Protein AF-A0A329RDX0-F1 (afdb_monomer_lite)

Foldseek 3Di:
DPDDAQAQFWKWAADDPVPDDPPDDGTFIWTWHADDPPDPATWTAGLQPRDTDGDNRMDTDRVHHDDSPVVVVCLVDDDDDDDDDPDPPPPQDPPFAADDDDPVRLVVLVLLVQLQQLLLVVVVVVCVVVVVDDDVVQWDWDDDDDFKTKIWGDLPPDPPPPPPPDDDDDDDDDDDFDRWDDDDDPPPPPVVVVPPPDDDDDDDDDDDDPPVVVRVVSNPPPVQVVLDDSPWIKMKMKGKDFADLVVVLQLQQDQDQVSVQVSCCVPPFKHWPGKDFNDWSDAADPRKRSWTWGWMKTKIAGDDPCSVVDFIAIAIWTWTWTWTAGPVRFIKIKIKTAGDDDPSNDAVVSSRYDYKGKIKMKIWGDDPDPRMIIIMMIMITDPD

Sequence (384 aa):
MEYMKVFGCSAYVHITEQYRDKLDARARLCMYLGIPDHKKGYRLMELNTHAIVYSRDVIFKEDEFPSLANLCLLARSGIEKHLPIRSMNVEVNYPPKPCVLSAAAANSLELLADQLVAETLSASDEFISRGCVVDKVQWKTLKKKDNITAYRSRSWRTSKSRPRISSADTDALAKSPEKPEFYPITEKNIKSALSSSYLGVSATCPEASDFKTRSLDVLEQKVMEKSRSDHVLMVFCTGSVPGSVEDAALGFLADTEARTKTRTSKCTDANVDDAKILARIEGPSFDDPFRFLGVKWLTLSTPGAAKYFIKSRDYLILESSGMALDSDGERFCYLLSHSIALDEVPEFESFGFARQTFSACHIIRPSDTEREVKVFSRGFTDSV

InterPro domains:
  IPR023393 START-like domain superfamily [G3DSA:3.30.530.20] (203-381)
  IPR052727 Rab4/Rab5 effector domain-containing protein [PTHR13510] (95-382)
  IPR057670 Retroviral polymerase, SH3-like domain [PF25597] (9-67)

Structure (mmCIF, N/CA/C/O backbone):
data_AF-A0A329RDX0-F1
#
_entry.id   AF-A0A329RDX0-F1
#
loop_
_atom_site.group_PDB
_atom_site.id
_atom_site.type_symbol
_atom_site.label_atom_id
_atom_site.label_alt_id
_atom_site.label_comp_id
_atom_site.label_asym_id
_atom_site.label_entity_id
_atom_site.label_seq_id
_atom_site.pdbx_PDB_ins_code
_atom_site.Cartn_x
_atom_site.Cartn_y
_atom_site.Cartn_z
_atom_site.occupancy
_atom_site.B_iso_or_equiv
_atom_site.auth_seq_id
_atom_site.auth_comp_id
_atom_site.auth_asym_id
_atom_site.auth_atom_id
_atom_site.pdbx_PDB_model_num
ATOM 1 N N . MET A 1 1 ? 35.319 -34.230 11.767 1.00 38.41 1 MET A N 1
ATOM 2 C CA . MET A 1 1 ? 34.341 -33.161 11.474 1.00 38.41 1 MET A CA 1
ATOM 3 C C . MET A 1 1 ? 35.061 -32.059 10.699 1.00 38.41 1 MET A C 1
ATOM 5 O O . MET A 1 1 ? 35.380 -31.036 11.277 1.00 38.41 1 MET A O 1
ATOM 9 N N . GLU A 1 2 ? 35.364 -32.270 9.417 1.00 50.16 2 GLU A N 1
ATOM 10 C CA . GLU A 1 2 ? 36.076 -31.279 8.583 1.00 50.16 2 GLU A CA 1
ATOM 11 C C . GLU A 1 2 ? 35.474 -31.248 7.171 1.00 50.16 2 GLU A C 1
ATOM 13 O O . GLU A 1 2 ? 36.102 -31.689 6.219 1.00 50.16 2 GLU A O 1
ATOM 18 N N . TYR A 1 3 ? 34.224 -30.805 7.006 1.00 59.44 3 TYR A N 1
ATOM 19 C CA . TYR A 1 3 ? 33.626 -30.717 5.658 1.00 59.44 3 TYR A CA 1
ATOM 20 C C . TYR A 1 3 ? 32.702 -29.513 5.445 1.00 59.44 3 TYR A C 1
ATOM 22 O O . TYR A 1 3 ? 31.961 -29.484 4.466 1.00 59.44 3 TYR A O 1
ATOM 30 N N . MET A 1 4 ? 32.739 -28.501 6.316 1.00 70.69 4 MET A N 1
ATOM 31 C CA . MET A 1 4 ? 31.990 -27.264 6.088 1.00 70.69 4 MET A CA 1
ATOM 32 C C . MET A 1 4 ? 32.965 -26.131 5.789 1.00 70.69 4 MET A C 1
ATOM 34 O O . MET A 1 4 ? 33.826 -25.830 6.606 1.00 70.69 4 MET A O 1
ATOM 38 N N . LYS A 1 5 ? 32.841 -25.557 4.592 1.00 84.50 5 LYS A N 1
ATOM 39 C CA . LYS A 1 5 ? 33.613 -24.399 4.134 1.00 84.50 5 LYS A CA 1
ATOM 40 C C . LYS A 1 5 ? 32.832 -23.117 4.389 1.00 84.50 5 LYS A C 1
ATOM 42 O O . LYS A 1 5 ? 31.601 -23.135 4.300 1.00 84.50 5 LYS A O 1
ATOM 47 N N . VAL A 1 6 ? 33.527 -22.020 4.684 1.00 84.69 6 VAL A N 1
ATOM 48 C CA . VAL A 1 6 ? 32.904 -20.704 4.889 1.00 84.69 6 VAL A CA 1
ATOM 49 C C . VAL A 1 6 ? 32.151 -20.273 3.629 1.00 84.69 6 VAL A C 1
ATOM 51 O O . VAL A 1 6 ? 32.729 -20.110 2.556 1.00 84.69 6 VAL A O 1
ATOM 54 N N . PHE A 1 7 ? 30.834 -20.105 3.747 1.00 86.50 7 PHE A N 1
ATOM 55 C CA . PHE A 1 7 ? 29.991 -19.636 2.651 1.00 86.50 7 PHE A CA 1
ATOM 56 C C . PHE A 1 7 ? 30.460 -18.258 2.157 1.00 86.50 7 PHE A C 1
ATOM 58 O O . PHE A 1 7 ? 30.756 -17.375 2.959 1.00 86.50 7 PHE A O 1
ATOM 65 N N . GLY A 1 8 ? 30.490 -18.056 0.838 1.00 82.50 8 GLY A N 1
ATOM 66 C CA . GLY A 1 8 ? 30.851 -16.774 0.234 1.00 82.50 8 GLY A CA 1
ATOM 67 C C . GLY A 1 8 ? 32.355 -16.512 0.127 1.00 82.50 8 GLY A C 1
ATOM 68 O O . GLY A 1 8 ? 32.739 -15.488 -0.434 1.00 82.50 8 GLY A O 1
ATOM 69 N N . CYS A 1 9 ? 33.206 -17.418 0.614 1.00 90.25 9 CYS A N 1
ATOM 70 C CA . CYS A 1 9 ? 34.651 -17.266 0.482 1.00 90.25 9 CYS A CA 1
ATOM 71 C C . CYS A 1 9 ? 35.133 -17.411 -0.972 1.00 90.25 9 CYS A C 1
ATOM 73 O O . CYS A 1 9 ? 34.463 -18.010 -1.828 1.00 90.25 9 CYS A O 1
ATOM 75 N N . SER A 1 10 ? 36.321 -16.870 -1.234 1.00 90.88 10 SER A N 1
ATOM 76 C CA . SER A 1 10 ? 37.049 -17.030 -2.488 1.00 90.88 10 SER A CA 1
ATOM 77 C C . SER A 1 10 ? 37.406 -18.498 -2.710 1.00 90.88 10 SER A C 1
ATOM 79 O O . SER A 1 10 ? 37.951 -19.182 -1.842 1.00 90.88 10 SER A O 1
ATOM 81 N N . ALA A 1 11 ? 37.126 -18.986 -3.910 1.00 92.00 11 ALA A N 1
ATOM 82 C CA . ALA A 1 11 ? 37.316 -20.369 -4.298 1.00 92.00 11 ALA A CA 1
ATOM 83 C C . ALA A 1 11 ? 37.930 -20.441 -5.699 1.00 92.00 11 ALA A C 1
ATOM 85 O O . ALA A 1 11 ? 37.364 -19.934 -6.664 1.00 92.00 11 ALA A O 1
ATOM 86 N N . TYR A 1 12 ? 39.086 -21.084 -5.826 1.00 90.56 12 TYR A N 1
ATOM 87 C CA . TYR A 1 12 ? 39.796 -21.227 -7.093 1.00 90.56 12 TYR A CA 1
ATOM 88 C C . TYR A 1 12 ? 39.486 -22.589 -7.710 1.00 90.56 12 TYR A C 1
ATOM 90 O O . TYR A 1 12 ? 39.840 -23.630 -7.152 1.00 90.56 12 TYR A O 1
ATOM 98 N N . VAL A 1 13 ? 38.817 -22.576 -8.861 1.00 90.06 13 VAL A N 1
ATOM 99 C CA . VAL A 1 13 ? 38.424 -23.778 -9.609 1.00 90.06 13 VAL A CA 1
ATOM 100 C C . VAL A 1 13 ? 39.445 -24.046 -10.706 1.00 90.06 13 VAL A C 1
ATOM 102 O O . VAL A 1 13 ? 39.735 -23.152 -11.499 1.00 90.06 13 VAL A O 1
ATOM 105 N N . HIS A 1 14 ? 39.984 -25.262 -10.780 1.00 83.75 14 HIS A N 1
ATOM 106 C CA . HIS A 1 14 ? 40.964 -25.616 -11.809 1.00 83.75 14 HIS A CA 1
ATOM 107 C C . HIS A 1 14 ? 40.353 -25.598 -13.225 1.00 83.75 14 HIS A C 1
ATOM 109 O O . HIS A 1 14 ? 39.266 -26.134 -13.440 1.00 83.75 14 HIS A O 1
ATOM 115 N N . ILE A 1 15 ? 41.059 -25.002 -14.195 1.00 78.38 15 ILE A N 1
ATOM 116 C CA . ILE A 1 15 ? 40.698 -25.072 -15.620 1.00 78.38 15 ILE A CA 1
ATOM 117 C C . ILE A 1 15 ? 41.490 -26.208 -16.263 1.00 78.38 15 ILE A C 1
ATOM 119 O O . ILE A 1 15 ? 42.722 -26.167 -16.298 1.00 78.38 15 ILE A O 1
ATOM 123 N N . THR A 1 16 ? 40.788 -27.205 -16.800 1.00 73.06 16 THR A N 1
ATOM 124 C CA . THR A 1 16 ? 41.423 -28.330 -17.495 1.00 73.06 16 THR A CA 1
ATOM 125 C C . THR A 1 16 ? 42.096 -27.880 -18.788 1.00 73.06 16 THR A C 1
ATOM 127 O O . THR A 1 16 ? 41.605 -26.986 -19.475 1.00 73.06 16 THR A O 1
ATOM 130 N N . GLU A 1 17 ? 43.180 -28.559 -19.165 1.00 68.75 17 GLU A N 1
ATOM 131 C CA . GLU A 1 17 ? 44.037 -28.197 -20.308 1.00 68.75 17 GLU A CA 1
ATOM 132 C C . GLU A 1 17 ? 43.302 -28.086 -21.650 1.00 68.75 17 GLU A C 1
ATOM 134 O O . GLU A 1 17 ? 43.714 -27.326 -22.512 1.00 68.75 17 GLU A O 1
ATOM 139 N N . GLN A 1 18 ? 42.174 -28.782 -21.799 1.00 64.81 18 GLN A N 1
ATOM 140 C CA . GLN A 1 18 ? 41.333 -28.752 -23.000 1.00 64.81 18 GLN A CA 1
ATOM 141 C C . GLN A 1 18 ? 40.632 -27.404 -23.243 1.00 64.81 18 GLN A C 1
ATOM 143 O O . GLN A 1 18 ? 40.174 -27.156 -24.353 1.00 64.81 18 GLN A O 1
ATOM 148 N N . TYR A 1 19 ? 40.533 -26.550 -22.220 1.00 60.47 19 TYR A N 1
ATOM 149 C CA . TYR A 1 19 ? 39.852 -25.252 -22.287 1.00 60.47 19 TYR A CA 1
ATOM 150 C C . TYR A 1 19 ? 40.804 -24.074 -22.020 1.00 60.47 19 TYR A C 1
ATOM 152 O O . TYR A 1 19 ? 40.334 -22.998 -21.654 1.00 60.47 19 TYR A O 1
ATOM 160 N N . ARG A 1 20 ? 42.126 -24.276 -22.138 1.00 64.19 20 ARG A N 1
ATOM 161 C CA . ARG A 1 20 ? 43.138 -23.227 -21.927 1.00 64.19 20 ARG A CA 1
ATOM 162 C C . ARG A 1 20 ? 44.284 -23.342 -22.935 1.00 64.19 20 ARG A C 1
ATOM 164 O O . ARG A 1 20 ? 44.801 -24.434 -23.158 1.00 64.19 20 ARG A O 1
ATOM 171 N N . ASP A 1 21 ? 44.746 -22.216 -23.464 1.00 73.00 21 ASP A N 1
ATOM 172 C CA . ASP A 1 21 ? 46.002 -22.146 -24.209 1.00 73.00 21 ASP A CA 1
ATOM 173 C C . ASP A 1 21 ? 47.219 -22.120 -23.264 1.00 73.00 21 ASP A C 1
ATOM 175 O O . ASP A 1 21 ? 47.115 -22.028 -22.034 1.00 73.00 21 ASP A O 1
ATOM 179 N N . LYS A 1 22 ? 48.433 -22.210 -23.828 1.00 70.25 22 LYS A N 1
ATOM 180 C CA . LYS A 1 22 ? 49.690 -22.282 -23.052 1.00 70.25 22 LYS A CA 1
ATOM 181 C C . LYS A 1 22 ? 49.897 -21.079 -22.114 1.00 70.25 22 LYS A C 1
ATOM 183 O O . LYS A 1 22 ? 50.587 -21.230 -21.104 1.00 70.25 22 LYS A O 1
ATOM 188 N N . LEU A 1 23 ? 49.309 -19.926 -22.445 1.00 69.75 23 LEU A N 1
ATOM 189 C CA . LEU A 1 23 ? 49.407 -18.668 -21.693 1.00 69.75 23 LEU A CA 1
ATOM 190 C C . LEU A 1 23 ? 48.164 -18.339 -20.849 1.00 69.75 23 LEU A C 1
ATOM 192 O O . LEU A 1 23 ? 48.190 -17.357 -20.110 1.00 69.75 23 LEU A O 1
ATOM 196 N N . ASP A 1 24 ? 47.107 -19.148 -20.914 1.00 69.25 24 ASP A N 1
ATOM 197 C CA . ASP A 1 24 ? 45.864 -18.879 -20.191 1.00 69.25 24 ASP A CA 1
ATOM 198 C C . ASP A 1 24 ? 45.951 -19.232 -18.701 1.00 69.25 24 ASP A C 1
ATOM 200 O O . ASP A 1 24 ? 46.723 -20.097 -18.260 1.00 69.25 24 ASP A O 1
ATOM 204 N N . ALA A 1 25 ? 45.107 -18.565 -17.908 1.00 72.81 25 ALA A N 1
ATOM 205 C CA . ALA A 1 25 ? 44.984 -18.807 -16.478 1.00 72.81 25 ALA A CA 1
ATOM 206 C C . ALA A 1 25 ? 44.640 -20.280 -16.186 1.00 72.81 25 ALA A C 1
ATOM 208 O O . ALA A 1 25 ? 43.799 -20.896 -16.834 1.00 72.81 25 ALA A O 1
ATOM 209 N N . ARG A 1 26 ? 45.285 -20.857 -15.165 1.00 77.88 26 ARG A N 1
ATOM 210 C CA . ARG A 1 26 ? 45.112 -22.277 -14.788 1.00 77.88 26 ARG A CA 1
ATOM 211 C C . ARG A 1 26 ? 44.008 -22.512 -13.753 1.00 77.88 26 ARG A C 1
ATOM 213 O O . ARG A 1 26 ? 43.712 -23.661 -13.415 1.00 77.88 26 ARG A O 1
ATOM 220 N N . ALA A 1 27 ? 43.422 -21.436 -13.233 1.00 81.50 27 ALA A N 1
ATOM 221 C CA . ALA A 1 27 ? 42.331 -21.473 -12.272 1.00 81.50 27 ALA A CA 1
ATOM 222 C C . ALA A 1 27 ? 41.412 -20.255 -12.435 1.00 81.50 27 ALA A C 1
ATOM 224 O O . ALA A 1 27 ? 41.872 -19.169 -12.789 1.00 81.50 27 ALA A O 1
ATOM 225 N N . ARG A 1 28 ? 40.122 -20.440 -12.149 1.00 85.12 28 ARG A N 1
ATOM 226 C CA . ARG A 1 28 ? 39.093 -19.390 -12.152 1.00 85.12 28 ARG A CA 1
ATOM 227 C C . ARG A 1 28 ? 38.754 -19.015 -10.726 1.00 85.12 28 ARG A C 1
ATOM 229 O O . ARG A 1 28 ? 38.438 -19.895 -9.924 1.00 85.12 28 ARG A O 1
ATOM 236 N N . LEU A 1 29 ? 38.785 -17.720 -10.430 1.00 87.62 29 LEU A N 1
ATOM 237 C CA . LEU A 1 29 ? 38.323 -17.203 -9.151 1.00 87.62 29 LEU A CA 1
ATOM 238 C C . LEU A 1 29 ? 36.789 -17.193 -9.123 1.00 87.62 29 LEU A C 1
ATOM 240 O O . LEU A 1 29 ? 36.127 -16.566 -9.952 1.00 87.62 29 LEU A O 1
ATOM 244 N N . CYS A 1 30 ? 36.238 -17.901 -8.149 1.00 89.88 30 CYS A N 1
ATOM 245 C CA . CYS A 1 30 ? 34.815 -18.064 -7.920 1.00 89.88 30 CYS A CA 1
ATOM 246 C C . CYS A 1 30 ? 34.472 -17.746 -6.461 1.00 89.88 30 CYS A C 1
ATOM 248 O O . CYS A 1 30 ? 35.342 -17.686 -5.597 1.00 89.88 30 CYS A O 1
ATOM 250 N N . MET A 1 31 ? 33.185 -17.584 -6.181 1.00 91.19 31 MET A N 1
ATOM 251 C CA . MET A 1 31 ? 32.630 -17.533 -4.834 1.00 91.19 31 MET A CA 1
ATOM 252 C C . MET A 1 31 ? 31.982 -18.874 -4.488 1.00 91.19 31 MET A C 1
ATOM 254 O O . MET A 1 31 ? 31.230 -19.423 -5.297 1.00 91.19 31 MET A O 1
ATOM 258 N N . TYR A 1 32 ? 32.239 -19.392 -3.289 1.00 92.69 32 TYR A N 1
ATOM 259 C CA . TYR A 1 32 ? 31.603 -20.616 -2.804 1.00 92.69 32 TYR A CA 1
ATOM 260 C C . TYR A 1 32 ? 30.138 -20.396 -2.394 1.00 92.69 32 TYR A C 1
ATOM 262 O O . TYR A 1 32 ? 29.851 -19.536 -1.565 1.00 92.69 32 TYR A O 1
ATOM 270 N N . LEU A 1 33 ? 29.219 -21.210 -2.930 1.00 86.94 33 LEU A N 1
ATOM 271 C CA . LEU A 1 33 ? 27.774 -21.124 -2.666 1.00 86.94 33 LEU A CA 1
ATOM 272 C C . LEU A 1 33 ? 27.198 -22.322 -1.894 1.00 86.94 33 LEU A C 1
ATOM 274 O O . LEU A 1 33 ? 26.016 -22.312 -1.563 1.00 86.94 33 LEU A O 1
ATOM 278 N N . GLY A 1 34 ? 27.976 -23.375 -1.644 1.00 87.31 34 GLY A N 1
ATOM 279 C CA . GLY A 1 34 ? 27.501 -24.560 -0.922 1.00 87.31 34 GLY A CA 1
ATOM 280 C C . GLY A 1 34 ? 27.641 -25.871 -1.692 1.00 87.31 34 GLY A C 1
ATOM 281 O O . GLY A 1 34 ? 28.311 -25.955 -2.723 1.00 87.31 34 GLY A O 1
ATOM 282 N N . ILE A 1 35 ? 26.986 -26.912 -1.184 1.00 85.38 35 ILE A N 1
ATOM 283 C CA . ILE A 1 35 ? 26.961 -28.259 -1.767 1.00 85.38 35 ILE A CA 1
ATOM 284 C C . ILE A 1 35 ? 25.573 -28.468 -2.401 1.00 85.38 35 ILE A C 1
ATOM 286 O O . ILE A 1 35 ? 24.577 -28.233 -1.723 1.00 85.38 35 ILE A O 1
ATOM 290 N N . PRO A 1 36 ? 25.464 -28.850 -3.686 1.00 82.88 36 PRO A N 1
ATOM 291 C CA . PRO A 1 36 ? 24.180 -29.073 -4.347 1.00 82.88 36 PRO A CA 1
ATOM 292 C C . PRO A 1 36 ? 23.587 -30.456 -4.028 1.00 82.88 36 PRO A C 1
ATOM 294 O O . PRO A 1 36 ? 24.309 -31.449 -3.984 1.00 82.88 36 PRO A O 1
ATOM 297 N N . ASP A 1 37 ? 22.257 -30.541 -3.938 1.00 74.38 37 ASP A N 1
ATOM 298 C CA . ASP A 1 37 ? 21.537 -31.763 -3.528 1.00 74.38 37 ASP A CA 1
ATOM 299 C C . ASP A 1 37 ? 21.661 -32.939 -4.517 1.00 74.38 37 ASP A C 1
ATOM 301 O O . ASP A 1 37 ? 21.539 -34.104 -4.140 1.00 74.38 37 ASP A O 1
ATOM 305 N N . HIS A 1 38 ? 21.917 -32.656 -5.800 1.00 76.75 38 HIS A N 1
ATOM 306 C CA . HIS A 1 38 ? 21.865 -33.653 -6.881 1.00 76.75 38 HIS A CA 1
ATOM 307 C C . HIS A 1 38 ? 23.173 -33.804 -7.677 1.00 76.75 38 HIS A C 1
ATOM 309 O O . HIS A 1 38 ? 23.186 -34.449 -8.726 1.00 76.75 38 HIS A O 1
ATOM 315 N N . LYS A 1 39 ? 24.290 -33.212 -7.225 1.00 74.69 39 LYS A N 1
ATOM 316 C CA . LYS A 1 39 ? 25.591 -33.313 -7.917 1.00 74.69 39 LYS A CA 1
ATOM 317 C C . LYS A 1 39 ? 26.738 -33.489 -6.925 1.00 74.69 39 LYS A C 1
ATOM 319 O O . LYS A 1 39 ? 26.836 -32.782 -5.935 1.00 74.69 39 LYS A O 1
ATOM 324 N N . LYS A 1 40 ? 27.672 -34.392 -7.230 1.00 77.00 40 LYS A N 1
ATOM 325 C CA . LYS A 1 40 ? 28.920 -34.516 -6.459 1.00 77.00 40 LYS A CA 1
ATOM 326 C C . LYS A 1 40 ? 29.853 -33.347 -6.798 1.00 77.00 40 LYS A C 1
ATOM 328 O O . LYS A 1 40 ? 30.385 -33.316 -7.911 1.00 77.00 40 LYS A O 1
ATOM 333 N N . GLY A 1 41 ? 30.069 -32.440 -5.848 1.00 85.50 41 GLY A N 1
ATOM 334 C CA . GLY A 1 41 ? 30.978 -31.294 -5.949 1.00 85.50 41 GLY A CA 1
ATOM 335 C C . GLY A 1 41 ? 30.460 -30.081 -5.184 1.00 85.50 41 GLY A C 1
ATOM 336 O O . GLY A 1 41 ? 29.471 -30.174 -4.468 1.00 85.50 41 GLY A O 1
ATOM 337 N N . TYR A 1 42 ? 31.125 -28.948 -5.351 1.00 88.81 42 TYR A N 1
ATOM 338 C CA . TYR A 1 42 ? 30.726 -27.667 -4.785 1.00 88.81 42 TYR A CA 1
ATOM 339 C C . TYR A 1 42 ? 30.008 -26.831 -5.841 1.00 88.81 42 TYR A C 1
ATOM 341 O O . TYR A 1 42 ? 30.349 -26.885 -7.023 1.00 88.81 42 TYR A O 1
ATOM 349 N N . ARG A 1 43 ? 29.005 -26.064 -5.415 1.00 90.88 43 ARG A N 1
ATOM 350 C CA . ARG A 1 43 ? 28.338 -25.034 -6.211 1.00 90.88 43 ARG A CA 1
ATOM 351 C C . ARG A 1 43 ? 29.105 -23.730 -6.026 1.00 90.88 43 ARG A C 1
ATOM 353 O O . ARG A 1 43 ? 29.288 -23.282 -4.895 1.00 90.88 43 ARG A O 1
ATOM 360 N N . LEU A 1 44 ? 29.548 -23.131 -7.123 1.00 89.75 44 LEU A N 1
ATOM 361 C CA . LEU A 1 44 ? 30.332 -21.899 -7.122 1.00 89.75 44 LEU A CA 1
ATOM 362 C C . LEU A 1 44 ? 29.761 -20.905 -8.133 1.00 89.75 44 LEU A C 1
ATOM 364 O O . LEU A 1 44 ? 29.110 -21.307 -9.094 1.00 89.75 44 LEU A O 1
ATOM 368 N N . MET A 1 45 ? 30.023 -19.619 -7.935 1.00 85.31 45 MET A N 1
ATOM 369 C CA . MET A 1 45 ? 29.717 -18.566 -8.904 1.00 85.31 45 MET A CA 1
ATOM 370 C C . MET A 1 45 ? 31.014 -17.953 -9.413 1.00 85.31 45 MET A C 1
ATOM 372 O O . MET A 1 45 ? 31.810 -17.471 -8.611 1.00 85.31 45 MET A O 1
ATOM 376 N N . GLU A 1 46 ? 31.238 -17.947 -10.723 1.00 82.44 46 GLU A N 1
ATOM 377 C CA . GLU A 1 46 ? 32.376 -17.222 -11.285 1.00 82.44 46 GLU A CA 1
ATOM 378 C C . GLU A 1 46 ? 32.158 -15.710 -11.167 1.00 82.44 46 GLU A C 1
ATOM 380 O O . GLU A 1 46 ? 31.115 -15.192 -11.556 1.00 82.44 46 GLU A O 1
ATOM 385 N N . LEU A 1 47 ? 33.159 -14.980 -10.681 1.00 74.50 47 LEU A N 1
ATOM 386 C CA . LEU A 1 47 ? 33.006 -13.553 -10.384 1.00 74.50 47 LEU A CA 1
ATOM 387 C C . LEU A 1 47 ? 32.932 -12.646 -11.614 1.00 74.50 47 LEU A C 1
ATOM 389 O O . LEU A 1 47 ? 32.423 -11.538 -11.511 1.00 74.50 47 LEU A O 1
ATOM 393 N N . ASN A 1 48 ? 33.463 -13.090 -12.754 1.00 68.19 48 ASN A N 1
ATOM 394 C CA . ASN A 1 48 ? 33.512 -12.275 -13.969 1.00 68.19 48 ASN A CA 1
ATOM 395 C C . ASN A 1 48 ? 32.258 -12.438 -14.836 1.00 68.19 48 ASN A C 1
ATOM 397 O O . ASN A 1 48 ? 31.821 -11.480 -15.460 1.00 68.19 48 ASN A O 1
ATOM 401 N N . THR A 1 49 ? 31.697 -13.648 -14.907 1.00 67.00 49 THR A N 1
ATOM 402 C CA . THR A 1 49 ? 30.551 -13.964 -15.782 1.00 67.00 49 THR A CA 1
ATOM 403 C C . THR A 1 49 ? 29.260 -14.217 -15.010 1.00 67.00 49 THR A C 1
ATOM 405 O O . THR A 1 49 ? 28.192 -14.290 -15.611 1.00 67.00 49 THR A O 1
ATOM 408 N N . HIS A 1 50 ? 29.355 -14.410 -13.692 1.00 72.69 50 HIS A N 1
ATOM 409 C CA . HIS A 1 50 ? 28.270 -14.855 -12.813 1.00 72.69 50 HIS A CA 1
ATOM 410 C C . HIS A 1 50 ? 27.687 -16.226 -13.179 1.00 72.69 50 HIS A C 1
ATOM 412 O O . HIS A 1 50 ? 26.640 -16.621 -12.665 1.00 72.69 50 HIS A O 1
ATOM 418 N N . ALA A 1 51 ? 28.375 -16.994 -14.027 1.00 73.62 51 ALA A N 1
ATOM 419 C CA . ALA A 1 51 ? 27.977 -18.354 -14.335 1.00 73.62 51 ALA A CA 1
ATOM 420 C C . ALA A 1 51 ? 28.103 -19.244 -13.091 1.00 73.62 51 ALA A C 1
ATOM 422 O O . ALA A 1 51 ? 29.104 -19.206 -12.364 1.00 73.62 51 ALA A O 1
ATOM 423 N N . ILE A 1 52 ? 27.091 -20.084 -12.867 1.00 84.12 52 ILE A N 1
ATOM 424 C CA . ILE A 1 52 ? 27.148 -21.120 -11.837 1.00 84.12 52 ILE A CA 1
ATOM 425 C C . ILE A 1 52 ? 28.008 -22.270 -12.352 1.00 84.12 52 ILE A C 1
ATOM 427 O O . ILE A 1 52 ? 27.685 -22.918 -13.348 1.00 84.12 52 ILE A O 1
ATOM 431 N N . VAL A 1 53 ? 29.090 -22.545 -11.633 1.00 83.12 53 VAL A N 1
ATOM 432 C CA . VAL A 1 53 ? 30.030 -23.626 -11.917 1.00 83.12 53 VAL A CA 1
ATOM 433 C C . VAL A 1 53 ? 29.896 -24.693 -10.838 1.00 83.12 53 VAL A C 1
ATOM 435 O O . VAL A 1 53 ? 29.692 -24.397 -9.661 1.00 83.12 53 VAL A O 1
ATOM 438 N N . TYR A 1 54 ? 30.020 -25.955 -11.241 1.00 89.00 54 TYR A N 1
ATOM 439 C CA . TYR A 1 54 ? 30.081 -27.087 -10.324 1.00 89.00 54 TYR A CA 1
ATOM 440 C C . TYR A 1 54 ? 31.433 -27.771 -10.474 1.00 89.00 54 TYR A C 1
ATOM 442 O O . TYR A 1 54 ? 31.766 -28.217 -11.569 1.00 89.00 54 TYR A O 1
ATOM 450 N N . SER A 1 55 ? 32.204 -27.870 -9.393 1.00 86.25 55 SER A N 1
ATOM 451 C CA . SER A 1 55 ? 33.505 -28.546 -9.419 1.00 86.25 55 SER A CA 1
ATOM 452 C C . SER A 1 55 ? 33.793 -29.261 -8.106 1.00 86.25 55 SER A C 1
ATOM 454 O O . SER A 1 55 ? 33.372 -28.818 -7.039 1.00 86.25 55 SER A O 1
ATOM 456 N N . ARG A 1 56 ? 34.509 -30.384 -8.187 1.00 85.44 56 ARG A N 1
ATOM 457 C CA . ARG A 1 56 ? 35.064 -31.086 -7.017 1.00 85.44 56 ARG A CA 1
ATOM 458 C C . ARG A 1 56 ? 36.465 -30.586 -6.679 1.00 85.44 56 ARG A C 1
ATOM 460 O O . ARG A 1 56 ? 36.832 -30.573 -5.509 1.00 85.44 56 ARG A O 1
ATOM 467 N N . ASP A 1 57 ? 37.193 -30.132 -7.693 1.00 86.94 57 ASP A N 1
ATOM 468 C CA . ASP A 1 57 ? 38.577 -29.690 -7.587 1.00 86.94 57 ASP A CA 1
ATOM 469 C C . ASP A 1 57 ? 38.593 -28.177 -7.368 1.00 86.94 57 ASP A C 1
ATOM 471 O O . ASP A 1 57 ? 38.604 -27.374 -8.309 1.00 86.94 57 ASP A O 1
ATOM 475 N N . VAL A 1 58 ? 38.491 -27.805 -6.091 1.00 89.94 58 VAL A N 1
ATOM 476 C CA . VAL A 1 58 ? 38.377 -26.420 -5.632 1.00 89.94 58 VAL A CA 1
ATOM 477 C C . VAL A 1 58 ? 39.347 -26.174 -4.486 1.00 89.94 58 VAL A C 1
ATOM 479 O O . VAL A 1 58 ? 39.372 -26.926 -3.512 1.00 89.94 58 VAL A O 1
ATOM 482 N N . ILE A 1 59 ? 40.100 -25.080 -4.577 1.00 91.56 59 ILE A N 1
ATOM 483 C CA . ILE A 1 59 ? 40.938 -24.579 -3.485 1.00 91.56 59 ILE A CA 1
ATOM 484 C C . ILE A 1 59 ? 40.221 -23.397 -2.830 1.00 91.56 59 ILE A C 1
ATOM 486 O O . ILE A 1 59 ? 39.999 -22.374 -3.477 1.00 91.56 59 ILE A O 1
ATOM 490 N N . PHE A 1 60 ? 39.866 -23.532 -1.553 1.00 91.31 60 PHE A N 1
ATOM 491 C CA . PHE A 1 60 ? 39.167 -22.496 -0.787 1.00 91.31 60 PHE A CA 1
ATOM 492 C C . PHE A 1 60 ? 40.146 -21.584 -0.048 1.00 91.31 60 PHE A C 1
ATOM 494 O O . PHE A 1 60 ? 41.111 -22.053 0.557 1.00 91.31 60 PHE A O 1
ATOM 501 N N . LYS A 1 61 ? 39.858 -20.286 -0.069 1.00 90.25 61 LYS A N 1
ATOM 502 C CA . LYS A 1 61 ? 40.494 -19.254 0.748 1.00 90.25 61 LYS A CA 1
ATOM 503 C C . LYS A 1 61 ? 39.434 -18.685 1.681 1.00 90.25 61 LYS A C 1
ATOM 505 O O . LYS A 1 61 ? 38.790 -17.697 1.360 1.00 90.25 61 LYS A O 1
ATOM 510 N N . GLU A 1 62 ? 39.218 -19.367 2.803 1.00 88.94 62 GLU A N 1
ATOM 511 C CA . GLU A 1 62 ? 38.094 -19.103 3.717 1.00 88.94 62 GLU A CA 1
ATOM 512 C C . GLU A 1 62 ? 38.176 -17.730 4.412 1.00 88.94 62 GLU A C 1
ATOM 514 O O . GLU A 1 62 ? 37.144 -17.186 4.794 1.00 88.94 62 GLU A O 1
ATOM 519 N N . ASP A 1 63 ? 39.376 -17.144 4.480 1.00 88.31 63 ASP A N 1
ATOM 520 C CA . ASP A 1 63 ? 39.636 -15.804 5.026 1.00 88.31 63 ASP A CA 1
ATOM 521 C C . ASP A 1 63 ? 39.541 -14.680 3.974 1.00 88.31 63 ASP A C 1
ATOM 523 O O . ASP A 1 63 ? 39.636 -13.498 4.303 1.00 88.31 63 ASP A O 1
ATOM 527 N N . GLU A 1 64 ? 39.370 -15.028 2.696 1.00 83.44 64 GLU A N 1
ATOM 528 C CA . GLU A 1 64 ? 39.276 -14.071 1.596 1.00 83.44 64 GLU A CA 1
ATOM 529 C C . GLU A 1 64 ? 37.850 -14.047 1.048 1.00 83.44 64 GLU A C 1
ATOM 531 O O . GLU A 1 64 ? 37.278 -15.080 0.701 1.00 83.44 64 GLU A O 1
ATOM 536 N N . PHE A 1 65 ? 37.290 -12.849 0.899 1.00 82.94 65 PHE A N 1
ATOM 537 C CA . PHE A 1 65 ? 35.976 -12.651 0.297 1.00 82.94 65 PHE A CA 1
ATOM 538 C C . PHE A 1 65 ? 36.131 -11.814 -0.967 1.00 82.94 65 PHE A C 1
ATOM 540 O O . PHE A 1 65 ? 36.678 -10.707 -0.905 1.00 82.94 65 PHE A O 1
ATOM 547 N N . PRO A 1 66 ? 35.682 -12.315 -2.125 1.00 79.12 66 PRO A N 1
ATOM 548 C CA . PRO A 1 66 ? 35.879 -11.599 -3.366 1.00 79.12 66 PRO A CA 1
ATOM 549 C C . PRO A 1 66 ? 35.011 -10.341 -3.414 1.00 79.12 66 PRO A C 1
ATOM 551 O O . PRO A 1 66 ? 33.830 -10.361 -3.066 1.00 79.12 66 PRO A O 1
ATOM 554 N N . SER A 1 67 ? 35.596 -9.241 -3.888 1.00 65.50 67 SER A N 1
ATOM 555 C CA . SER A 1 67 ? 34.859 -8.000 -4.114 1.00 65.50 67 SER A CA 1
ATOM 556 C C . SER A 1 67 ? 33.808 -8.201 -5.203 1.00 65.50 67 SER A C 1
ATOM 558 O O . SER A 1 67 ? 34.130 -8.519 -6.347 1.00 65.50 67 SER A O 1
ATOM 560 N N . LEU A 1 68 ? 32.545 -7.954 -4.860 1.00 64.81 68 LEU A N 1
ATOM 561 C CA . LEU A 1 68 ? 31.423 -7.966 -5.802 1.00 64.81 68 LEU A CA 1
ATOM 562 C C . LEU A 1 68 ? 31.263 -6.627 -6.542 1.00 64.81 68 LEU A C 1
ATOM 564 O O . LEU A 1 68 ? 30.237 -6.391 -7.172 1.00 64.81 68 LEU A O 1
ATOM 568 N N . ALA A 1 69 ? 32.262 -5.738 -6.499 1.00 55.44 69 ALA A N 1
ATOM 569 C CA . ALA A 1 69 ? 32.192 -4.421 -7.140 1.00 55.44 69 ALA A CA 1
ATOM 570 C C . ALA A 1 69 ? 31.904 -4.493 -8.656 1.00 55.44 69 ALA A C 1
ATOM 572 O O . ALA A 1 69 ? 31.249 -3.603 -9.200 1.00 55.44 69 ALA A O 1
ATOM 573 N N . ASN A 1 70 ? 32.308 -5.582 -9.323 1.00 47.69 70 ASN A N 1
ATOM 574 C CA . ASN A 1 70 ? 32.055 -5.799 -10.751 1.00 47.69 70 ASN A CA 1
ATOM 575 C C . ASN A 1 70 ? 30.608 -6.234 -11.079 1.00 47.69 70 ASN A C 1
ATOM 577 O O . ASN A 1 70 ? 30.189 -6.053 -12.224 1.00 47.69 70 ASN A O 1
ATOM 581 N N . LEU A 1 71 ? 29.801 -6.687 -10.100 1.00 52.16 71 LEU A N 1
ATOM 582 C CA . LEU A 1 71 ? 28.360 -6.940 -10.308 1.00 52.16 71 LEU A CA 1
ATOM 583 C C . LEU A 1 71 ? 27.608 -5.657 -10.674 1.00 52.16 71 LEU A C 1
ATOM 585 O O . LEU A 1 71 ? 26.709 -5.681 -11.510 1.00 52.16 71 LEU A O 1
ATOM 589 N N . CYS A 1 72 ? 28.013 -4.522 -10.099 1.00 41.28 72 CYS A N 1
ATOM 590 C CA . CYS A 1 72 ? 27.394 -3.227 -10.375 1.00 41.28 72 CYS A CA 1
ATOM 591 C C . CYS A 1 72 ? 27.797 -2.625 -11.732 1.00 41.28 72 CYS A C 1
ATOM 593 O O . CYS A 1 72 ? 27.080 -1.761 -12.233 1.00 41.28 72 CYS A O 1
ATOM 595 N N . LEU A 1 73 ? 28.932 -3.032 -12.315 1.00 39.31 73 LEU A N 1
ATOM 596 C CA . LEU A 1 73 ? 29.480 -2.466 -13.558 1.00 39.31 73 LEU A CA 1
ATOM 597 C C . LEU A 1 73 ? 28.999 -3.215 -14.809 1.00 39.31 73 LEU A C 1
ATOM 599 O O . LEU A 1 73 ? 28.687 -2.579 -15.817 1.00 39.31 73 LEU A O 1
ATOM 603 N N . LEU A 1 74 ? 28.850 -4.541 -14.735 1.00 39.38 74 LEU A N 1
ATOM 604 C CA . LEU A 1 74 ? 28.280 -5.340 -15.829 1.00 39.38 74 LEU A CA 1
ATOM 605 C C . LEU A 1 74 ? 26.755 -5.186 -15.932 1.00 39.38 74 LEU A C 1
ATOM 607 O O . LEU A 1 74 ? 26.228 -5.148 -17.037 1.00 39.38 74 LEU A O 1
ATOM 611 N N . ALA A 1 75 ? 26.056 -4.942 -14.816 1.00 44.38 75 ALA A N 1
ATOM 612 C CA . ALA A 1 75 ? 24.649 -4.523 -14.845 1.00 44.38 75 ALA A CA 1
ATOM 613 C C . ALA A 1 75 ? 24.432 -3.152 -15.529 1.00 44.38 75 ALA A C 1
ATOM 615 O O . ALA A 1 75 ? 23.311 -2.818 -15.899 1.00 44.38 75 ALA A O 1
ATOM 616 N N . ARG A 1 76 ? 25.496 -2.351 -15.708 1.00 39.66 76 ARG A N 1
ATOM 617 C CA . ARG A 1 76 ? 25.463 -1.040 -16.384 1.00 39.66 76 ARG A CA 1
ATOM 618 C C . ARG A 1 76 ? 26.017 -1.060 -17.810 1.00 39.66 76 ARG A C 1
ATOM 620 O O . ARG A 1 76 ? 25.849 -0.078 -18.524 1.00 39.66 76 ARG A O 1
ATOM 627 N N . SER A 1 77 ? 26.686 -2.132 -18.229 1.00 38.34 77 SER A N 1
ATOM 628 C CA . SER A 1 77 ? 27.300 -2.238 -19.556 1.00 38.34 77 SER A CA 1
ATOM 629 C C . SER A 1 77 ? 26.815 -3.507 -20.250 1.00 38.34 77 SER A C 1
ATOM 631 O O . SER A 1 77 ? 27.420 -4.571 -20.159 1.00 38.34 77 SER A O 1
ATOM 633 N N . GLY A 1 78 ? 25.679 -3.385 -20.940 1.00 45.84 78 GLY A N 1
ATOM 634 C CA . GLY A 1 78 ? 25.114 -4.443 -21.772 1.00 45.84 78 GLY A CA 1
ATOM 635 C C . GLY A 1 78 ? 26.031 -4.790 -22.943 1.00 45.84 78 GLY A C 1
ATOM 636 O O . GLY A 1 78 ? 25.914 -4.214 -24.020 1.00 45.84 78 GLY A O 1
ATOM 637 N N . ILE A 1 79 ? 26.940 -5.744 -22.743 1.00 37.03 79 ILE A N 1
ATOM 638 C CA . ILE A 1 79 ? 27.680 -6.383 -23.831 1.00 37.03 79 ILE A CA 1
ATOM 639 C C . ILE A 1 79 ? 27.201 -7.830 -23.929 1.00 37.03 79 ILE A C 1
ATOM 641 O O . ILE A 1 79 ? 27.719 -8.734 -23.277 1.00 37.03 79 ILE A O 1
ATOM 645 N N . GLU A 1 80 ? 26.183 -8.030 -24.765 1.00 40.03 80 GLU A N 1
ATOM 646 C CA . GLU A 1 80 ? 25.801 -9.338 -25.291 1.00 40.03 80 GLU A CA 1
ATOM 647 C C . GLU A 1 80 ? 26.909 -9.893 -26.197 1.00 40.03 80 GLU A C 1
ATOM 649 O O . GLU A 1 80 ? 27.456 -9.185 -27.047 1.00 40.03 80 GLU A O 1
ATOM 654 N N . LYS A 1 81 ? 27.173 -11.200 -26.105 1.00 36.62 81 LYS A N 1
ATOM 655 C CA . LYS A 1 81 ? 27.701 -11.964 -27.241 1.00 36.62 81 LYS A CA 1
ATOM 656 C C . LYS A 1 81 ? 26.826 -13.195 -27.513 1.00 36.62 81 LYS A C 1
ATOM 658 O O . LYS A 1 81 ? 26.849 -14.152 -26.750 1.00 36.62 81 LYS A O 1
ATOM 663 N N . HIS A 1 82 ? 26.164 -13.120 -28.675 1.00 32.53 82 HIS A N 1
ATOM 664 C CA . HIS A 1 82 ? 25.607 -14.165 -29.558 1.00 32.53 82 HIS A CA 1
ATOM 665 C C . HIS A 1 82 ? 24.179 -14.747 -29.354 1.00 32.53 82 HIS A C 1
ATOM 667 O O . HIS A 1 82 ? 24.015 -15.795 -28.746 1.00 32.53 82 HIS A O 1
ATOM 673 N N . LEU A 1 83 ? 23.212 -14.082 -30.033 1.00 29.16 83 LEU A N 1
ATOM 674 C CA . LEU A 1 83 ? 22.222 -14.512 -31.074 1.00 29.16 83 LEU A CA 1
ATOM 675 C C . LEU A 1 83 ? 21.250 -15.716 -30.883 1.00 29.16 83 LEU A C 1
ATOM 677 O O . LEU A 1 83 ? 21.658 -16.749 -30.368 1.00 29.16 83 LEU A O 1
ATOM 681 N N . PRO A 1 84 ? 20.084 -15.743 -31.590 1.00 39.25 84 PRO A N 1
ATOM 682 C CA . PRO A 1 84 ? 19.122 -14.677 -31.886 1.00 39.25 84 PRO A CA 1
ATOM 683 C C . PRO A 1 84 ? 17.696 -15.064 -31.430 1.00 39.25 84 PRO A C 1
ATOM 685 O O . PRO A 1 84 ? 17.161 -16.099 -31.821 1.00 39.25 84 PRO A O 1
ATOM 688 N N . ILE A 1 85 ? 16.999 -14.173 -30.732 1.00 30.89 85 ILE A N 1
ATOM 689 C CA . ILE A 1 85 ? 15.535 -14.123 -30.803 1.00 30.89 85 ILE A CA 1
ATOM 690 C C . ILE A 1 85 ? 15.196 -12.674 -31.106 1.00 30.89 85 ILE A C 1
ATOM 692 O O . ILE A 1 85 ? 15.680 -11.767 -30.434 1.00 30.89 85 ILE A O 1
ATOM 696 N N . ARG A 1 86 ? 14.411 -12.456 -32.167 1.00 34.47 86 ARG A N 1
ATOM 697 C CA . ARG A 1 86 ? 13.791 -11.164 -32.471 1.00 34.47 86 ARG A CA 1
ATOM 698 C C . ARG A 1 86 ? 12.896 -10.775 -31.290 1.00 34.47 86 ARG A C 1
ATOM 700 O O . ARG A 1 86 ? 11.709 -11.074 -31.301 1.00 34.47 86 ARG A O 1
ATOM 707 N N . SER A 1 87 ? 13.466 -10.139 -30.278 1.00 35.84 87 SER A N 1
ATOM 708 C CA . SER A 1 87 ? 12.706 -9.362 -29.314 1.00 35.84 87 SER A CA 1
ATOM 709 C C . SER A 1 87 ? 12.617 -7.953 -29.875 1.00 35.84 87 SER A C 1
ATOM 711 O O . SER A 1 87 ? 13.631 -7.362 -30.250 1.00 35.84 87 SER A O 1
ATOM 713 N N . MET A 1 88 ? 11.402 -7.433 -30.014 1.00 31.89 88 MET A N 1
ATOM 714 C CA . MET A 1 88 ? 11.218 -6.009 -30.249 1.00 31.89 88 MET A CA 1
ATOM 715 C C . MET A 1 88 ? 11.875 -5.283 -29.071 1.00 31.89 88 MET A C 1
ATOM 717 O O . MET A 1 88 ? 11.406 -5.399 -27.943 1.00 31.89 88 MET A O 1
ATOM 721 N N . ASN A 1 89 ? 12.983 -4.583 -29.319 1.00 37.56 89 ASN A N 1
ATOM 722 C CA . ASN A 1 89 ? 13.595 -3.701 -28.332 1.00 37.56 89 ASN A CA 1
ATOM 723 C C . ASN A 1 89 ? 12.634 -2.534 -28.084 1.00 37.56 89 ASN A C 1
ATOM 725 O O . ASN A 1 89 ? 12.719 -1.497 -28.738 1.00 37.56 89 ASN A O 1
ATOM 729 N N . VAL A 1 90 ? 11.692 -2.720 -27.162 1.00 50.34 90 VAL A N 1
ATOM 730 C CA . VAL A 1 90 ? 11.046 -1.599 -26.490 1.00 50.34 90 VAL A CA 1
ATOM 731 C C . VAL A 1 90 ? 12.120 -1.018 -25.583 1.00 50.34 90 VAL A C 1
ATOM 733 O O . VAL A 1 90 ? 12.614 -1.698 -24.687 1.00 50.34 90 VAL A O 1
ATOM 736 N N . GLU A 1 91 ? 12.549 0.207 -25.861 1.00 59.00 91 GLU A N 1
ATOM 737 C CA . GLU A 1 91 ? 13.457 0.941 -24.987 1.00 59.00 91 GLU A CA 1
ATOM 738 C C . GLU A 1 91 ? 12.737 1.178 -23.652 1.00 59.00 91 GLU A C 1
ATOM 740 O O . GLU A 1 91 ? 11.894 2.066 -23.516 1.00 59.00 91 GLU A O 1
ATOM 745 N N . VAL A 1 92 ? 12.992 0.304 -22.677 1.00 67.06 92 VAL A N 1
ATOM 746 C CA . VAL A 1 92 ? 12.345 0.366 -21.366 1.00 67.06 92 VAL A CA 1
ATOM 747 C C . VAL A 1 92 ? 12.938 1.546 -20.596 1.00 67.06 92 VAL A C 1
ATOM 749 O O . VAL A 1 92 ? 14.100 1.518 -20.188 1.00 67.06 92 VAL A O 1
ATOM 752 N N . ASN A 1 93 ? 12.140 2.599 -20.400 1.00 79.44 93 ASN A N 1
ATOM 753 C CA . ASN A 1 93 ? 12.539 3.770 -19.620 1.00 79.44 93 ASN A CA 1
ATOM 754 C C . ASN A 1 93 ? 12.662 3.394 -18.136 1.00 79.44 93 ASN A C 1
ATOM 756 O O . ASN A 1 93 ? 11.658 3.280 -17.434 1.00 79.44 93 ASN A O 1
ATOM 760 N N . TYR A 1 94 ? 13.898 3.234 -17.664 1.00 82.00 94 TYR A N 1
ATOM 761 C CA . TYR A 1 94 ? 14.210 2.953 -16.266 1.00 82.00 94 TYR A CA 1
ATOM 762 C C . TYR A 1 94 ? 15.184 4.003 -15.688 1.00 82.00 94 TYR A C 1
ATOM 764 O O . TYR A 1 94 ? 16.223 4.263 -16.302 1.00 82.00 94 TYR A O 1
ATOM 772 N N . PRO A 1 95 ? 14.904 4.592 -14.506 1.00 86.50 95 PRO A N 1
ATOM 773 C CA . PRO A 1 95 ? 13.658 4.463 -13.747 1.00 86.50 95 PRO A CA 1
ATOM 774 C C . PRO A 1 95 ? 12.464 5.057 -14.520 1.00 86.50 95 PRO A C 1
ATOM 776 O O . PRO A 1 95 ? 12.667 5.898 -15.405 1.00 86.50 95 PRO A O 1
ATOM 779 N N . PRO A 1 96 ? 11.224 4.635 -14.210 1.00 89.94 96 PRO A N 1
ATOM 780 C CA . PRO A 1 96 ? 10.044 5.170 -14.871 1.00 89.94 96 PRO A CA 1
ATOM 781 C C . PRO A 1 96 ? 9.956 6.681 -14.665 1.00 89.94 96 PRO A C 1
ATOM 783 O O . PRO A 1 96 ? 10.175 7.209 -13.570 1.00 89.94 96 PRO A O 1
ATOM 786 N N . LYS A 1 97 ? 9.655 7.385 -15.754 1.00 90.06 97 LYS A N 1
ATOM 787 C CA . LYS A 1 97 ? 9.495 8.839 -15.756 1.00 90.06 97 LYS A CA 1
ATOM 788 C C . LYS A 1 97 ? 8.069 9.199 -15.331 1.00 90.06 97 LYS A C 1
ATOM 790 O O . LYS A 1 97 ? 7.155 8.418 -15.599 1.00 90.06 97 LYS A O 1
ATOM 795 N N . PRO A 1 98 ? 7.858 10.380 -14.722 1.00 92.88 98 PRO A N 1
ATOM 796 C CA . PRO A 1 98 ? 6.516 10.901 -14.512 1.00 92.88 98 PRO A CA 1
ATOM 797 C C . PRO A 1 98 ? 5.695 10.878 -15.804 1.00 92.88 98 PRO A C 1
ATOM 799 O O . PRO A 1 98 ? 6.204 11.230 -16.872 1.00 92.88 98 PRO A O 1
ATOM 802 N N . CYS A 1 99 ? 4.442 10.449 -15.701 1.00 86.19 99 CYS A N 1
ATOM 803 C CA . CYS A 1 99 ? 3.519 10.309 -16.816 1.00 86.19 99 CYS A CA 1
ATOM 804 C C . CYS A 1 99 ? 2.330 11.264 -16.663 1.00 86.19 99 CYS A C 1
ATOM 806 O O . CYS A 1 99 ? 1.907 11.621 -15.562 1.00 86.19 99 CYS A O 1
ATOM 808 N N . VAL A 1 100 ? 1.791 11.699 -17.801 1.00 89.31 100 VAL A N 1
ATOM 809 C CA . VAL A 1 100 ? 0.579 12.519 -17.844 1.00 89.31 100 VAL A CA 1
ATOM 810 C C . VAL A 1 100 ? -0.601 11.586 -18.056 1.00 89.31 100 VAL A C 1
ATOM 812 O O . VAL A 1 100 ? -0.730 10.974 -19.113 1.00 89.31 100 VAL A O 1
ATOM 815 N N . LEU A 1 101 ? -1.467 11.481 -17.052 1.00 90.19 101 LEU A N 1
ATOM 816 C CA . LEU A 1 101 ? -2.696 10.704 -17.161 1.00 90.19 101 LEU A CA 1
ATOM 817 C C . LEU A 1 101 ? -3.733 11.470 -17.989 1.00 90.19 101 LEU A C 1
ATOM 819 O O . LEU A 1 101 ? -3.905 12.681 -17.833 1.00 90.19 101 LEU A O 1
ATOM 823 N N . SER A 1 102 ? -4.472 10.755 -18.838 1.00 91.81 102 SER A N 1
ATOM 824 C CA . SER A 1 102 ? -5.679 11.314 -19.449 1.00 91.81 102 SER A CA 1
ATOM 825 C C . SER A 1 102 ? -6.742 11.572 -18.375 1.00 91.81 102 SER A C 1
ATOM 827 O O . SER A 1 102 ? -6.766 10.903 -17.341 1.00 91.81 102 SER A O 1
ATOM 829 N N . ALA A 1 103 ? -7.669 12.502 -18.625 1.00 92.56 103 ALA A N 1
ATOM 830 C CA . ALA A 1 103 ? -8.765 12.770 -17.689 1.00 92.56 103 ALA A CA 1
ATOM 831 C C . ALA A 1 103 ? -9.604 11.508 -17.398 1.00 92.56 103 ALA A C 1
ATOM 833 O O . ALA A 1 103 ? -10.013 11.281 -16.265 1.00 92.56 103 ALA A O 1
ATOM 834 N N . ALA A 1 104 ? -9.810 10.651 -18.403 1.00 90.75 104 ALA A N 1
ATOM 835 C CA . ALA A 1 104 ? -10.527 9.389 -18.234 1.00 90.75 104 ALA A CA 1
ATOM 836 C C . ALA A 1 104 ? -9.753 8.388 -17.357 1.00 90.75 104 ALA A C 1
ATOM 838 O O . ALA A 1 104 ? -10.354 7.744 -16.496 1.00 90.75 104 ALA A O 1
ATOM 839 N N . ALA A 1 105 ? -8.432 8.279 -17.540 1.00 87.12 105 ALA A N 1
ATOM 840 C CA . ALA A 1 105 ? -7.586 7.419 -16.713 1.00 87.12 105 ALA A CA 1
ATOM 841 C C . ALA A 1 105 ? -7.538 7.912 -15.259 1.00 87.12 105 ALA A C 1
ATOM 843 O O . ALA A 1 105 ? -7.713 7.116 -14.341 1.00 87.12 105 ALA A O 1
ATOM 844 N N . ALA A 1 106 ? -7.387 9.225 -15.051 1.00 90.62 106 ALA A N 1
ATOM 845 C CA . ALA A 1 106 ? -7.416 9.838 -13.726 1.00 90.62 106 ALA A CA 1
ATOM 846 C C . ALA A 1 106 ? -8.748 9.572 -13.001 1.00 90.62 106 ALA A C 1
ATOM 848 O O . ALA A 1 106 ? -8.731 9.052 -11.889 1.00 90.62 106 ALA A O 1
ATOM 849 N N . ASN A 1 107 ? -9.888 9.809 -13.663 1.00 89.88 107 ASN A N 1
ATOM 850 C CA . ASN A 1 107 ? -11.215 9.539 -13.093 1.00 89.88 107 ASN A CA 1
ATOM 851 C C . ASN A 1 107 ? -11.433 8.047 -12.782 1.00 89.88 107 ASN A C 1
ATOM 853 O O . ASN A 1 107 ? -12.105 7.705 -11.815 1.00 89.88 107 ASN A O 1
ATOM 857 N N . SER A 1 108 ? -10.883 7.147 -13.605 1.00 89.75 108 SER A N 1
ATOM 858 C CA . SER A 1 108 ? -11.001 5.698 -13.381 1.00 89.75 108 SER A CA 1
ATOM 859 C C . SER A 1 108 ? -10.198 5.248 -12.158 1.00 89.75 108 SER A C 1
ATOM 861 O O . SER A 1 108 ? -10.664 4.407 -11.394 1.00 89.75 108 SER A O 1
ATOM 863 N N . LEU A 1 109 ? -9.007 5.822 -11.952 1.00 93.19 109 LEU A N 1
ATOM 864 C CA . LEU A 1 109 ? -8.184 5.567 -10.769 1.00 93.19 109 LEU A CA 1
ATOM 865 C C . LEU A 1 109 ? -8.800 6.176 -9.503 1.00 93.19 109 LEU A C 1
ATOM 867 O O . LEU A 1 109 ? -8.777 5.534 -8.459 1.00 93.19 109 LEU A O 1
ATOM 871 N N . GLU A 1 110 ? -9.384 7.371 -9.595 1.00 93.62 110 GLU A N 1
ATOM 872 C CA . GLU A 1 110 ? -10.142 7.988 -8.498 1.00 93.62 110 GLU A CA 1
ATOM 873 C C . GLU A 1 110 ? -11.328 7.108 -8.084 1.00 93.62 110 GLU A C 1
ATOM 875 O O . GLU A 1 110 ? -11.444 6.740 -6.918 1.00 93.62 110 GLU A O 1
ATOM 880 N N . LEU A 1 111 ? -12.137 6.651 -9.047 1.00 90.75 111 LEU A N 1
ATOM 881 C CA . LEU A 1 111 ? -13.251 5.739 -8.776 1.00 90.75 111 LEU A CA 1
ATOM 882 C C . LEU A 1 111 ? -12.785 4.418 -8.143 1.00 90.75 111 LEU A C 1
ATOM 884 O O . LEU A 1 111 ? -13.432 3.915 -7.225 1.00 90.75 111 LEU A O 1
ATOM 888 N N . LEU A 1 112 ? -11.668 3.856 -8.613 1.00 93.62 112 LEU A N 1
ATOM 889 C CA . LEU A 1 112 ? -11.087 2.645 -8.032 1.00 93.62 112 LEU A CA 1
ATOM 890 C C . LEU A 1 112 ? -10.662 2.868 -6.572 1.00 93.62 112 LEU A C 1
ATOM 892 O O . LEU A 1 112 ? -10.917 2.010 -5.725 1.00 93.62 112 LEU A O 1
ATOM 896 N N . ALA A 1 113 ? -10.032 4.008 -6.269 1.00 94.69 113 ALA A N 1
ATOM 897 C CA . ALA A 1 113 ? -9.650 4.358 -4.905 1.00 94.69 113 ALA A CA 1
ATOM 898 C C . ALA A 1 113 ? -10.879 4.482 -3.992 1.00 94.69 113 ALA A C 1
ATOM 900 O O . ALA A 1 113 ? -10.915 3.835 -2.943 1.00 94.69 113 ALA A O 1
ATOM 901 N N . ASP A 1 114 ? -11.902 5.223 -4.429 1.00 91.38 114 ASP A N 1
ATOM 902 C CA . ASP A 1 114 ? -13.174 5.384 -3.716 1.00 91.38 114 ASP A CA 1
ATOM 903 C C . ASP A 1 114 ? -13.811 4.029 -3.387 1.00 91.38 114 ASP A C 1
ATOM 905 O O . ASP A 1 114 ? -14.209 3.783 -2.248 1.00 91.38 114 ASP A O 1
ATOM 909 N N . GLN A 1 115 ? -13.874 3.121 -4.367 1.00 91.00 115 GLN A N 1
ATOM 910 C CA . GLN A 1 115 ? -14.449 1.787 -4.188 1.00 91.00 115 GLN A CA 1
ATOM 911 C C . GLN A 1 115 ? -13.666 0.945 -3.173 1.00 91.00 115 GLN A C 1
ATOM 913 O O . GLN A 1 115 ? -14.266 0.302 -2.314 1.00 91.00 115 GLN A O 1
ATOM 918 N N . LEU A 1 116 ? -12.331 0.955 -3.236 1.00 94.12 116 LEU A N 1
ATOM 919 C CA . LEU A 1 116 ? -11.481 0.186 -2.318 1.00 94.12 116 LEU A CA 1
ATOM 920 C C . LEU A 1 116 ? -11.554 0.711 -0.875 1.00 94.12 116 LEU A C 1
ATOM 922 O O . LEU A 1 116 ? -11.557 -0.084 0.074 1.00 94.12 116 LEU A O 1
ATOM 926 N N . VAL A 1 117 ? -11.625 2.035 -0.704 1.00 93.81 117 VAL A N 1
ATOM 927 C CA . VAL A 1 117 ? -11.808 2.670 0.608 1.00 93.81 117 VAL A CA 1
ATOM 928 C C . VAL A 1 117 ? -13.201 2.364 1.149 1.00 93.81 117 VAL A C 1
ATOM 930 O O . VAL A 1 117 ? -13.305 1.892 2.280 1.00 93.81 117 VAL A O 1
ATOM 933 N N . ALA A 1 118 ? -14.255 2.534 0.345 1.00 91.06 118 ALA A N 1
ATOM 934 C CA . ALA A 1 118 ? -15.632 2.247 0.748 1.00 91.06 118 ALA A CA 1
ATOM 935 C C . ALA A 1 118 ? -15.840 0.767 1.118 1.00 91.06 118 ALA A C 1
ATOM 937 O O . ALA A 1 118 ? -16.455 0.471 2.142 1.00 91.06 118 ALA A O 1
ATOM 938 N N . GLU A 1 119 ? -15.269 -0.173 0.355 1.00 91.88 119 GLU A N 1
ATOM 939 C CA . GLU A 1 119 ? -15.312 -1.604 0.686 1.00 91.88 119 GLU A CA 1
ATOM 940 C C . GLU A 1 119 ? -14.637 -1.887 2.041 1.00 91.88 119 GLU A C 1
ATOM 942 O O . GLU A 1 119 ? -15.120 -2.691 2.843 1.00 91.88 119 GLU A O 1
ATOM 947 N N . THR A 1 120 ? -13.504 -1.236 2.312 1.00 93.44 120 THR A N 1
ATOM 948 C CA . THR A 1 120 ? -12.771 -1.423 3.572 1.00 93.44 120 THR A CA 1
ATOM 949 C C . THR A 1 120 ? -13.497 -0.779 4.747 1.00 93.44 120 THR A C 1
ATOM 951 O O . THR A 1 120 ? -13.534 -1.364 5.831 1.00 93.44 120 THR A O 1
ATOM 954 N N . LEU A 1 121 ? -14.099 0.390 4.527 1.00 91.69 121 LEU A N 1
ATOM 955 C CA . LEU A 1 121 ? -14.925 1.083 5.504 1.00 91.69 121 LEU A CA 1
ATOM 956 C C . LEU A 1 121 ? -16.123 0.218 5.900 1.00 91.69 121 LEU A C 1
ATOM 958 O O . LEU A 1 121 ? -16.263 -0.101 7.076 1.00 91.69 121 LEU A O 1
ATOM 962 N N . SER A 1 122 ? -16.868 -0.292 4.915 1.00 90.56 122 SER A N 1
ATOM 963 C CA . SER A 1 122 ? -18.008 -1.187 5.131 1.00 90.56 122 SER A CA 1
ATOM 964 C C . SER A 1 122 ? -17.616 -2.457 5.896 1.00 90.56 122 SER A C 1
ATOM 966 O O . SER A 1 122 ? -18.286 -2.837 6.855 1.00 90.56 122 SER A O 1
ATOM 968 N N . ALA A 1 123 ? -16.482 -3.082 5.551 1.00 91.06 123 ALA A N 1
ATOM 969 C CA . ALA A 1 123 ? -15.970 -4.236 6.294 1.00 91.06 123 ALA A CA 1
ATOM 970 C C . ALA A 1 123 ? -15.589 -3.886 7.746 1.00 91.06 123 ALA A C 1
ATOM 972 O O . ALA A 1 123 ? -15.728 -4.717 8.648 1.00 91.06 123 ALA A O 1
ATOM 973 N N . SER A 1 124 ? -15.102 -2.666 7.982 1.00 92.31 124 SER A N 1
ATOM 974 C CA . SER A 1 124 ? -14.810 -2.172 9.324 1.00 92.31 124 SER A CA 1
ATOM 975 C C . SER A 1 124 ? -16.084 -1.913 10.126 1.00 92.31 124 SER A C 1
ATOM 977 O O . SER A 1 124 ? -16.121 -2.264 11.303 1.00 92.31 124 SER A O 1
ATOM 979 N N . ASP A 1 125 ? -17.107 -1.317 9.518 1.00 90.94 125 ASP A N 1
ATOM 980 C CA . ASP A 1 125 ? -18.385 -1.026 10.177 1.00 90.94 125 ASP A CA 1
ATOM 981 C C . ASP A 1 125 ? -19.115 -2.324 10.522 1.00 90.94 125 ASP A C 1
ATOM 983 O O . ASP A 1 125 ? -19.595 -2.500 11.641 1.00 90.94 125 ASP A O 1
ATOM 987 N N . GLU A 1 126 ? -19.102 -3.299 9.610 1.00 90.56 126 GLU A N 1
ATOM 988 C CA . GLU A 1 126 ? -19.620 -4.639 9.872 1.00 90.56 126 GLU A CA 1
ATOM 989 C C . GLU A 1 126 ? -18.890 -5.290 11.058 1.00 90.56 126 GLU A C 1
ATOM 991 O O . GLU A 1 126 ? -19.527 -5.852 11.953 1.00 90.56 126 GLU A O 1
ATOM 996 N N . PHE A 1 127 ? -17.560 -5.186 11.112 1.00 90.62 127 PHE A N 1
ATOM 997 C CA . PHE A 1 127 ? -16.776 -5.715 12.226 1.00 90.62 127 PHE A CA 1
ATOM 998 C C . PHE A 1 127 ? -17.133 -5.051 13.566 1.00 90.62 127 PHE A C 1
ATOM 1000 O O . PHE A 1 127 ? -17.286 -5.751 14.572 1.00 90.62 127 PHE A O 1
ATOM 1007 N N . ILE A 1 128 ? -17.317 -3.728 13.577 1.00 89.00 128 ILE A N 1
ATOM 1008 C CA . ILE A 1 128 ? -17.731 -2.964 14.762 1.00 89.00 128 ILE A CA 1
ATOM 1009 C C . ILE A 1 128 ? -19.154 -3.352 15.182 1.00 89.00 128 ILE A C 1
ATOM 1011 O O . ILE A 1 128 ? -19.381 -3.652 16.354 1.00 89.00 128 ILE A O 1
ATOM 1015 N N . SER A 1 129 ? -20.091 -3.453 14.233 1.00 87.81 129 SER A N 1
ATOM 1016 C CA . SER A 1 129 ? -21.492 -3.822 14.490 1.00 87.81 129 SER A CA 1
ATOM 1017 C C . SER A 1 129 ? -21.643 -5.212 15.123 1.00 87.81 129 SER A C 1
ATOM 1019 O O . SER A 1 129 ? -22.555 -5.455 15.910 1.00 87.81 129 SER A O 1
ATOM 1021 N N . ARG A 1 130 ? -20.701 -6.122 14.842 1.00 89.12 130 ARG A N 1
ATOM 1022 C CA . ARG A 1 130 ? -20.609 -7.463 15.445 1.00 89.12 130 ARG A CA 1
ATOM 1023 C C . ARG A 1 130 ? -19.894 -7.466 16.806 1.00 89.12 130 ARG A C 1
ATOM 1025 O O . ARG A 1 130 ? -19.531 -8.530 17.308 1.00 89.12 130 ARG A O 1
ATOM 1032 N N . GLY A 1 131 ? -19.656 -6.294 17.392 1.00 86.69 131 GLY A N 1
ATOM 1033 C CA . GLY A 1 131 ? -19.005 -6.124 18.690 1.00 86.69 131 GLY A CA 1
ATOM 1034 C C . GLY A 1 131 ? -17.490 -6.324 18.659 1.00 86.69 131 GLY A C 1
ATOM 1035 O O . GLY A 1 131 ? -16.917 -6.752 19.660 1.00 86.69 131 GLY A O 1
ATOM 1036 N N . CYS A 1 132 ? -16.835 -6.079 17.518 1.00 88.19 132 CYS A N 1
ATOM 1037 C CA . CYS A 1 132 ? -15.391 -6.271 17.336 1.00 88.19 132 CYS A CA 1
ATOM 1038 C C . CYS A 1 132 ? -14.921 -7.715 17.619 1.00 88.19 132 CYS A C 1
ATOM 1040 O O . CYS A 1 132 ? -13.777 -7.957 18.020 1.00 88.19 132 CYS A O 1
ATOM 1042 N N . VAL A 1 133 ? -15.805 -8.699 17.412 1.00 87.50 133 VAL A N 1
ATOM 1043 C CA . VAL A 1 133 ? -15.510 -10.119 17.623 1.00 87.50 133 VAL A CA 1
ATOM 1044 C C . VAL A 1 133 ? -15.106 -10.774 16.309 1.00 87.50 133 VAL A C 1
ATOM 1046 O O . VAL A 1 133 ? -15.834 -10.756 15.318 1.00 87.50 133 VAL A O 1
ATOM 1049 N N . VAL A 1 134 ? -13.933 -11.405 16.305 1.00 89.12 134 VAL A N 1
ATOM 1050 C CA . VAL A 1 134 ? -13.431 -12.119 15.128 1.00 89.12 134 VAL A CA 1
ATOM 1051 C C . VAL A 1 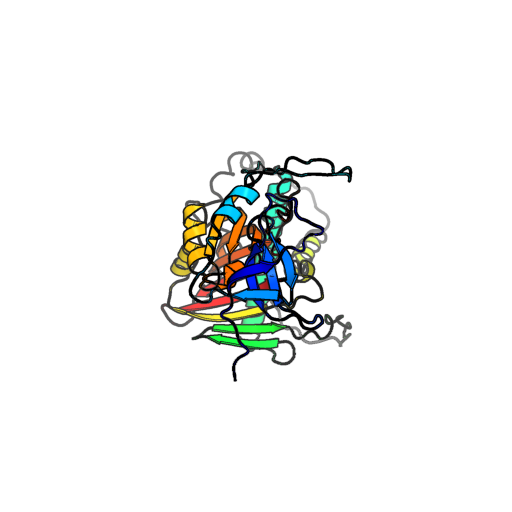134 ? -14.040 -13.515 15.040 1.00 89.12 134 VAL A C 1
ATOM 1053 O O . VAL A 1 134 ? -13.869 -14.336 15.946 1.00 89.12 134 VAL A O 1
ATOM 1056 N N . ASP A 1 135 ? -14.666 -13.820 13.903 1.00 87.88 135 ASP A N 1
ATOM 1057 C CA . ASP A 1 135 ? -15.100 -15.177 13.574 1.00 87.88 135 ASP A CA 1
ATOM 1058 C C . ASP A 1 135 ? -13.887 -16.100 13.350 1.00 87.88 135 ASP A C 1
ATOM 1060 O O . ASP A 1 135 ? -13.208 -16.051 12.322 1.00 87.88 135 ASP A O 1
ATOM 1064 N N . LYS A 1 136 ? -13.626 -16.983 14.319 1.00 88.31 136 LYS A N 1
ATOM 1065 C CA . LYS A 1 136 ? -12.507 -17.942 14.295 1.00 88.31 136 LYS A CA 1
ATOM 1066 C C . LYS A 1 136 ? -12.681 -19.067 13.263 1.00 88.31 136 LYS A C 1
ATOM 1068 O O . LYS A 1 136 ? -11.703 -19.769 12.961 1.00 88.31 136 LYS A O 1
ATOM 1073 N N . VAL A 1 137 ? -13.896 -19.256 12.739 1.00 87.31 137 VAL A N 1
ATOM 1074 C CA . VAL A 1 137 ? -14.186 -20.201 11.653 1.00 87.31 137 VAL A CA 1
ATOM 1075 C C . VAL A 1 137 ? -13.663 -19.634 10.341 1.00 87.31 137 VAL A C 1
ATOM 1077 O O . VAL A 1 137 ? -12.914 -20.315 9.644 1.00 87.31 137 VAL A O 1
ATOM 1080 N N . GLN A 1 138 ? -13.973 -18.375 10.031 1.00 86.06 138 GLN A N 1
ATOM 1081 C CA . GLN A 1 138 ? -13.497 -17.717 8.813 1.00 86.06 138 GLN A CA 1
ATOM 1082 C C . GLN A 1 138 ? -12.029 -17.275 8.909 1.00 86.06 138 GLN A C 1
ATOM 1084 O O . GLN A 1 138 ? -11.295 -17.329 7.917 1.00 86.06 138 GLN A O 1
ATOM 1089 N N . TRP A 1 139 ? -11.577 -16.874 10.098 1.00 92.12 139 TRP A N 1
ATOM 1090 C CA . TRP A 1 139 ? -10.284 -16.228 10.294 1.00 92.12 139 TRP A CA 1
ATOM 1091 C C . TRP A 1 139 ? -9.358 -17.024 11.213 1.00 92.12 139 TRP A C 1
ATOM 1093 O O . TRP A 1 139 ? -9.746 -17.571 12.246 1.00 92.12 139 TRP A O 1
ATOM 1103 N N . LYS A 1 140 ? -8.080 -17.090 10.839 1.00 93.19 140 LYS A N 1
ATOM 1104 C CA . LYS A 1 140 ? -7.003 -17.664 11.648 1.00 93.19 140 LYS A CA 1
ATOM 1105 C C . LYS A 1 140 ? -6.055 -16.551 12.075 1.00 93.19 140 LYS A C 1
ATOM 1107 O O . LYS A 1 140 ? -5.493 -15.872 11.219 1.00 93.19 140 LYS A O 1
ATOM 1112 N N . THR A 1 141 ? -5.823 -16.409 13.376 1.00 94.56 141 THR A N 1
ATOM 1113 C CA . THR A 1 141 ? -4.817 -15.483 13.913 1.00 94.56 141 THR A CA 1
ATOM 1114 C C . THR A 1 141 ? -3.437 -15.799 13.333 1.00 94.56 141 THR A C 1
ATOM 1116 O O . THR A 1 141 ? -3.004 -16.954 13.333 1.00 94.56 141 THR A O 1
ATOM 1119 N N . LEU A 1 142 ? -2.770 -14.772 12.808 1.00 91.25 142 LEU A N 1
ATOM 1120 C CA . LEU A 1 142 ? -1.411 -14.838 12.277 1.00 91.25 142 LEU A CA 1
ATOM 1121 C C . LEU A 1 142 ? -0.390 -14.427 13.328 1.00 91.25 142 LEU A C 1
ATOM 1123 O O . LEU A 1 142 ? 0.548 -15.166 13.612 1.00 91.25 142 LEU A O 1
ATOM 1127 N N . LYS A 1 143 ? -0.569 -13.225 13.874 1.00 91.19 143 LYS A N 1
ATOM 1128 C CA . LYS A 1 143 ? 0.389 -12.587 14.768 1.00 91.19 143 LYS A CA 1
ATOM 1129 C C . LYS A 1 143 ? -0.347 -11.614 15.669 1.00 91.19 143 LYS A C 1
ATOM 1131 O O . LYS A 1 143 ? -1.254 -10.917 15.222 1.00 91.19 143 LYS A O 1
ATOM 1136 N N . LYS A 1 144 ? 0.075 -11.558 16.924 1.00 92.44 144 LYS A N 1
ATOM 1137 C CA . LYS A 1 144 ? -0.281 -10.492 17.851 1.00 92.44 144 LYS A CA 1
ATOM 1138 C C . LYS A 1 144 ? 1.000 -9.753 18.201 1.00 92.44 144 LYS A C 1
ATOM 1140 O O . LYS A 1 144 ? 2.005 -10.396 18.503 1.00 92.44 144 LYS A O 1
ATOM 1145 N N . LYS A 1 145 ? 0.977 -8.432 18.097 1.00 88.56 145 LYS A N 1
ATOM 1146 C CA . LYS A 1 145 ? 2.080 -7.568 18.502 1.00 88.56 145 LYS A CA 1
ATOM 1147 C C . LYS A 1 145 ? 1.471 -6.363 19.199 1.00 88.56 145 LYS A C 1
ATOM 1149 O O . LYS A 1 145 ? 0.641 -5.682 18.603 1.00 88.56 145 LYS A O 1
ATOM 1154 N N . ASP A 1 146 ? 1.871 -6.146 20.445 1.00 90.31 146 ASP A N 1
ATOM 1155 C CA . ASP A 1 146 ? 1.318 -5.092 21.292 1.00 90.31 146 ASP A CA 1
ATOM 1156 C C . ASP A 1 146 ? -0.224 -5.184 21.319 1.00 90.31 146 ASP A C 1
ATOM 1158 O O . ASP A 1 146 ? -0.783 -6.262 21.569 1.00 90.31 146 ASP A O 1
ATOM 1162 N N . ASN A 1 147 ? -0.907 -4.088 20.988 1.00 91.44 147 ASN A N 1
ATOM 1163 C CA . ASN A 1 147 ? -2.366 -3.993 20.943 1.00 91.44 147 ASN A CA 1
ATOM 1164 C C . ASN A 1 147 ? -2.965 -4.293 19.556 1.00 91.44 147 ASN A C 1
ATOM 1166 O O . ASN A 1 147 ? -4.170 -4.141 19.370 1.00 91.44 147 ASN A O 1
ATOM 1170 N N . ILE A 1 148 ? -2.166 -4.765 18.590 1.00 93.06 148 ILE A N 1
ATOM 1171 C CA . ILE A 1 148 ? -2.617 -5.103 17.233 1.00 93.06 148 ILE A CA 1
ATOM 1172 C C . ILE A 1 148 ? -2.601 -6.618 17.025 1.00 93.06 148 ILE A C 1
ATOM 1174 O O . ILE A 1 148 ? -1.626 -7.315 17.322 1.00 93.06 148 ILE A O 1
ATOM 1178 N N . THR A 1 149 ? -3.683 -7.140 16.449 1.00 94.94 149 THR A N 1
ATOM 1179 C CA . THR A 1 149 ? -3.778 -8.541 16.035 1.00 94.94 149 THR A CA 1
ATOM 1180 C C . THR A 1 149 ? -4.066 -8.646 14.543 1.00 94.94 149 THR A C 1
ATOM 1182 O O . THR A 1 149 ? -5.012 -8.047 14.037 1.00 94.94 149 THR A O 1
ATOM 1185 N N . ALA A 1 150 ? -3.253 -9.440 13.849 1.00 94.50 150 ALA A N 1
ATOM 1186 C CA . ALA A 1 150 ? -3.400 -9.766 12.438 1.00 94.50 150 ALA A CA 1
ATOM 1187 C C . ALA A 1 150 ? -4.035 -11.151 12.262 1.00 94.50 150 ALA A C 1
ATOM 1189 O O . ALA A 1 150 ? -3.684 -12.111 12.960 1.00 94.50 150 ALA A O 1
ATOM 1190 N N . TYR A 1 151 ? -4.915 -11.278 11.276 1.00 94.06 151 TYR A N 1
ATOM 1191 C CA . TYR A 1 151 ? -5.649 -12.493 10.944 1.00 94.06 151 TYR A CA 1
ATOM 1192 C C . TYR A 1 151 ? -5.583 -12.761 9.444 1.00 94.06 151 TYR A C 1
ATOM 1194 O O . TYR A 1 151 ? -5.588 -11.835 8.643 1.00 94.06 151 TYR A O 1
ATOM 1202 N N . ARG A 1 152 ? -5.582 -14.038 9.057 1.00 93.50 152 ARG A N 1
ATOM 1203 C CA . ARG A 1 152 ? -5.740 -14.470 7.662 1.00 93.50 152 ARG A CA 1
ATOM 1204 C C . ARG A 1 152 ? -7.032 -15.233 7.451 1.00 93.50 152 ARG A C 1
ATOM 1206 O O . ARG A 1 152 ? -7.453 -15.987 8.332 1.00 93.50 152 ARG A O 1
ATOM 1213 N N . SER A 1 153 ? -7.617 -15.100 6.271 1.00 91.75 153 SER A N 1
ATOM 1214 C CA . SER A 1 153 ? -8.769 -15.895 5.860 1.00 91.75 153 SER A CA 1
ATOM 1215 C C . SER A 1 153 ? -8.389 -17.371 5.763 1.00 91.75 153 SER A C 1
ATOM 1217 O O . SER A 1 153 ? -7.276 -17.713 5.345 1.00 91.75 153 SER A O 1
ATOM 1219 N N . ARG A 1 154 ? -9.315 -18.268 6.095 1.00 85.50 154 ARG A N 1
ATOM 1220 C CA . ARG A 1 154 ? -9.174 -19.697 5.804 1.00 85.50 154 ARG A CA 1
ATOM 1221 C C . ARG A 1 154 ? -9.632 -19.976 4.371 1.00 85.50 154 ARG A C 1
ATOM 1223 O O . ARG A 1 154 ? -10.694 -19.534 3.960 1.00 85.50 154 ARG A O 1
ATOM 1230 N N . SER A 1 155 ? -8.833 -20.736 3.622 1.00 64.75 155 SER A N 1
ATOM 1231 C CA . SER A 1 155 ? -9.022 -21.068 2.195 1.00 64.75 155 SER A CA 1
ATOM 1232 C C . SER A 1 155 ? -10.218 -21.998 1.901 1.00 64.75 155 SER A C 1
ATOM 1234 O O . SER A 1 155 ? -10.285 -22.611 0.839 1.00 64.75 155 SER A O 1
ATOM 1236 N N . TRP A 1 156 ? -11.189 -22.153 2.807 1.00 49.03 156 TRP A N 1
ATOM 1237 C CA . TRP A 1 156 ? -12.370 -22.942 2.462 1.00 49.03 156 TRP A CA 1
ATOM 1238 C C . TRP A 1 156 ? -13.193 -22.137 1.459 1.00 49.03 156 TRP A C 1
ATOM 1240 O O . TRP A 1 156 ? -13.914 -21.234 1.866 1.00 49.03 156 TRP A O 1
ATOM 1250 N N . ARG A 1 157 ? -12.954 -22.426 0.169 1.00 43.84 157 ARG A N 1
ATOM 1251 C CA . ARG A 1 157 ? -13.689 -22.044 -1.043 1.00 43.84 157 ARG A CA 1
ATOM 1252 C C . ARG A 1 157 ? -14.714 -20.956 -0.775 1.00 43.84 157 ARG A C 1
ATOM 1254 O O . ARG A 1 157 ? -15.716 -21.252 -0.126 1.00 43.84 157 ARG A O 1
ATOM 1261 N N . THR A 1 158 ? -14.433 -19.754 -1.292 1.00 43.34 158 THR A N 1
ATOM 1262 C CA . THR A 1 158 ? -15.395 -18.666 -1.526 1.00 43.34 158 THR A CA 1
ATOM 1263 C C . THR A 1 158 ? -16.811 -19.159 -1.297 1.00 43.34 158 THR A C 1
ATOM 1265 O O . THR A 1 158 ? -17.295 -20.006 -2.049 1.00 43.34 158 THR A O 1
ATOM 1268 N N . SER A 1 159 ? -17.420 -18.734 -0.186 1.00 38.25 159 SER A N 1
ATOM 1269 C CA . SER A 1 159 ? -18.807 -19.058 0.112 1.00 38.25 159 SER A CA 1
ATOM 1270 C C . SER A 1 159 ? -19.620 -18.657 -1.114 1.00 38.25 159 SER A C 1
ATOM 1272 O O . SER A 1 159 ? -19.934 -17.485 -1.308 1.00 38.25 159 SER A O 1
ATOM 1274 N N . LYS A 1 160 ? -19.910 -19.621 -1.996 1.00 38.22 160 LYS A N 1
ATOM 1275 C CA . LYS A 1 160 ? -21.044 -19.529 -2.895 1.00 38.22 160 LYS A CA 1
ATOM 1276 C C . LYS A 1 160 ? -22.197 -19.448 -1.922 1.00 38.22 160 LYS A C 1
ATOM 1278 O O . LYS A 1 160 ? -22.576 -20.472 -1.353 1.00 38.22 160 LYS A O 1
ATOM 1283 N N . SER A 1 161 ? -22.651 -18.228 -1.655 1.00 32.81 161 SER A N 1
ATOM 1284 C CA . SER A 1 161 ? -23.881 -17.989 -0.927 1.00 32.81 161 SER A CA 1
ATOM 1285 C C . SER A 1 161 ? -24.927 -18.907 -1.554 1.00 32.81 161 SER A C 1
ATOM 1287 O O . SER A 1 161 ? -25.311 -18.731 -2.710 1.00 32.81 161 SER A O 1
ATOM 1289 N N . ARG A 1 162 ? -25.300 -19.981 -0.851 1.00 30.75 162 ARG A N 1
ATOM 1290 C CA . ARG A 1 162 ? -26.543 -20.673 -1.170 1.00 30.75 162 ARG A CA 1
ATOM 1291 C C . ARG A 1 162 ? -27.624 -19.703 -0.714 1.00 30.75 162 ARG A C 1
ATOM 1293 O O . ARG A 1 162 ? -27.610 -19.377 0.476 1.00 30.75 162 ARG A O 1
ATOM 1300 N N . PRO A 1 163 ? -28.540 -19.259 -1.588 1.00 31.48 163 PRO A N 1
ATOM 1301 C CA . PRO A 1 163 ? -29.651 -18.445 -1.136 1.00 31.48 163 PRO A CA 1
ATOM 1302 C C . PRO A 1 163 ? -30.450 -19.294 -0.147 1.00 31.48 163 PRO A C 1
ATOM 1304 O O . PRO A 1 163 ? -31.065 -20.296 -0.514 1.00 31.48 163 PRO A O 1
ATOM 1307 N N . ARG A 1 164 ? -30.376 -18.946 1.140 1.00 31.89 164 ARG A N 1
ATOM 1308 C CA . ARG A 1 164 ? -31.339 -19.440 2.117 1.00 31.89 164 ARG A CA 1
ATOM 1309 C C . ARG A 1 164 ? -32.596 -18.626 1.894 1.00 31.89 164 ARG A C 1
ATOM 1311 O O . ARG A 1 164 ? -32.682 -17.483 2.324 1.00 31.89 164 ARG A O 1
ATOM 1318 N N . ILE A 1 165 ? -33.555 -19.233 1.211 1.00 43.47 165 ILE A N 1
ATOM 1319 C CA . ILE A 1 165 ? -34.944 -18.813 1.316 1.00 43.47 165 ILE A CA 1
ATOM 1320 C C . ILE A 1 165 ? -35.331 -19.080 2.772 1.00 43.47 165 ILE A C 1
ATOM 1322 O O . ILE A 1 165 ? -35.371 -20.234 3.200 1.00 43.47 165 ILE A O 1
ATOM 1326 N N . SER A 1 166 ? -35.543 -18.020 3.542 1.00 32.38 166 SER A N 1
ATOM 1327 C CA . SER A 1 166 ? -36.166 -18.102 4.856 1.00 32.38 166 SER A CA 1
ATOM 1328 C C . SER A 1 166 ? -37.282 -17.078 4.916 1.00 32.38 166 SER A C 1
ATOM 1330 O O . SER A 1 166 ? -37.034 -15.882 4.812 1.00 32.38 166 SER A O 1
ATOM 1332 N N . SER A 1 167 ? -38.481 -17.645 5.027 1.00 36.50 167 SER A N 1
ATOM 1333 C CA . SER A 1 167 ? -39.753 -17.120 5.515 1.00 36.50 167 SER A CA 1
ATOM 1334 C C . SER A 1 167 ? -39.739 -15.718 6.118 1.00 36.50 167 SER A C 1
ATOM 1336 O O . SER A 1 167 ? -38.911 -15.407 6.971 1.00 36.50 167 SER A O 1
ATOM 1338 N N . ALA A 1 168 ? -40.749 -14.958 5.700 1.00 43.94 168 ALA A N 1
ATOM 1339 C CA . ALA A 1 168 ? -41.143 -13.649 6.184 1.00 43.94 168 ALA A CA 1
ATOM 1340 C C . ALA A 1 168 ? -41.214 -13.522 7.718 1.00 43.94 168 ALA A C 1
ATOM 1342 O O . ALA A 1 168 ? -41.407 -14.508 8.433 1.00 43.94 168 ALA A O 1
ATOM 1343 N N . ASP A 1 169 ? -41.145 -12.251 8.122 1.00 36.41 169 ASP A N 1
ATOM 1344 C CA . ASP A 1 169 ? -41.504 -11.651 9.409 1.00 36.41 169 ASP A CA 1
ATOM 1345 C C . ASP A 1 169 ? -40.422 -11.610 10.497 1.00 36.41 169 ASP A C 1
ATOM 1347 O O . ASP A 1 169 ? -40.375 -12.435 11.405 1.00 36.41 169 ASP A O 1
ATOM 1351 N N . THR A 1 170 ? -39.598 -10.553 10.467 1.00 31.97 170 THR A N 1
ATOM 1352 C CA . THR A 1 170 ? -39.488 -9.579 11.577 1.00 31.97 170 THR A CA 1
ATOM 1353 C C . THR A 1 170 ? -38.706 -8.342 11.115 1.00 31.97 170 THR A C 1
ATOM 1355 O O . THR A 1 170 ? -37.521 -8.427 10.802 1.00 31.97 170 THR A O 1
ATOM 1358 N N . ASP A 1 171 ? -39.383 -7.192 11.067 1.00 37.59 171 ASP A N 1
ATOM 1359 C CA . ASP A 1 171 ? -38.791 -5.883 10.774 1.00 37.59 171 ASP A CA 1
ATOM 1360 C C . ASP A 1 171 ? -37.827 -5.460 11.893 1.00 37.59 171 ASP A C 1
ATOM 1362 O O . ASP A 1 171 ? -38.236 -5.161 13.016 1.00 37.59 171 ASP A O 1
ATOM 1366 N N . ALA A 1 172 ? -36.542 -5.378 11.561 1.00 29.66 172 ALA A N 1
ATOM 1367 C CA . ALA A 1 172 ? -35.586 -4.527 12.251 1.00 29.66 172 ALA A CA 1
ATOM 1368 C C . ALA A 1 172 ? -34.943 -3.628 11.193 1.00 29.66 172 ALA A C 1
ATOM 1370 O O . ALA A 1 172 ? -34.308 -4.112 10.256 1.00 29.66 172 ALA A O 1
ATOM 1371 N N . LEU A 1 173 ? -35.158 -2.320 11.330 1.00 32.84 173 LEU A N 1
ATOM 1372 C CA . LEU A 1 173 ? -34.704 -1.279 10.412 1.00 32.84 173 LEU A CA 1
ATOM 1373 C C . LEU A 1 173 ? -33.162 -1.214 10.404 1.00 32.84 173 LEU A C 1
ATOM 1375 O O . LEU A 1 173 ? -32.555 -0.458 11.160 1.00 32.84 173 LEU A O 1
ATOM 1379 N N . ALA A 1 174 ? -32.518 -2.036 9.577 1.00 28.08 174 ALA A N 1
ATOM 1380 C CA . ALA A 1 174 ? -31.090 -1.936 9.304 1.00 28.08 174 ALA A CA 1
ATOM 1381 C C . ALA A 1 174 ? -30.838 -0.680 8.456 1.00 28.08 174 ALA A C 1
ATOM 1383 O O . ALA A 1 174 ? -31.391 -0.541 7.363 1.00 28.08 174 ALA A O 1
ATOM 1384 N N . LYS A 1 175 ? -30.028 0.256 8.970 1.00 30.97 175 LYS A N 1
ATOM 1385 C CA . LYS A 1 175 ? -29.576 1.425 8.202 1.00 30.97 175 LYS A CA 1
ATOM 1386 C C . LYS A 1 175 ? -28.780 0.954 6.978 1.00 30.97 175 LYS A C 1
ATOM 1388 O O . LYS A 1 175 ? -27.904 0.100 7.091 1.00 30.97 175 LYS A O 1
ATOM 1393 N N . SER A 1 176 ? -29.120 1.517 5.822 1.00 29.91 176 SER A N 1
ATOM 1394 C CA . SER A 1 176 ? -28.452 1.273 4.541 1.00 29.91 176 SER A CA 1
ATOM 1395 C C . SER A 1 176 ? -27.025 1.836 4.576 1.00 29.91 176 SER A C 1
ATOM 1397 O O . SER A 1 176 ? -26.858 2.956 5.056 1.00 29.91 176 SER A O 1
ATOM 1399 N N . PRO A 1 177 ? -26.003 1.123 4.069 1.00 35.47 177 PRO A N 1
ATOM 1400 C CA . PRO A 1 177 ? -24.660 1.682 3.950 1.00 35.47 177 PRO A CA 1
ATOM 1401 C C . PRO A 1 177 ? -24.659 2.805 2.899 1.00 35.47 177 PRO A C 1
ATOM 1403 O O . PRO A 1 177 ? -25.095 2.592 1.767 1.00 35.47 177 PRO A O 1
ATOM 1406 N N . GLU A 1 178 ? -24.198 4.000 3.275 1.00 42.34 178 GLU A N 1
ATOM 1407 C CA . GLU A 1 178 ? -24.062 5.167 2.391 1.00 42.34 178 GLU A CA 1
ATOM 1408 C C . GLU A 1 178 ? -22.582 5.512 2.152 1.00 42.34 178 GLU A C 1
ATOM 1410 O O . GLU A 1 178 ? -21.700 5.167 2.938 1.00 42.34 178 GLU A O 1
ATOM 1415 N N . LYS A 1 179 ? -22.312 6.143 1.004 1.00 37.75 179 LYS A N 1
ATOM 1416 C CA . LYS A 1 179 ? -20.974 6.526 0.527 1.00 37.75 179 LYS A CA 1
ATOM 1417 C C . LYS A 1 179 ? -20.284 7.456 1.549 1.00 37.75 179 LYS A C 1
ATOM 1419 O O . LYS A 1 179 ? -20.931 8.408 1.973 1.00 37.75 179 LYS A O 1
ATOM 1424 N N . PRO A 1 180 ? -18.994 7.259 1.892 1.00 40.09 180 PRO A N 1
ATOM 1425 C CA . PRO A 1 180 ? -18.275 8.214 2.735 1.00 40.09 180 PRO A CA 1
ATOM 1426 C C . PRO A 1 180 ? -18.204 9.591 2.064 1.00 40.09 180 PRO A C 1
ATOM 1428 O O . PRO A 1 180 ? -17.912 9.697 0.867 1.00 40.09 180 PRO A O 1
ATOM 1431 N N . GLU A 1 181 ? -18.455 10.648 2.835 1.00 48.31 181 GLU A N 1
ATOM 1432 C CA . GLU A 1 181 ? -18.292 12.024 2.372 1.00 48.31 181 GLU A CA 1
ATOM 1433 C C . GLU A 1 181 ? -16.827 12.452 2.537 1.00 48.31 181 GLU A C 1
ATOM 1435 O O . GLU A 1 181 ? -16.312 12.618 3.646 1.00 48.31 181 GLU A O 1
ATOM 1440 N N . PHE A 1 182 ? -16.134 12.620 1.410 1.00 60.97 182 PHE A N 1
ATOM 1441 C CA . PHE A 1 182 ? -14.810 13.241 1.368 1.00 60.97 182 PHE A CA 1
ATOM 1442 C C . PHE A 1 182 ? -14.930 14.769 1.448 1.00 60.97 182 PHE A C 1
ATOM 1444 O O . PHE A 1 182 ? -15.895 15.346 0.942 1.00 60.97 182 PHE A O 1
ATOM 1451 N N . TYR A 1 183 ? -13.925 15.442 2.021 1.00 37.09 183 TYR A N 1
ATOM 1452 C CA . TYR A 1 183 ? -13.910 16.908 2.090 1.00 37.09 183 TYR A CA 1
ATOM 1453 C C . TYR A 1 183 ? -14.023 17.543 0.684 1.00 37.09 183 TYR A C 1
ATOM 1455 O O . TYR A 1 183 ? -13.294 17.146 -0.240 1.00 37.09 183 TYR A O 1
ATOM 1463 N N . PRO A 1 184 ? -14.928 18.525 0.496 1.00 35.28 184 PRO A N 1
ATOM 1464 C CA . PRO A 1 184 ? -15.161 19.155 -0.800 1.00 35.28 184 PRO A CA 1
ATOM 1465 C C . PRO A 1 184 ? -13.965 20.004 -1.261 1.00 35.28 184 PRO A C 1
ATOM 1467 O O . PRO A 1 184 ? -13.255 20.596 -0.459 1.00 35.28 184 PRO A O 1
ATOM 1470 N N . ILE A 1 185 ? -13.759 20.092 -2.581 1.00 33.12 185 ILE A N 1
ATOM 1471 C CA . ILE A 1 185 ? -12.735 20.941 -3.217 1.00 33.12 185 ILE A CA 1
ATOM 1472 C C . ILE A 1 185 ? -13.338 22.327 -3.479 1.00 33.12 185 ILE A C 1
ATOM 1474 O O . ILE A 1 185 ? -14.238 22.461 -4.311 1.00 33.12 185 ILE A O 1
ATOM 1478 N N . THR A 1 186 ? -12.818 23.379 -2.850 1.00 41.94 186 THR A N 1
ATOM 1479 C CA . THR A 1 186 ? -13.326 24.752 -3.028 1.00 41.94 186 THR A CA 1
ATOM 1480 C C . THR A 1 186 ? -12.932 25.450 -4.345 1.00 41.94 186 THR A C 1
ATOM 1482 O O . THR A 1 186 ? -13.308 26.598 -4.545 1.00 41.94 186 THR A O 1
ATOM 1485 N N . GLU A 1 187 ? -12.289 24.787 -5.318 1.00 36.84 187 GLU A N 1
ATOM 1486 C CA . GLU A 1 187 ? -11.836 25.450 -6.567 1.00 36.84 187 GLU A CA 1
ATOM 1487 C C . GLU A 1 187 ? -12.423 24.926 -7.898 1.00 36.84 187 GLU A C 1
ATOM 1489 O O . GLU A 1 187 ? -12.078 25.434 -8.964 1.00 36.84 187 GLU A O 1
ATOM 1494 N N . LYS A 1 188 ? -13.388 23.991 -7.895 1.00 36.97 188 LYS A N 1
ATOM 1495 C CA . LYS A 1 188 ? -14.122 23.602 -9.131 1.00 36.97 188 LYS A CA 1
ATOM 1496 C C . LYS A 1 188 ? -15.493 24.281 -9.316 1.00 36.97 188 LYS A C 1
ATOM 1498 O O . LYS A 1 188 ? -16.143 24.070 -10.340 1.00 36.97 188 LYS A O 1
ATOM 1503 N N . ASN A 1 189 ? -15.906 25.172 -8.411 1.00 38.44 189 ASN A N 1
ATOM 1504 C CA . ASN A 1 189 ? -17.236 25.805 -8.410 1.00 38.44 189 ASN A CA 1
ATOM 1505 C C . ASN A 1 189 ? -17.292 27.214 -9.032 1.00 38.44 189 ASN A C 1
ATOM 1507 O O . ASN A 1 189 ? -17.856 28.135 -8.451 1.00 38.44 189 ASN A O 1
ATOM 1511 N N . ILE A 1 190 ? -16.761 27.396 -10.247 1.00 37.91 190 ILE A N 1
ATOM 1512 C CA . ILE A 1 190 ? -17.054 28.615 -11.041 1.00 37.91 190 ILE A CA 1
ATOM 1513 C C . ILE A 1 190 ? -17.640 28.294 -12.429 1.00 37.91 190 ILE A C 1
ATOM 1515 O O . ILE A 1 190 ? -18.289 29.144 -13.031 1.00 37.91 190 ILE A O 1
ATOM 1519 N N . LYS A 1 191 ? -17.540 27.050 -12.927 1.00 31.55 191 LYS A N 1
ATOM 1520 C CA . LYS A 1 191 ? -18.183 26.657 -14.203 1.00 31.55 191 LYS A CA 1
ATOM 1521 C C . LYS A 1 191 ? -19.495 25.878 -14.050 1.00 31.55 191 LYS A C 1
ATOM 1523 O O . LYS A 1 191 ? -20.316 25.930 -14.956 1.00 31.55 191 LYS A O 1
ATOM 1528 N N . SER A 1 192 ? -19.739 25.221 -12.916 1.00 34.47 192 SER A N 1
ATOM 1529 C CA . SER A 1 192 ? -21.014 24.537 -12.614 1.00 34.47 192 SER A CA 1
ATOM 1530 C C . SER A 1 192 ? -22.072 25.471 -12.009 1.00 34.47 192 SER A C 1
ATOM 1532 O O . SER A 1 192 ? -23.268 25.236 -12.166 1.00 34.47 192 SER A O 1
ATOM 1534 N N . ALA A 1 193 ? -21.644 26.566 -11.371 1.00 32.75 193 ALA A N 1
ATOM 1535 C CA . ALA A 1 193 ? -22.509 27.512 -10.661 1.00 32.75 193 ALA A CA 1
ATOM 1536 C C . ALA A 1 193 ? -23.307 28.473 -11.572 1.00 32.75 193 ALA A C 1
ATOM 1538 O O . ALA A 1 193 ? -24.127 29.238 -11.076 1.00 32.75 193 ALA A O 1
ATOM 1539 N N . LEU A 1 194 ? -23.122 28.420 -12.897 1.00 35.16 194 LEU A N 1
ATOM 1540 C CA . LEU A 1 194 ? -23.869 29.246 -13.861 1.00 35.16 194 LEU A CA 1
ATOM 1541 C C . LEU A 1 194 ? -25.043 28.512 -14.541 1.00 35.16 194 LEU A C 1
ATOM 1543 O O . LEU A 1 194 ? -25.700 29.096 -15.397 1.00 35.16 194 LEU A O 1
ATOM 1547 N N . SER A 1 195 ? -25.340 27.259 -14.168 1.00 36.84 195 SER A N 1
ATOM 1548 C CA . SER A 1 195 ? -26.386 26.455 -14.832 1.00 36.84 195 SER A CA 1
ATOM 1549 C C . SER A 1 195 ? -27.698 26.286 -14.052 1.00 36.84 195 SER A C 1
ATOM 1551 O O . SER A 1 195 ? -28.633 25.721 -14.613 1.00 36.84 195 SER A O 1
ATOM 1553 N N . SER A 1 196 ? -27.819 26.724 -12.794 1.00 32.78 196 SER A N 1
ATOM 1554 C CA . SER A 1 196 ? -29.009 26.382 -11.983 1.00 32.78 196 SER A CA 1
ATOM 1555 C C . SER A 1 196 ? -29.660 27.542 -11.227 1.00 32.78 196 SER A C 1
ATOM 1557 O O . SER A 1 196 ? -30.429 27.316 -10.294 1.00 32.78 196 SER A O 1
ATOM 1559 N N . SER A 1 197 ? -29.435 28.788 -11.643 1.00 39.19 197 SER A N 1
ATOM 1560 C CA . SER A 1 197 ? -30.290 29.903 -11.225 1.00 39.19 197 SER A CA 1
ATOM 1561 C C . SER A 1 197 ? -31.320 30.223 -12.311 1.00 39.19 197 SER A C 1
ATOM 1563 O O . SER A 1 197 ? -31.209 31.246 -12.978 1.00 39.19 197 SER A O 1
ATOM 1565 N N . TYR A 1 198 ? -32.324 29.364 -12.492 1.00 26.16 198 TYR A N 1
ATOM 1566 C CA . TYR A 1 198 ? -33.585 29.780 -13.110 1.00 26.16 198 TYR A CA 1
ATOM 1567 C C . TYR A 1 198 ? -34.767 29.196 -12.337 1.00 26.16 198 TYR A C 1
ATOM 1569 O O . TYR A 1 198 ? -34.994 27.990 -12.289 1.00 26.16 198 TYR A O 1
ATOM 1577 N N . LEU A 1 199 ? -35.494 30.108 -11.698 1.00 31.06 199 LEU A N 1
ATOM 1578 C CA . LEU A 1 199 ? -36.826 29.905 -11.155 1.00 31.06 199 LEU A CA 1
ATOM 1579 C C . LEU A 1 199 ? -37.800 29.476 -12.260 1.00 31.06 199 LEU A C 1
ATOM 1581 O O . LEU A 1 199 ? -37.839 30.096 -13.318 1.00 31.06 199 LEU A O 1
ATOM 1585 N N . GLY A 1 200 ? -38.663 28.520 -11.909 1.00 34.03 200 GLY A N 1
ATOM 1586 C CA . GLY A 1 200 ? -40.040 28.426 -12.392 1.00 34.03 200 GLY A CA 1
ATOM 1587 C C . GLY A 1 200 ? -40.243 27.732 -13.736 1.00 34.03 200 GLY A C 1
ATOM 1588 O O . GLY A 1 200 ? -39.980 28.310 -14.779 1.00 34.03 200 GLY A O 1
ATOM 1589 N N . VAL A 1 201 ? -40.821 26.528 -13.699 1.00 23.91 201 VAL A N 1
ATOM 1590 C CA . VAL A 1 201 ? -42.095 26.165 -14.353 1.00 23.91 201 VAL A CA 1
ATOM 1591 C C . VAL A 1 201 ? -42.380 24.684 -14.063 1.00 23.91 201 VAL A C 1
ATOM 1593 O O . VAL A 1 201 ? -41.513 23.823 -14.161 1.00 23.91 201 VAL A O 1
ATOM 1596 N N . SER A 1 202 ? -43.619 24.424 -13.651 1.00 36.50 202 SER A N 1
ATOM 1597 C CA . SER A 1 202 ? -44.204 23.110 -13.385 1.00 36.50 202 SER A CA 1
ATOM 1598 C C . SER A 1 202 ? -44.332 22.277 -14.664 1.00 36.50 202 SER A C 1
ATOM 1600 O O . SER A 1 202 ? -44.913 22.758 -15.635 1.00 36.50 202 SER A O 1
ATOM 1602 N N . ALA A 1 203 ? -43.865 21.026 -14.644 1.00 26.59 203 ALA A N 1
ATOM 1603 C CA . ALA A 1 203 ? -44.414 19.937 -15.452 1.00 26.59 203 ALA A CA 1
ATOM 1604 C C . ALA A 1 203 ? -43.998 18.580 -14.853 1.00 26.59 203 ALA A C 1
ATOM 1606 O O . ALA A 1 203 ? -42.851 18.361 -14.481 1.00 26.59 203 ALA A O 1
ATOM 1607 N N . THR A 1 204 ? -44.980 17.699 -14.728 1.00 31.09 204 THR A N 1
ATOM 1608 C CA . THR A 1 204 ? -44.993 16.369 -14.101 1.00 31.09 204 THR A CA 1
ATOM 1609 C C . THR A 1 204 ? -43.876 15.410 -14.545 1.00 31.09 204 THR A C 1
ATOM 1611 O O . THR A 1 204 ? -43.710 15.184 -15.742 1.00 31.09 204 THR A O 1
ATOM 1614 N N . CYS A 1 205 ? -43.202 14.759 -13.586 1.00 25.77 205 CYS A N 1
ATOM 1615 C CA . CYS A 1 205 ? -42.274 13.640 -13.816 1.00 25.77 205 CYS A CA 1
ATOM 1616 C C . CYS A 1 205 ? -42.941 12.281 -13.513 1.00 25.77 205 CYS A C 1
ATOM 1618 O O . CYS A 1 205 ? -43.555 12.156 -12.450 1.00 25.77 205 CYS A O 1
ATOM 1620 N N . PRO A 1 206 ? -42.770 11.243 -14.356 1.00 28.59 206 PRO A N 1
ATOM 1621 C CA . PRO A 1 206 ? -42.988 9.856 -13.962 1.00 28.59 206 PRO A CA 1
ATOM 1622 C C . PRO A 1 206 ? -41.753 9.278 -13.245 1.00 28.59 206 PRO A C 1
ATOM 1624 O O . PRO A 1 206 ? -40.635 9.367 -13.741 1.00 28.59 206 PRO A O 1
ATOM 1627 N N . GLU A 1 207 ? -42.030 8.696 -12.078 1.00 27.05 207 GLU A N 1
ATOM 1628 C CA . GLU A 1 207 ? -41.395 7.560 -11.385 1.00 27.05 207 GLU A CA 1
ATOM 1629 C C . GLU A 1 207 ? -39.874 7.536 -11.104 1.00 27.05 207 GLU A C 1
ATOM 1631 O O . GLU A 1 207 ? -39.013 7.330 -11.953 1.00 27.05 207 GLU A O 1
ATOM 1636 N N . ALA A 1 208 ? -39.574 7.638 -9.804 1.00 34.19 208 ALA A N 1
ATOM 1637 C CA . ALA A 1 208 ? -38.267 7.661 -9.153 1.00 34.19 208 ALA A CA 1
ATOM 1638 C C . ALA A 1 208 ? -37.661 6.263 -8.869 1.00 34.19 208 ALA A C 1
ATOM 1640 O O . ALA A 1 208 ? -37.083 6.045 -7.802 1.00 34.19 208 ALA A O 1
ATOM 1641 N N . SER A 1 209 ? -37.802 5.298 -9.781 1.00 31.94 209 SER A N 1
ATOM 1642 C CA . SER A 1 209 ? -37.347 3.911 -9.559 1.00 31.94 209 SER A CA 1
ATOM 1643 C C . SER A 1 209 ? -35.947 3.598 -10.109 1.00 31.94 209 SER A C 1
ATOM 1645 O O . SER A 1 209 ? -35.283 2.717 -9.569 1.00 31.94 209 SER A O 1
ATOM 1647 N N . ASP A 1 210 ? -35.438 4.347 -11.093 1.00 30.31 210 ASP A N 1
ATOM 1648 C CA . ASP A 1 210 ? -34.173 4.006 -11.778 1.00 30.31 210 ASP A CA 1
ATOM 1649 C C . ASP A 1 210 ? -32.892 4.531 -11.097 1.00 30.31 210 ASP A C 1
ATOM 1651 O O . ASP A 1 210 ? -31.788 4.067 -11.388 1.00 30.31 210 ASP A O 1
ATOM 1655 N N . PHE A 1 211 ? -33.000 5.480 -10.161 1.00 32.47 211 PHE A N 1
ATOM 1656 C CA . PHE A 1 211 ? -31.820 6.105 -9.538 1.00 32.47 211 PHE A CA 1
ATOM 1657 C C . PHE A 1 211 ? -31.272 5.324 -8.330 1.00 32.47 211 PHE A C 1
ATOM 1659 O O . PHE A 1 211 ? -30.083 5.409 -8.029 1.00 32.47 211 PHE A O 1
ATOM 1666 N N . LYS A 1 212 ? -32.113 4.524 -7.657 1.00 30.48 212 LYS A N 1
ATOM 1667 C CA . LYS A 1 212 ? -31.712 3.700 -6.498 1.00 30.48 212 LYS A CA 1
ATOM 1668 C C . LYS A 1 212 ? -30.977 2.421 -6.895 1.00 30.48 212 LYS A C 1
ATOM 1670 O O . LYS A 1 212 ? -30.100 1.967 -6.168 1.00 30.48 212 LYS A O 1
ATOM 1675 N N . THR A 1 213 ? -31.288 1.865 -8.062 1.00 30.19 213 THR A N 1
ATOM 1676 C CA . THR A 1 213 ? -30.710 0.600 -8.541 1.00 30.19 213 THR A CA 1
ATOM 1677 C C . THR A 1 213 ? -29.213 0.734 -8.834 1.00 30.19 213 THR A C 1
ATOM 1679 O O . THR A 1 213 ? -28.445 -0.190 -8.602 1.00 30.19 213 THR A O 1
ATOM 1682 N N . ARG A 1 214 ? -28.765 1.926 -9.253 1.00 34.25 214 ARG A N 1
ATOM 1683 C CA . ARG A 1 214 ? -27.368 2.179 -9.635 1.00 34.25 214 ARG A CA 1
ATOM 1684 C C . ARG A 1 214 ? -26.432 2.472 -8.453 1.00 34.25 214 ARG A C 1
ATOM 1686 O O . ARG A 1 214 ? -25.227 2.301 -8.605 1.00 34.25 214 ARG A O 1
ATOM 1693 N N . SER A 1 215 ? -26.944 2.915 -7.296 1.00 37.28 215 SER A N 1
ATOM 1694 C CA . SER A 1 215 ? -26.110 3.207 -6.110 1.00 37.28 215 SER A CA 1
ATOM 1695 C C . SER A 1 215 ? -25.817 1.966 -5.264 1.00 37.28 215 SER A C 1
ATOM 1697 O O . SER A 1 215 ? -24.787 1.911 -4.598 1.00 37.28 215 SER A O 1
ATOM 1699 N N . LEU A 1 216 ? -26.698 0.964 -5.312 1.00 37.41 216 LEU A N 1
ATOM 1700 C CA . LEU A 1 216 ? -26.560 -0.298 -4.580 1.00 37.41 216 LEU A CA 1
ATOM 1701 C C . LEU A 1 216 ? -25.514 -1.224 -5.237 1.00 37.41 216 LEU A C 1
ATOM 1703 O O . LEU A 1 216 ? -24.719 -1.852 -4.542 1.00 37.41 216 LEU A O 1
ATOM 1707 N N . ASP A 1 217 ? -25.411 -1.192 -6.570 1.00 42.12 217 ASP A N 1
ATOM 1708 C CA . ASP A 1 217 ? -24.423 -1.962 -7.347 1.00 42.12 217 ASP A CA 1
ATOM 1709 C C . ASP A 1 217 ? -22.956 -1.563 -7.077 1.00 42.12 217 ASP A C 1
ATOM 1711 O O . ASP A 1 217 ? -22.042 -2.371 -7.264 1.00 42.12 217 ASP A O 1
ATOM 1715 N N . VAL A 1 218 ? -22.704 -0.326 -6.628 1.00 44.72 218 VAL A N 1
ATOM 1716 C CA . VAL A 1 218 ? -21.342 0.179 -6.357 1.00 44.72 218 VAL A CA 1
ATOM 1717 C C . VAL A 1 218 ? -20.786 -0.366 -5.034 1.00 44.72 218 VAL A C 1
ATOM 1719 O O . VAL A 1 218 ? -19.579 -0.568 -4.925 1.00 44.72 218 VAL A O 1
ATOM 1722 N N . LEU A 1 219 ? -21.647 -0.652 -4.050 1.00 45.34 219 LEU A N 1
ATOM 1723 C CA . LEU A 1 219 ? -21.257 -1.125 -2.712 1.00 45.34 219 LEU A CA 1
ATOM 1724 C C . LEU A 1 219 ? -21.151 -2.659 -2.613 1.00 45.34 219 LEU A C 1
ATOM 1726 O O . LEU A 1 219 ? -20.456 -3.170 -1.738 1.00 45.34 219 LEU A O 1
ATOM 1730 N N . GLU A 1 220 ? -21.771 -3.411 -3.529 1.00 49.50 220 GLU A N 1
ATOM 1731 C CA . GLU A 1 220 ? -21.637 -4.879 -3.599 1.00 49.50 220 GLU A CA 1
ATOM 1732 C C . GLU A 1 220 ? -20.411 -5.352 -4.405 1.00 49.50 220 GLU A C 1
ATOM 1734 O O . GLU A 1 220 ? -20.074 -6.547 -4.451 1.00 49.50 220 GLU A O 1
ATOM 1739 N N . GLN A 1 221 ? -19.683 -4.431 -5.037 1.00 58.66 221 GLN A N 1
ATOM 1740 C CA . GLN A 1 221 ? -18.425 -4.753 -5.690 1.00 58.66 221 GLN A CA 1
ATOM 1741 C C . GLN A 1 221 ? -17.322 -4.931 -4.640 1.00 58.66 221 GLN A C 1
ATOM 1743 O O . GLN A 1 221 ? -16.653 -3.993 -4.236 1.00 58.66 221 GLN A O 1
ATOM 1748 N N . LYS A 1 222 ? -17.086 -6.185 -4.243 1.00 79.94 222 LYS A N 1
ATOM 1749 C CA . LYS A 1 222 ? -15.884 -6.625 -3.513 1.00 79.94 222 LYS A CA 1
ATOM 1750 C C . LYS A 1 222 ? -14.619 -6.484 -4.381 1.00 79.94 222 LYS A C 1
ATOM 1752 O O . LYS A 1 222 ? -14.030 -7.491 -4.782 1.00 79.94 222 LYS A O 1
ATOM 1757 N N . VAL A 1 223 ? -14.267 -5.262 -4.778 1.00 86.56 223 VAL A N 1
ATOM 1758 C CA . VAL A 1 223 ? -13.170 -4.936 -5.703 1.00 86.56 223 VAL A CA 1
ATOM 1759 C C . VAL A 1 223 ? -11.842 -5.484 -5.190 1.00 86.56 223 VAL A C 1
ATOM 1761 O O . VAL A 1 223 ? -11.135 -6.164 -5.935 1.00 86.56 223 VAL A O 1
ATOM 1764 N N . MET A 1 224 ? -11.530 -5.287 -3.908 1.00 87.88 224 MET A N 1
ATOM 1765 C CA . MET A 1 224 ? -10.304 -5.799 -3.302 1.00 87.88 224 MET A CA 1
ATOM 1766 C C . MET A 1 224 ? -10.267 -7.329 -3.354 1.00 87.88 224 MET A C 1
ATOM 1768 O O . MET A 1 224 ? -9.260 -7.900 -3.765 1.00 87.88 224 MET A O 1
ATOM 1772 N N . GLU A 1 225 ? -11.366 -8.013 -3.014 1.00 84.12 225 GLU A N 1
ATOM 1773 C CA . GLU A 1 225 ? -11.415 -9.481 -3.100 1.00 84.12 225 GLU A CA 1
ATOM 1774 C C . GLU A 1 225 ? -11.290 -9.997 -4.537 1.00 84.12 225 GLU A C 1
ATOM 1776 O O . GLU A 1 225 ? -10.666 -11.039 -4.736 1.00 84.12 225 GLU A O 1
ATOM 1781 N N . LYS A 1 226 ? -11.874 -9.289 -5.513 1.00 85.56 226 LYS A N 1
ATOM 1782 C CA . LYS A 1 226 ? -11.844 -9.645 -6.941 1.00 85.56 226 LYS A CA 1
ATOM 1783 C C . LYS A 1 226 ? -10.483 -9.389 -7.585 1.00 85.56 226 LYS A C 1
ATOM 1785 O O . LYS A 1 226 ? -10.110 -10.115 -8.496 1.00 85.56 226 LYS A O 1
ATOM 1790 N N . SER A 1 227 ? -9.749 -8.380 -7.117 1.00 84.56 227 SER A N 1
ATOM 1791 C CA . SER A 1 227 ? -8.402 -8.056 -7.617 1.00 84.56 227 SER A CA 1
ATOM 1792 C C . SER A 1 227 ? -7.317 -9.037 -7.143 1.00 84.56 227 SER A C 1
ATOM 1794 O O . SER A 1 227 ? -6.200 -9.026 -7.652 1.00 84.56 227 SER A O 1
ATOM 1796 N N . ARG A 1 228 ? -7.632 -9.894 -6.166 1.00 88.94 228 ARG A N 1
ATOM 1797 C CA . ARG A 1 228 ? -6.720 -10.879 -5.578 1.00 88.94 228 ARG A CA 1
ATOM 1798 C C . ARG A 1 228 ? -6.768 -12.211 -6.333 1.00 88.94 228 ARG A C 1
ATOM 1800 O O . ARG A 1 228 ? -7.842 -12.771 -6.531 1.00 88.94 228 ARG A O 1
ATOM 1807 N N . SER A 1 229 ? -5.602 -12.798 -6.601 1.00 83.75 229 SER A N 1
ATOM 1808 C CA . SER A 1 229 ? -5.466 -14.180 -7.084 1.00 83.75 229 SER A CA 1
ATOM 1809 C C . SER A 1 229 ? -6.088 -15.208 -6.118 1.00 83.75 229 SER A C 1
ATOM 1811 O O . SER A 1 229 ? -5.908 -15.122 -4.903 1.00 83.75 229 SER A O 1
ATOM 1813 N N . ASP A 1 230 ? -6.735 -16.258 -6.635 1.00 83.25 230 ASP A N 1
ATOM 1814 C CA . ASP A 1 230 ? -7.447 -17.264 -5.817 1.00 83.25 230 ASP A CA 1
ATOM 1815 C C . ASP A 1 230 ? -6.582 -17.956 -4.743 1.00 83.25 230 ASP A C 1
ATOM 1817 O O . ASP A 1 230 ? -7.087 -18.365 -3.693 1.00 83.25 230 ASP A O 1
ATOM 1821 N N . HIS A 1 231 ? -5.279 -18.094 -5.002 1.00 84.56 231 HIS A N 1
ATOM 1822 C CA . HIS A 1 231 ? -4.321 -18.767 -4.123 1.00 84.56 231 HIS A CA 1
ATOM 1823 C C . HIS A 1 231 ? -3.769 -17.865 -3.006 1.00 84.56 231 HIS A C 1
ATOM 1825 O O . HIS A 1 231 ? -3.295 -18.362 -1.981 1.00 84.56 231 HIS A O 1
ATOM 1831 N N . VAL A 1 232 ? -3.839 -16.546 -3.181 1.00 87.81 232 VAL A N 1
ATOM 1832 C CA . VAL A 1 232 ? -3.426 -15.563 -2.173 1.00 87.81 232 VAL A CA 1
ATOM 1833 C C . VAL A 1 232 ? -4.492 -15.524 -1.091 1.00 87.81 232 VAL A C 1
ATOM 1835 O O . VAL A 1 232 ? -5.650 -15.757 -1.384 1.00 87.81 232 VAL A O 1
ATOM 1838 N N . LEU A 1 233 ? -4.174 -15.230 0.168 1.00 90.12 233 LEU A N 1
ATOM 1839 C CA . LEU A 1 233 ? -5.182 -15.118 1.232 1.00 90.12 233 LEU A CA 1
ATOM 1840 C C . LEU A 1 233 ? -5.470 -13.656 1.563 1.00 90.12 233 LEU A C 1
ATOM 1842 O O . LEU A 1 233 ? -4.576 -12.817 1.504 1.00 90.12 233 LEU A O 1
ATOM 1846 N N . MET A 1 234 ? -6.707 -13.373 1.974 1.00 91.06 234 MET A N 1
ATOM 1847 C CA . MET A 1 234 ? -7.023 -12.087 2.587 1.00 91.06 234 MET A CA 1
ATOM 1848 C C . MET A 1 234 ? -6.442 -12.031 3.995 1.00 91.06 234 MET A C 1
ATOM 1850 O O . MET A 1 234 ? -6.488 -13.007 4.752 1.00 91.06 234 MET A O 1
ATOM 1854 N N . VAL A 1 235 ? -5.938 -10.863 4.356 1.00 93.38 235 VAL A N 1
ATOM 1855 C CA . VAL A 1 235 ? -5.460 -10.516 5.686 1.00 93.38 235 VAL A CA 1
ATOM 1856 C C . VAL A 1 235 ? -6.258 -9.316 6.169 1.00 93.38 235 VAL A C 1
ATOM 1858 O O . VAL A 1 235 ? -6.572 -8.409 5.398 1.00 93.38 235 VAL A O 1
ATOM 1861 N N . PHE A 1 236 ? -6.590 -9.304 7.451 1.00 94.31 236 PHE A N 1
ATOM 1862 C CA . PHE A 1 236 ? -7.016 -8.079 8.105 1.00 94.31 236 PHE A CA 1
ATOM 1863 C C . PHE A 1 236 ? -6.348 -7.961 9.472 1.00 94.31 236 PHE A C 1
ATOM 1865 O O . PHE A 1 236 ? -5.987 -8.963 10.098 1.00 94.31 236 PHE A O 1
ATOM 1872 N N . CYS A 1 237 ? -6.162 -6.730 9.919 1.00 94.81 237 CYS A N 1
ATOM 1873 C CA . CYS A 1 237 ? -5.576 -6.389 11.200 1.00 94.81 237 CYS A CA 1
ATOM 1874 C C . CYS A 1 237 ? -6.529 -5.466 11.945 1.00 94.81 237 CYS A C 1
ATOM 1876 O O . CYS A 1 237 ? -7.147 -4.588 11.347 1.00 94.81 237 CYS A O 1
ATOM 1878 N N . THR A 1 238 ? -6.620 -5.649 13.255 1.00 96.25 238 THR A N 1
ATOM 1879 C CA . THR A 1 238 ? -7.361 -4.739 14.125 1.00 96.25 238 THR A CA 1
ATOM 1880 C C . THR A 1 238 ? -6.654 -4.573 15.460 1.00 96.25 238 THR A C 1
ATOM 1882 O O . THR A 1 238 ? -5.967 -5.491 15.924 1.00 96.25 238 THR A O 1
ATOM 1885 N N . GLY A 1 239 ? -6.790 -3.399 16.061 1.00 94.06 239 GLY A N 1
ATOM 1886 C CA . GLY A 1 239 ? -6.240 -3.101 17.374 1.00 94.06 239 GLY A CA 1
ATOM 1887 C C . GLY A 1 239 ? -6.441 -1.652 17.778 1.00 94.06 239 GLY A C 1
ATOM 1888 O O . GLY A 1 239 ? -7.128 -0.903 17.086 1.00 94.06 239 GLY A O 1
ATOM 1889 N N . SER A 1 240 ? -5.797 -1.264 18.872 1.00 93.50 240 SER A N 1
ATOM 1890 C CA . SER A 1 240 ? -5.664 0.132 19.283 1.00 93.50 240 SER A CA 1
ATOM 1891 C C . SER A 1 240 ? -4.200 0.561 19.255 1.00 93.50 240 SER A C 1
ATOM 1893 O O . SER 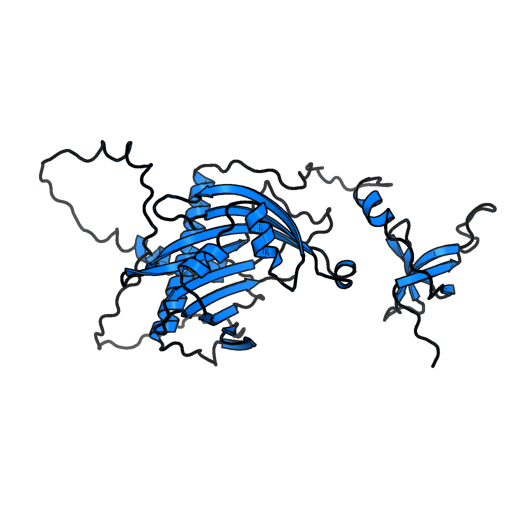A 1 240 ? -3.292 -0.261 19.419 1.00 93.50 240 SER A O 1
ATOM 1895 N N . VAL A 1 241 ? -3.957 1.843 18.999 1.00 93.25 241 VAL A N 1
ATOM 1896 C CA . VAL A 1 241 ? -2.620 2.447 19.023 1.00 93.25 241 VAL A CA 1
ATOM 1897 C C . VAL A 1 241 ? -2.710 3.807 19.719 1.00 93.25 241 VAL A C 1
ATOM 1899 O O . VAL A 1 241 ? -3.672 4.531 19.466 1.00 93.25 241 VAL A O 1
ATOM 1902 N N . PRO A 1 242 ? -1.736 4.189 20.565 1.00 94.25 242 PRO A N 1
ATOM 1903 C CA . PRO A 1 242 ? -1.691 5.532 21.136 1.00 94.25 242 PRO A CA 1
ATOM 1904 C C . PRO A 1 242 ? -1.546 6.612 20.056 1.00 94.25 242 PRO A C 1
ATOM 1906 O O . PRO A 1 242 ? -0.712 6.481 19.160 1.00 94.25 242 PRO A O 1
ATOM 1909 N N . GLY A 1 243 ? -2.312 7.693 20.171 1.00 93.69 243 GLY A N 1
ATOM 1910 C CA . GLY A 1 243 ? -2.287 8.839 19.264 1.00 93.69 243 GLY A CA 1
ATOM 1911 C C . GLY A 1 243 ? -3.673 9.422 18.996 1.00 93.69 243 GLY A C 1
ATOM 1912 O O . GLY A 1 243 ? -4.677 8.959 19.536 1.00 93.69 243 GLY A O 1
ATOM 1913 N N . SER A 1 244 ? -3.703 10.454 18.160 1.00 94.12 244 SER A N 1
ATOM 1914 C CA . SER A 1 244 ? -4.911 11.021 17.555 1.00 94.12 244 SER A CA 1
ATOM 1915 C C . SER A 1 244 ? -5.084 10.561 16.100 1.00 94.12 244 SER A C 1
ATOM 1917 O O . SER A 1 244 ? -4.170 9.989 15.495 1.00 94.12 244 SER A O 1
ATOM 1919 N N . VAL A 1 245 ? -6.259 10.811 15.517 1.00 93.94 245 VAL A N 1
ATOM 1920 C CA . VAL A 1 245 ? -6.515 10.525 14.094 1.00 93.94 245 VAL A CA 1
ATOM 1921 C C . VAL A 1 245 ? -5.607 11.384 13.209 1.00 93.94 245 VAL A C 1
ATOM 1923 O O . VAL A 1 245 ? -5.091 10.907 12.199 1.00 93.94 245 VAL A O 1
ATOM 1926 N N . GLU A 1 246 ? -5.343 12.620 13.626 1.00 92.38 246 GLU A N 1
ATOM 1927 C CA . GLU A 1 246 ? -4.442 13.564 12.974 1.00 92.38 246 GLU A CA 1
ATOM 1928 C C . GLU A 1 246 ? -2.984 13.088 13.014 1.00 92.38 246 GLU A C 1
ATOM 1930 O O . GLU A 1 246 ? -2.282 13.193 12.007 1.00 92.38 246 GLU A O 1
ATOM 1935 N N . ASP A 1 247 ? -2.530 12.503 14.130 1.00 92.88 247 ASP A N 1
ATOM 1936 C CA . ASP A 1 247 ? -1.190 11.900 14.217 1.00 92.88 247 ASP A CA 1
ATOM 1937 C C . ASP A 1 247 ? -1.039 10.750 13.213 1.00 92.88 247 ASP A C 1
ATOM 1939 O O . ASP A 1 247 ? -0.007 10.621 12.542 1.00 92.88 247 ASP A O 1
ATOM 1943 N N . ALA A 1 248 ? -2.079 9.921 13.077 1.00 92.69 248 ALA A N 1
ATOM 1944 C CA . ALA A 1 248 ? -2.105 8.840 12.099 1.00 92.69 248 ALA A CA 1
ATOM 1945 C C . ALA A 1 248 ? -2.132 9.375 10.658 1.00 92.69 248 ALA A C 1
ATOM 1947 O O . ALA A 1 248 ? -1.350 8.914 9.824 1.00 92.69 248 ALA A O 1
ATOM 1948 N N . ALA A 1 249 ? -2.955 10.391 10.376 1.00 92.00 249 ALA A N 1
ATOM 1949 C CA . ALA A 1 249 ? -3.044 11.030 9.063 1.00 92.00 249 ALA A CA 1
ATOM 1950 C C . ALA A 1 249 ? -1.704 11.661 8.648 1.00 92.00 249 ALA A C 1
ATOM 1952 O O . ALA A 1 249 ? -1.225 11.452 7.530 1.00 92.00 249 ALA A O 1
ATOM 1953 N N . LEU A 1 250 ? -1.032 12.345 9.579 1.00 90.25 250 LEU A N 1
ATOM 1954 C CA . LEU A 1 250 ? 0.315 12.876 9.379 1.00 90.25 250 LEU A CA 1
ATOM 1955 C C . LEU A 1 250 ? 1.334 11.759 9.115 1.00 90.25 250 LEU A C 1
ATOM 1957 O O . LEU A 1 250 ? 2.227 11.915 8.281 1.00 90.25 250 LEU A O 1
ATOM 1961 N N . GLY A 1 251 ? 1.202 10.628 9.812 1.00 90.31 251 GLY A N 1
ATOM 1962 C CA . GLY A 1 251 ? 2.029 9.442 9.600 1.00 90.31 251 GLY A CA 1
ATOM 1963 C C . GLY A 1 251 ? 1.827 8.779 8.233 1.00 90.31 251 GLY A C 1
ATOM 1964 O O . GLY A 1 251 ? 2.772 8.189 7.701 1.00 90.31 251 GLY A O 1
ATOM 1965 N N . PHE A 1 252 ? 0.627 8.879 7.658 1.00 92.44 252 PHE A N 1
ATOM 1966 C CA . PHE A 1 252 ? 0.289 8.320 6.348 1.00 92.44 252 PHE A CA 1
ATOM 1967 C C . PHE A 1 252 ? 0.666 9.209 5.177 1.00 92.44 252 PHE A C 1
ATOM 1969 O O . PHE A 1 252 ? 1.002 8.677 4.114 1.00 92.44 252 PHE A O 1
ATOM 1976 N N . LEU A 1 253 ? 0.626 10.525 5.373 1.00 89.81 253 LEU A N 1
ATOM 1977 C CA . LEU A 1 253 ? 0.876 11.500 4.329 1.00 89.81 253 LEU A CA 1
ATOM 1978 C C . LEU A 1 253 ? 2.217 11.221 3.637 1.00 89.81 253 LEU A C 1
ATOM 1980 O O . LEU A 1 253 ? 3.265 11.108 4.273 1.00 89.81 253 LEU A O 1
ATOM 1984 N N . ALA A 1 254 ? 2.180 11.103 2.312 1.00 91.38 254 ALA A N 1
ATOM 1985 C CA . ALA A 1 254 ? 3.341 10.781 1.486 1.00 91.38 254 ALA A CA 1
ATOM 1986 C C . ALA A 1 254 ? 3.271 11.459 0.107 1.00 91.38 254 ALA A C 1
ATOM 1988 O O . ALA A 1 254 ? 3.684 10.905 -0.900 1.00 91.38 254 ALA A O 1
ATOM 1989 N N . ASP A 1 255 ? 2.771 12.682 0.041 1.00 92.00 255 ASP A N 1
ATOM 1990 C CA . ASP A 1 255 ? 2.587 13.485 -1.179 1.00 92.00 255 ASP A CA 1
ATOM 1991 C C . ASP A 1 255 ? 3.862 13.864 -1.966 1.00 92.00 255 ASP A C 1
ATOM 1993 O O . ASP A 1 255 ? 3.768 14.400 -3.069 1.00 92.00 255 ASP A O 1
ATOM 1997 N N . THR A 1 256 ? 5.054 13.592 -1.428 1.00 93.62 256 THR A N 1
ATOM 1998 C CA . THR A 1 256 ? 6.349 13.831 -2.087 1.00 93.62 256 THR A CA 1
ATOM 1999 C C . THR A 1 256 ? 7.211 12.569 -2.104 1.00 93.62 256 THR A C 1
ATOM 2001 O O . THR A 1 256 ? 7.034 11.667 -1.279 1.00 93.62 256 THR A O 1
ATOM 2004 N N . GLU A 1 257 ? 8.189 12.497 -3.016 1.00 93.50 257 GLU A N 1
ATOM 2005 C CA . GLU A 1 257 ? 9.156 11.385 -3.064 1.00 93.50 257 GLU A CA 1
ATOM 2006 C C . GLU A 1 257 ? 9.934 11.267 -1.746 1.00 93.50 257 GLU A C 1
ATOM 2008 O O . GLU A 1 257 ? 10.070 10.174 -1.201 1.00 93.50 257 GLU A O 1
ATOM 2013 N N . ALA A 1 258 ? 10.383 12.395 -1.184 1.00 92.56 258 ALA A N 1
ATOM 2014 C CA . ALA A 1 258 ? 11.097 12.424 0.091 1.00 92.56 258 ALA A CA 1
ATOM 2015 C C . ALA A 1 258 ? 10.231 11.892 1.243 1.00 92.56 258 ALA A C 1
ATOM 2017 O O . ALA A 1 258 ? 10.672 11.028 1.999 1.00 92.56 258 ALA A O 1
ATOM 2018 N N . ARG A 1 259 ? 8.974 12.348 1.350 1.00 91.12 259 ARG A N 1
ATOM 2019 C CA . ARG A 1 259 ? 8.046 11.881 2.391 1.00 91.12 259 ARG A CA 1
ATOM 2020 C C . ARG A 1 259 ? 7.682 10.405 2.203 1.00 91.12 259 ARG A C 1
ATOM 2022 O O . ARG A 1 259 ? 7.632 9.666 3.181 1.00 91.12 259 ARG A O 1
ATOM 2029 N N . THR A 1 260 ? 7.533 9.953 0.956 1.00 92.56 260 THR A N 1
ATOM 2030 C CA . THR A 1 260 ? 7.350 8.533 0.620 1.00 92.56 260 THR A CA 1
ATOM 2031 C C . THR A 1 260 ? 8.529 7.691 1.108 1.00 92.56 260 THR A C 1
ATOM 2033 O O . THR A 1 260 ? 8.310 6.708 1.811 1.00 92.56 260 THR A O 1
ATOM 2036 N N . LYS A 1 261 ? 9.773 8.097 0.813 1.00 91.62 261 LYS A N 1
ATOM 2037 C CA . LYS A 1 261 ? 10.982 7.393 1.273 1.00 91.62 261 LYS A CA 1
ATOM 2038 C C . LYS A 1 261 ? 11.048 7.328 2.800 1.00 91.62 261 LYS A C 1
ATOM 2040 O O . LYS A 1 261 ? 11.205 6.239 3.340 1.00 91.62 261 LYS A O 1
ATOM 2045 N N . THR A 1 262 ? 10.836 8.452 3.490 1.00 89.88 262 THR A N 1
ATOM 2046 C CA . THR A 1 262 ? 10.847 8.524 4.965 1.00 89.88 262 THR A CA 1
ATOM 2047 C C . THR A 1 262 ? 9.753 7.677 5.619 1.00 89.88 262 THR A C 1
ATOM 2049 O O . THR A 1 262 ? 9.978 7.061 6.660 1.00 89.88 262 THR A O 1
ATOM 2052 N N . ARG A 1 263 ? 8.546 7.640 5.042 1.00 90.00 263 ARG A N 1
ATOM 2053 C CA . ARG A 1 263 ? 7.447 6.820 5.566 1.00 90.00 263 ARG A CA 1
ATOM 2054 C C . ARG A 1 263 ? 7.746 5.334 5.376 1.00 90.00 263 ARG A C 1
ATOM 2056 O O . ARG A 1 263 ? 7.633 4.565 6.328 1.00 90.00 263 ARG A O 1
ATOM 2063 N N . THR A 1 264 ? 8.166 4.939 4.177 1.00 86.06 264 THR A N 1
ATOM 2064 C CA . THR A 1 264 ? 8.417 3.532 3.847 1.00 86.06 264 THR A CA 1
ATOM 2065 C C . THR A 1 264 ? 9.685 2.995 4.523 1.00 86.06 264 THR A C 1
ATOM 2067 O O . THR A 1 264 ? 9.713 1.825 4.892 1.00 86.06 264 THR A O 1
ATOM 2070 N N . SER A 1 265 ? 10.693 3.829 4.816 1.00 82.19 265 SER A N 1
ATOM 2071 C CA . SER A 1 265 ? 11.906 3.412 5.545 1.00 82.19 265 SER A CA 1
ATOM 2072 C C . SER A 1 265 ? 11.653 2.988 6.997 1.00 82.19 265 SER A C 1
ATOM 2074 O O . SER A 1 265 ? 12.544 2.440 7.638 1.00 82.19 265 SER A O 1
ATOM 2076 N N . LYS A 1 266 ? 10.453 3.238 7.542 1.00 75.38 266 LYS A N 1
ATOM 2077 C CA . LYS A 1 266 ? 10.027 2.684 8.839 1.00 75.38 266 LYS A CA 1
ATOM 2078 C C . LYS A 1 266 ? 9.693 1.189 8.761 1.00 75.38 266 LYS A C 1
ATOM 2080 O O . LYS A 1 266 ? 9.528 0.555 9.802 1.00 75.38 266 LYS A O 1
ATOM 2085 N N . CYS A 1 267 ? 9.575 0.620 7.558 1.00 71.12 267 CYS A N 1
ATOM 2086 C CA . CYS A 1 267 ? 9.447 -0.818 7.370 1.00 71.12 267 CYS A CA 1
ATOM 2087 C C . CYS A 1 267 ? 10.767 -1.493 7.762 1.00 71.12 267 CYS A C 1
ATOM 2089 O O . CYS A 1 267 ? 11.777 -1.335 7.088 1.00 71.12 267 CYS A O 1
ATOM 2091 N N . THR A 1 268 ? 10.770 -2.259 8.853 1.00 73.50 268 THR A N 1
ATOM 2092 C CA . THR A 1 268 ? 11.979 -2.957 9.330 1.00 73.50 268 THR A CA 1
ATOM 2093 C C . THR A 1 268 ? 12.455 -4.051 8.381 1.00 73.50 268 THR A C 1
ATOM 2095 O O . THR A 1 268 ? 13.608 -4.469 8.452 1.00 73.50 268 THR A O 1
ATOM 2098 N N . ASP A 1 269 ? 11.564 -4.516 7.509 1.00 75.06 269 ASP A N 1
ATOM 2099 C CA . ASP A 1 269 ? 11.762 -5.714 6.701 1.00 75.06 269 ASP A CA 1
ATOM 2100 C C . ASP A 1 269 ? 12.235 -5.379 5.274 1.00 75.06 269 ASP A C 1
ATOM 2102 O O . ASP A 1 269 ? 12.476 -6.289 4.479 1.00 75.06 269 ASP A O 1
ATOM 2106 N N . ALA A 1 270 ? 12.392 -4.088 4.943 1.00 82.31 270 ALA A N 1
ATOM 2107 C CA . ALA A 1 270 ? 12.770 -3.624 3.611 1.00 82.31 270 ALA A CA 1
ATOM 2108 C C . ALA A 1 270 ? 13.518 -2.279 3.624 1.00 82.31 270 ALA A C 1
ATOM 2110 O O . ALA A 1 270 ? 13.156 -1.350 4.340 1.00 82.31 270 ALA A O 1
ATOM 2111 N N . ASN A 1 271 ? 14.527 -2.154 2.763 1.00 84.69 271 ASN A N 1
ATOM 2112 C CA . ASN A 1 271 ? 15.157 -0.885 2.419 1.00 84.69 271 ASN A CA 1
ATOM 2113 C C . ASN A 1 271 ? 14.452 -0.276 1.208 1.00 84.69 271 ASN A C 1
ATOM 2115 O O . ASN A 1 271 ? 14.130 -0.987 0.260 1.00 84.69 271 ASN A O 1
ATOM 2119 N N . VAL A 1 272 ? 14.250 1.040 1.223 1.00 88.19 272 VAL A N 1
ATOM 2120 C CA . VAL A 1 272 ? 13.689 1.782 0.087 1.00 88.19 272 VAL A CA 1
ATOM 2121 C C . VAL A 1 272 ? 14.838 2.294 -0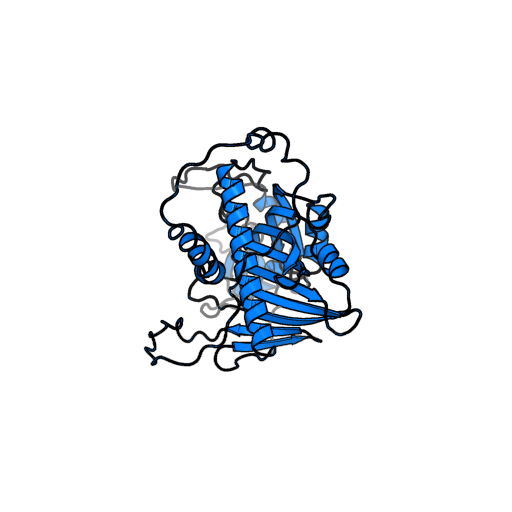.766 1.00 88.19 272 VAL A C 1
ATOM 2123 O O . VAL A 1 272 ? 15.543 3.213 -0.352 1.00 88.19 272 VAL A O 1
ATOM 2126 N N . ASP A 1 273 ? 15.024 1.710 -1.945 1.00 86.81 273 ASP A N 1
ATOM 2127 C CA . ASP A 1 273 ? 16.128 2.084 -2.833 1.00 86.81 273 ASP A CA 1
ATOM 2128 C C . ASP A 1 273 ? 15.756 3.312 -3.677 1.00 86.81 273 ASP A C 1
ATOM 2130 O O . ASP A 1 273 ? 16.528 4.267 -3.784 1.00 86.81 273 ASP A O 1
ATOM 2134 N N . ASP A 1 274 ? 14.537 3.331 -4.222 1.00 89.31 274 ASP A N 1
ATOM 2135 C CA . ASP A 1 274 ? 13.997 4.477 -4.941 1.00 89.31 274 ASP A CA 1
ATOM 2136 C C . ASP A 1 274 ? 12.477 4.588 -4.786 1.00 89.31 274 ASP A C 1
ATOM 2138 O O . ASP A 1 274 ? 11.780 3.634 -4.438 1.00 89.31 274 ASP A O 1
ATOM 2142 N N . ALA A 1 275 ? 11.971 5.797 -5.007 1.00 93.94 275 ALA A N 1
ATOM 2143 C CA . ALA A 1 275 ? 10.553 6.109 -5.001 1.00 93.94 275 ALA A CA 1
ATOM 2144 C C . ALA A 1 275 ? 10.300 7.285 -5.942 1.00 93.94 275 ALA A C 1
ATOM 2146 O O . ALA A 1 275 ? 10.938 8.332 -5.809 1.00 93.94 275 ALA A O 1
ATOM 2147 N N . LYS A 1 276 ? 9.348 7.110 -6.855 1.00 95.69 276 LYS A N 1
ATOM 2148 C CA . LYS A 1 276 ? 8.919 8.085 -7.853 1.00 95.69 276 LYS A CA 1
ATOM 2149 C C . LYS A 1 276 ? 7.418 8.282 -7.785 1.00 95.69 276 LYS A C 1
ATOM 2151 O O . LYS A 1 276 ? 6.663 7.314 -7.747 1.00 95.69 276 LYS A O 1
ATOM 2156 N N . ILE A 1 277 ? 6.987 9.540 -7.780 1.00 96.50 277 ILE A N 1
ATOM 2157 C CA . ILE A 1 277 ? 5.579 9.880 -8.000 1.00 96.50 277 ILE A CA 1
ATOM 2158 C C . ILE A 1 277 ? 5.412 10.048 -9.503 1.00 96.50 277 ILE A C 1
ATOM 2160 O O . ILE A 1 277 ? 5.931 10.997 -10.086 1.00 96.50 277 ILE A O 1
ATOM 2164 N N . LEU A 1 278 ? 4.731 9.093 -10.128 1.00 96.38 278 LEU A N 1
ATOM 2165 C CA . LEU A 1 278 ? 4.573 9.065 -11.575 1.00 96.38 278 LEU A CA 1
ATOM 2166 C C . LEU A 1 278 ? 3.470 10.011 -12.033 1.00 96.38 278 LEU A C 1
ATOM 2168 O O . LEU A 1 278 ? 3.643 10.714 -13.020 1.00 96.38 278 LEU A O 1
ATOM 2172 N N . ALA A 1 279 ? 2.372 10.074 -11.284 1.00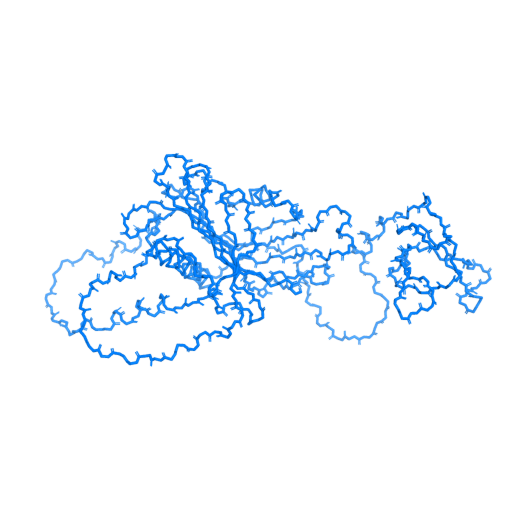 95.50 279 ALA A N 1
ATOM 2173 C CA . ALA A 1 279 ? 1.287 11.006 -11.538 1.00 95.50 279 ALA A CA 1
ATOM 2174 C C . ALA A 1 279 ? 0.640 11.428 -10.220 1.00 95.50 279 ALA A C 1
ATOM 2176 O O . ALA A 1 279 ? 0.395 10.597 -9.345 1.00 95.50 279 ALA A O 1
ATOM 2177 N N . ARG A 1 280 ? 0.332 12.719 -10.092 1.00 96.69 280 ARG A N 1
ATOM 2178 C CA . ARG A 1 280 ? -0.466 13.263 -8.990 1.00 96.69 280 ARG A CA 1
ATOM 2179 C C . ARG A 1 280 ? -1.840 13.628 -9.539 1.00 96.69 280 ARG A C 1
ATOM 2181 O O . ARG A 1 280 ? -1.930 14.498 -10.400 1.00 96.69 280 ARG A O 1
ATOM 2188 N N . ILE A 1 281 ? -2.874 12.952 -9.050 1.00 95.00 281 ILE A N 1
ATOM 2189 C CA . ILE A 1 281 ? -4.275 13.222 -9.396 1.00 95.00 281 ILE A CA 1
ATOM 2190 C C . ILE A 1 281 ? -4.812 14.285 -8.437 1.00 95.00 281 ILE A C 1
ATOM 2192 O O . ILE A 1 281 ? -5.338 15.305 -8.870 1.00 95.00 281 ILE A O 1
ATOM 2196 N N . GLU A 1 282 ? -4.566 14.102 -7.139 1.00 94.31 282 GLU A N 1
ATOM 2197 C CA . GLU A 1 282 ? -4.926 15.055 -6.092 1.00 94.31 282 GLU A CA 1
ATOM 2198 C C . GLU A 1 282 ? -3.799 15.195 -5.073 1.00 94.31 282 GLU A C 1
ATOM 2200 O O . GLU A 1 282 ? -2.909 14.350 -4.955 1.00 94.31 282 GLU A O 1
ATOM 2205 N N . GLY A 1 283 ? -3.815 16.279 -4.307 1.00 90.88 283 GLY A N 1
ATOM 2206 C CA . GLY A 1 283 ? -2.944 16.386 -3.144 1.00 90.88 283 GLY A CA 1
ATOM 2207 C C . GLY A 1 283 ? -3.502 17.331 -2.094 1.00 90.88 283 GLY A C 1
ATOM 2208 O O . GLY A 1 283 ? -4.692 17.642 -2.160 1.00 90.88 283 GLY A O 1
ATOM 2209 N N . PRO A 1 284 ? -2.648 17.790 -1.164 1.00 91.12 284 PRO A N 1
ATOM 2210 C CA . PRO A 1 284 ? -3.104 18.527 0.001 1.00 91.12 284 PRO A CA 1
ATOM 2211 C C . PRO A 1 284 ? -3.914 19.760 -0.379 1.00 91.12 284 PRO A C 1
ATOM 2213 O O . PRO A 1 284 ? -3.570 20.478 -1.323 1.00 91.12 284 PRO A O 1
ATOM 2216 N N . SER A 1 285 ? -4.971 19.993 0.385 1.00 88.31 285 SER A N 1
ATOM 2217 C CA . SER A 1 285 ? -5.871 21.134 0.261 1.00 88.31 285 SER A CA 1
ATOM 2218 C C . SER A 1 285 ? -5.989 21.852 1.606 1.00 8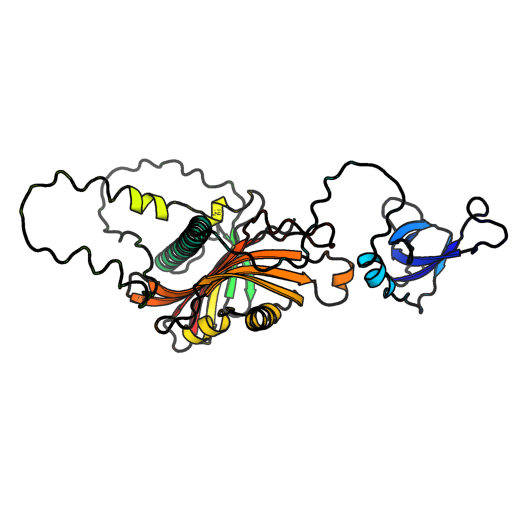8.31 285 SER A C 1
ATOM 2220 O O . SER A 1 285 ? -5.455 21.386 2.612 1.00 88.31 285 SER A O 1
ATOM 2222 N N . PHE A 1 286 ? -6.667 22.999 1.626 1.00 87.19 286 PHE A N 1
ATOM 2223 C CA . PHE A 1 286 ? -6.942 23.704 2.878 1.00 87.19 286 PHE A CA 1
ATOM 2224 C C . PHE A 1 286 ? -7.881 22.898 3.790 1.00 87.19 286 PHE A C 1
ATOM 2226 O O . PHE A 1 286 ? -7.633 22.810 4.989 1.00 87.19 286 PHE A O 1
ATOM 2233 N N . ASP A 1 287 ? -8.911 22.281 3.206 1.00 87.00 287 ASP A N 1
ATOM 2234 C CA . ASP A 1 287 ? -9.930 21.518 3.935 1.00 87.00 287 ASP A CA 1
ATOM 2235 C C . ASP A 1 287 ? -9.415 20.140 4.388 1.00 87.00 287 ASP A C 1
ATOM 2237 O O . ASP A 1 287 ? -9.713 19.693 5.494 1.00 87.00 287 ASP A O 1
ATOM 2241 N N . ASP A 1 288 ? -8.585 19.493 3.565 1.00 88.56 288 ASP A N 1
ATOM 2242 C CA . ASP A 1 288 ? -7.860 18.268 3.915 1.00 88.56 288 ASP A CA 1
ATOM 2243 C C . ASP A 1 288 ? -6.360 18.408 3.587 1.00 88.56 288 ASP A C 1
ATOM 2245 O O . ASP A 1 288 ? -5.950 18.203 2.431 1.00 88.56 288 ASP A O 1
ATOM 2249 N N . PRO A 1 289 ? -5.518 18.744 4.584 1.00 91.25 289 PRO A N 1
ATOM 2250 C CA . PRO A 1 289 ? -4.073 18.864 4.406 1.00 91.25 289 PRO A CA 1
ATOM 2251 C C . PRO A 1 289 ? -3.358 17.507 4.299 1.00 91.25 289 PRO A C 1
ATOM 2253 O O . PRO A 1 289 ? -2.177 17.468 3.946 1.00 91.25 289 PRO A O 1
ATOM 2256 N N . PHE A 1 290 ? -4.043 16.397 4.589 1.00 92.69 290 PHE A N 1
ATOM 2257 C CA . PHE A 1 290 ? -3.500 15.037 4.516 1.00 92.69 290 PHE A CA 1
ATOM 2258 C C . PHE A 1 290 ? -3.880 14.316 3.212 1.00 92.69 290 PHE A C 1
ATOM 2260 O O . PHE A 1 290 ? -3.472 13.168 2.992 1.00 92.69 290 PHE A O 1
ATOM 2267 N N . ARG A 1 291 ? -4.621 15.001 2.332 1.00 93.75 291 ARG A N 1
ATOM 2268 C CA . ARG A 1 291 ? -5.086 14.463 1.055 1.00 93.75 291 ARG A CA 1
ATOM 2269 C C . ARG A 1 291 ? -3.934 14.145 0.113 1.00 93.75 291 ARG A C 1
ATOM 2271 O O . ARG A 1 291 ? -3.080 14.987 -0.171 1.00 93.75 291 ARG A O 1
ATOM 2278 N N . PHE A 1 292 ? -3.957 12.950 -0.455 1.00 96.94 292 PHE A N 1
ATOM 2279 C CA . PHE A 1 292 ? -3.138 12.572 -1.597 1.00 96.94 292 PHE A CA 1
ATOM 2280 C C . PHE A 1 292 ? -3.873 11.532 -2.435 1.00 96.94 292 PHE A C 1
ATOM 2282 O O . PHE A 1 292 ? -4.441 10.598 -1.883 1.00 96.94 292 PHE A O 1
ATOM 2289 N N . LEU A 1 293 ? -3.818 11.666 -3.759 1.00 97.62 293 LEU A N 1
ATOM 2290 C CA . LEU A 1 293 ? -4.202 10.614 -4.695 1.00 97.62 293 LEU A CA 1
ATOM 2291 C C . LEU A 1 293 ? -3.213 10.622 -5.856 1.00 97.62 293 LEU A C 1
ATOM 2293 O O . LEU A 1 293 ? -3.059 11.631 -6.551 1.00 97.62 293 LEU A O 1
ATOM 2297 N N . GLY A 1 294 ? -2.537 9.505 -6.093 1.00 96.75 294 GLY A N 1
ATOM 2298 C CA . GLY A 1 294 ? -1.572 9.437 -7.180 1.00 96.75 294 GLY A CA 1
ATOM 2299 C C . GLY A 1 294 ? -0.982 8.061 -7.421 1.00 96.75 294 GLY A C 1
ATOM 2300 O O . GLY A 1 294 ? -1.143 7.134 -6.630 1.00 96.75 294 GLY A O 1
ATOM 2301 N N . VAL A 1 295 ? -0.264 7.955 -8.534 1.00 97.88 295 VAL A N 1
ATOM 2302 C CA . VAL A 1 295 ? 0.462 6.753 -8.933 1.00 97.88 295 VAL A CA 1
ATOM 2303 C C . VAL A 1 295 ? 1.910 6.869 -8.491 1.00 97.88 295 VAL A C 1
ATOM 2305 O O . VAL A 1 295 ? 2.577 7.874 -8.760 1.00 97.88 295 VAL A O 1
ATOM 2308 N N . LYS A 1 296 ? 2.415 5.824 -7.842 1.00 97.38 296 LYS A N 1
ATOM 2309 C CA . LYS A 1 296 ? 3.794 5.737 -7.376 1.00 97.38 296 LYS A CA 1
ATOM 2310 C C . LYS A 1 296 ? 4.471 4.487 -7.885 1.00 97.38 296 LYS A C 1
ATOM 2312 O O . LYS A 1 296 ? 3.861 3.423 -7.961 1.00 97.38 296 LYS A O 1
ATOM 2317 N N . TRP A 1 297 ? 5.761 4.627 -8.143 1.00 96.94 297 TRP A N 1
ATOM 2318 C CA . TRP A 1 297 ? 6.658 3.510 -8.353 1.00 96.94 297 TRP A CA 1
ATOM 2319 C C . TRP A 1 297 ? 7.742 3.497 -7.280 1.00 96.94 297 TRP A C 1
ATOM 2321 O O . TRP A 1 297 ? 8.317 4.542 -6.977 1.00 96.94 297 TRP A O 1
ATOM 2331 N N . LEU A 1 298 ? 7.999 2.344 -6.668 1.00 94.44 298 LEU A N 1
ATOM 2332 C CA . LEU A 1 298 ? 9.000 2.193 -5.613 1.00 94.44 298 LEU A CA 1
ATOM 2333 C C . LEU A 1 298 ? 9.797 0.911 -5.811 1.00 94.44 298 LEU A C 1
ATOM 2335 O O . LEU A 1 298 ? 9.241 -0.098 -6.238 1.00 94.44 298 LEU A O 1
ATOM 2339 N N . THR A 1 299 ? 11.063 0.922 -5.408 1.00 92.69 299 THR A N 1
ATOM 2340 C CA . THR A 1 299 ? 11.886 -0.288 -5.313 1.00 92.69 299 THR A CA 1
ATOM 2341 C C . THR A 1 299 ? 12.263 -0.554 -3.874 1.00 92.69 299 THR A C 1
ATOM 2343 O O . THR A 1 299 ? 12.745 0.336 -3.167 1.00 92.69 299 THR A O 1
ATOM 2346 N N . LEU A 1 300 ? 12.049 -1.795 -3.454 1.00 90.25 300 LEU A N 1
ATOM 2347 C CA . LEU A 1 300 ? 12.407 -2.263 -2.132 1.00 90.25 300 LEU A CA 1
ATOM 2348 C C . LEU A 1 300 ? 13.343 -3.467 -2.218 1.00 90.25 300 LEU A C 1
ATOM 2350 O O . LEU A 1 300 ? 13.086 -4.431 -2.945 1.00 90.25 300 LEU A O 1
ATOM 2354 N N . SER A 1 301 ? 14.412 -3.422 -1.430 1.00 87.44 301 SER A N 1
ATOM 2355 C CA . SER A 1 301 ? 15.363 -4.520 -1.268 1.00 87.44 301 SER A CA 1
ATOM 2356 C C . SER A 1 301 ? 15.329 -5.065 0.154 1.00 87.44 301 SER A C 1
ATOM 2358 O O . SER A 1 301 ? 15.018 -4.360 1.115 1.00 87.44 301 SER A O 1
ATOM 2360 N N . THR A 1 302 ? 15.646 -6.349 0.318 1.00 83.56 302 THR A N 1
ATOM 2361 C CA . THR A 1 302 ? 15.747 -6.932 1.659 1.00 83.56 302 THR A CA 1
ATOM 2362 C C . THR A 1 302 ? 16.941 -6.327 2.412 1.00 83.56 302 THR A C 1
ATOM 2364 O O . THR A 1 302 ? 18.006 -6.168 1.819 1.00 83.56 302 THR A O 1
ATOM 2367 N N . PRO A 1 303 ? 16.837 -6.013 3.714 1.00 77.94 303 PRO A N 1
ATOM 2368 C CA . PRO A 1 303 ? 17.965 -5.514 4.487 1.00 77.94 303 PRO A CA 1
ATOM 2369 C C . PRO A 1 303 ? 19.057 -6.573 4.713 1.00 77.94 303 PRO A C 1
ATOM 2371 O O . PRO A 1 303 ? 18.824 -7.784 4.690 1.00 77.94 303 PRO A O 1
ATOM 2374 N N . GLY A 1 304 ? 20.274 -6.105 5.001 1.00 78.25 304 GLY A N 1
ATOM 2375 C CA . GLY A 1 304 ? 21.387 -6.956 5.430 1.00 78.25 304 GLY A CA 1
ATOM 2376 C C . GLY A 1 304 ? 21.899 -7.923 4.357 1.00 78.25 304 GLY A C 1
ATOM 2377 O O . GLY A 1 304 ? 21.840 -7.649 3.160 1.00 78.25 304 GLY A O 1
ATOM 2378 N N . ALA A 1 305 ? 22.450 -9.060 4.794 1.00 74.06 305 ALA A N 1
ATOM 2379 C CA . ALA A 1 305 ? 23.045 -10.061 3.904 1.00 74.06 305 ALA A CA 1
ATOM 2380 C C . ALA A 1 305 ? 22.008 -10.814 3.045 1.00 74.06 305 ALA A C 1
ATOM 2382 O O . ALA A 1 305 ? 22.364 -11.379 2.014 1.00 74.06 305 ALA A O 1
ATOM 2383 N N . ALA A 1 306 ? 20.724 -10.791 3.425 1.00 69.81 306 ALA A N 1
ATOM 2384 C CA . ALA A 1 306 ? 19.656 -11.441 2.665 1.00 69.81 306 ALA A CA 1
ATOM 2385 C C . ALA A 1 306 ? 19.431 -10.803 1.280 1.00 69.81 306 ALA A C 1
ATOM 2387 O O . ALA A 1 306 ? 18.993 -11.493 0.361 1.00 69.81 306 ALA A O 1
ATOM 2388 N N . LYS A 1 307 ? 19.821 -9.532 1.093 1.00 71.81 307 LYS A N 1
ATOM 2389 C CA . LYS A 1 307 ? 19.746 -8.810 -0.191 1.00 71.81 307 LYS A CA 1
ATOM 2390 C C . LYS A 1 307 ? 20.486 -9.487 -1.348 1.00 71.81 307 LYS A C 1
ATOM 2392 O O . LYS A 1 307 ? 20.203 -9.208 -2.503 1.00 71.81 307 LYS A O 1
ATOM 2397 N N . TYR A 1 308 ? 21.462 -10.343 -1.043 1.00 71.12 308 TYR A N 1
ATOM 2398 C CA . TYR A 1 308 ? 22.235 -11.068 -2.053 1.00 71.12 308 TYR A CA 1
ATOM 2399 C C . TYR A 1 308 ? 21.539 -12.350 -2.535 1.00 71.12 308 TYR A C 1
ATOM 2401 O O . TYR A 1 308 ? 21.968 -12.937 -3.525 1.00 71.12 308 TYR A O 1
ATOM 2409 N N . PHE A 1 309 ? 20.480 -12.791 -1.846 1.00 72.56 309 PHE A N 1
ATOM 2410 C CA . PHE A 1 309 ? 19.756 -14.032 -2.148 1.00 72.56 309 PHE A CA 1
ATOM 2411 C C . PHE A 1 309 ? 18.282 -13.804 -2.476 1.00 72.56 309 PHE A C 1
ATOM 2413 O O . PHE A 1 309 ? 17.669 -14.650 -3.125 1.00 72.56 309 PHE A O 1
ATOM 2420 N N . ILE A 1 310 ? 17.710 -12.685 -2.029 1.00 74.06 310 ILE A N 1
ATOM 2421 C CA . ILE A 1 310 ? 16.319 -12.315 -2.282 1.00 74.06 310 ILE A CA 1
ATOM 2422 C C . ILE A 1 310 ? 16.295 -11.230 -3.352 1.00 74.06 310 ILE A C 1
ATOM 2424 O O . ILE A 1 310 ? 16.909 -10.176 -3.192 1.00 74.06 310 ILE A O 1
ATOM 2428 N N . LYS A 1 311 ? 15.581 -11.509 -4.447 1.00 81.94 311 LYS A N 1
ATOM 2429 C CA . LYS A 1 311 ? 15.392 -10.570 -5.556 1.00 81.94 311 LYS A CA 1
ATOM 2430 C C . LYS A 1 311 ? 14.714 -9.296 -5.038 1.00 81.94 311 LYS A C 1
ATOM 2432 O O . LYS A 1 311 ? 13.716 -9.387 -4.321 1.00 81.94 311 LYS A O 1
ATOM 2437 N N . SER A 1 312 ? 15.237 -8.128 -5.410 1.00 87.44 312 SER A N 1
ATOM 2438 C CA . SER A 1 312 ? 14.580 -6.852 -5.115 1.00 87.44 312 SER A CA 1
ATOM 2439 C C . SER A 1 312 ? 13.201 -6.806 -5.768 1.00 87.44 312 SER A C 1
ATOM 2441 O O . SER A 1 312 ? 12.974 -7.392 -6.829 1.00 87.44 312 SER A O 1
ATOM 2443 N N . ARG A 1 313 ? 12.267 -6.102 -5.138 1.00 90.19 313 ARG A N 1
ATOM 2444 C CA . ARG A 1 313 ? 10.896 -5.970 -5.627 1.00 90.19 313 ARG A CA 1
ATOM 2445 C C . ARG A 1 313 ? 10.648 -4.544 -6.084 1.00 90.19 313 ARG A C 1
ATOM 2447 O O . ARG A 1 313 ? 11.079 -3.601 -5.420 1.00 90.19 313 ARG A O 1
ATOM 2454 N N . ASP A 1 314 ? 9.955 -4.390 -7.203 1.00 93.50 314 ASP A N 1
ATOM 2455 C CA . ASP A 1 314 ? 9.391 -3.105 -7.600 1.00 93.50 314 ASP A CA 1
ATOM 2456 C C . ASP A 1 314 ? 7.874 -3.108 -7.393 1.00 93.50 314 ASP A C 1
ATOM 2458 O O . ASP A 1 314 ? 7.211 -4.145 -7.410 1.00 93.50 314 ASP A O 1
ATOM 2462 N N . TYR A 1 315 ? 7.329 -1.929 -7.135 1.00 94.75 315 TYR A N 1
ATOM 2463 C CA . TYR A 1 315 ? 5.938 -1.719 -6.771 1.00 94.75 315 TYR A CA 1
ATOM 2464 C C . TYR A 1 315 ? 5.404 -0.604 -7.645 1.00 94.75 315 TYR A C 1
ATOM 2466 O O . TYR A 1 315 ? 5.942 0.497 -7.603 1.00 94.75 315 TYR A O 1
ATOM 2474 N N . LEU A 1 316 ? 4.340 -0.871 -8.396 1.00 96.44 316 LEU A N 1
ATOM 2475 C CA . LEU A 1 316 ? 3.565 0.148 -9.094 1.00 96.44 316 LEU A CA 1
ATOM 2476 C C . LEU A 1 316 ? 2.192 0.219 -8.436 1.00 96.44 316 LEU A C 1
ATOM 2478 O O . LEU A 1 316 ? 1.420 -0.736 -8.520 1.00 96.44 316 LEU A O 1
ATOM 2482 N N . ILE A 1 317 ? 1.916 1.321 -7.744 1.00 97.62 317 ILE A N 1
ATOM 2483 C CA . ILE A 1 317 ? 0.733 1.446 -6.896 1.00 97.62 317 ILE A CA 1
ATOM 2484 C C . ILE A 1 317 ? -0.049 2.720 -7.175 1.00 97.62 317 ILE A C 1
ATOM 2486 O O . ILE A 1 317 ? 0.525 3.786 -7.391 1.00 97.62 317 ILE A O 1
ATOM 2490 N N . LEU A 1 318 ? -1.367 2.606 -7.088 1.00 98.12 318 LEU A N 1
ATOM 2491 C CA . LEU A 1 318 ? -2.257 3.699 -6.749 1.00 98.12 318 LEU A CA 1
ATOM 2492 C C . LEU A 1 318 ? -2.226 3.878 -5.229 1.00 98.12 318 LEU A C 1
ATOM 2494 O O . LEU A 1 318 ? -2.478 2.932 -4.480 1.00 98.12 318 LEU A O 1
ATOM 2498 N N . GLU A 1 319 ? -1.911 5.082 -4.773 1.00 98.19 319 GLU A N 1
ATOM 2499 C CA . GLU A 1 319 ? -1.969 5.438 -3.362 1.00 98.19 319 GLU A CA 1
ATOM 2500 C C . GLU A 1 319 ? -2.962 6.574 -3.142 1.00 98.19 319 GLU A C 1
ATOM 2502 O O . GLU A 1 319 ? -2.939 7.571 -3.867 1.00 98.19 319 GLU A O 1
ATOM 2507 N N . SER A 1 320 ? -3.808 6.413 -2.126 1.00 97.88 320 SER A N 1
ATOM 2508 C CA . SER A 1 320 ? -4.771 7.419 -1.694 1.00 97.88 320 SER A CA 1
ATOM 2509 C C . SER A 1 320 ? -4.741 7.563 -0.174 1.00 97.88 320 SER A C 1
ATOM 2511 O O . SER A 1 320 ? -4.695 6.564 0.541 1.00 97.88 320 SER A O 1
ATOM 2513 N N . SER A 1 321 ? -4.739 8.789 0.334 1.00 96.88 321 SER A N 1
ATOM 2514 C CA . SER A 1 321 ? -4.851 9.083 1.763 1.00 96.88 321 SER A CA 1
ATOM 2515 C C . SER A 1 321 ? -5.649 10.355 1.975 1.00 96.88 321 SER A C 1
ATOM 2517 O O . SER A 1 321 ? -5.644 11.236 1.115 1.00 96.88 321 SER A O 1
ATOM 2519 N N . GLY A 1 322 ? -6.273 10.480 3.139 1.00 93.88 322 GLY A N 1
ATOM 2520 C CA . GLY A 1 322 ? -6.985 11.693 3.512 1.00 93.88 322 GLY A CA 1
ATOM 2521 C C . GLY A 1 322 ? -7.802 11.526 4.781 1.00 93.88 322 GLY A C 1
ATOM 2522 O O . GLY A 1 322 ? -7.794 10.468 5.423 1.00 93.88 322 GLY A O 1
ATOM 2523 N N . MET A 1 323 ? -8.505 12.598 5.116 1.00 93.69 323 MET A N 1
ATOM 2524 C CA . MET A 1 323 ? -9.521 12.632 6.159 1.00 93.69 323 MET A CA 1
ATOM 2525 C C . MET A 1 323 ? -10.905 12.468 5.525 1.00 93.69 323 MET A C 1
ATOM 2527 O O . MET A 1 323 ? -11.161 12.954 4.423 1.00 93.69 323 MET A O 1
ATOM 2531 N N . ALA A 1 324 ? -11.809 11.792 6.2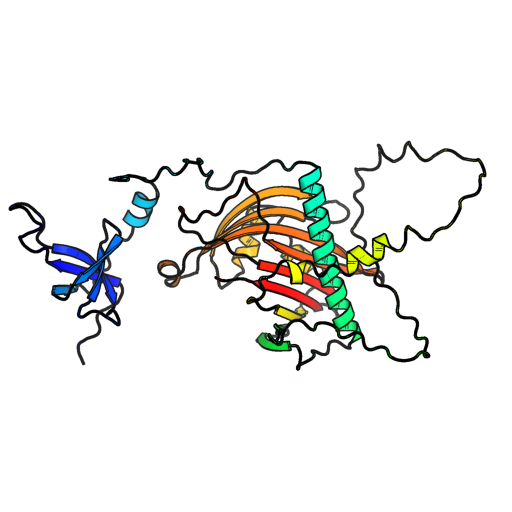21 1.00 90.00 324 ALA A N 1
ATOM 2532 C CA . ALA A 1 324 ? -13.192 11.625 5.793 1.00 90.00 324 ALA A CA 1
ATOM 2533 C C . ALA A 1 324 ? -14.125 11.535 7.005 1.00 90.00 324 ALA A C 1
ATOM 2535 O O . ALA A 1 324 ? -13.675 11.382 8.146 1.00 90.00 324 ALA A O 1
ATOM 2536 N N . LEU A 1 325 ? -15.422 11.659 6.738 1.00 88.06 325 LEU A N 1
ATOM 2537 C CA . LEU A 1 325 ? -16.483 11.481 7.722 1.00 88.06 325 LEU A CA 1
ATOM 2538 C C . LEU A 1 325 ? -17.210 10.167 7.451 1.00 88.06 325 LEU A C 1
ATOM 2540 O O . LEU A 1 325 ? -17.462 9.815 6.294 1.00 88.06 325 LEU A O 1
ATOM 2544 N N . ASP A 1 326 ? -17.519 9.431 8.513 1.00 80.06 326 ASP A N 1
ATOM 2545 C CA . ASP A 1 326 ? -18.430 8.294 8.426 1.00 80.06 326 ASP A CA 1
ATOM 2546 C C . ASP A 1 326 ? -19.901 8.738 8.514 1.00 80.06 326 ASP A C 1
ATOM 2548 O O . ASP A 1 326 ? -20.217 9.929 8.584 1.00 80.06 326 ASP A O 1
ATOM 2552 N N . SER A 1 327 ? -20.821 7.771 8.482 1.00 75.88 327 SER A N 1
ATOM 2553 C CA . SER A 1 327 ? -22.265 8.026 8.523 1.00 75.88 327 SER A CA 1
ATOM 2554 C C . SER A 1 327 ? -22.751 8.674 9.819 1.00 75.88 327 SER A C 1
ATOM 2556 O O . SER A 1 327 ? -23.838 9.252 9.837 1.00 75.88 327 SER A O 1
ATOM 2558 N N . ASP A 1 328 ? -21.981 8.558 10.901 1.00 78.44 328 ASP A N 1
ATOM 2559 C CA . ASP A 1 328 ? -22.299 9.160 12.194 1.00 78.44 328 ASP A CA 1
ATOM 2560 C C . ASP A 1 328 ? -21.644 10.549 12.345 1.00 78.44 328 ASP A C 1
ATOM 2562 O O . ASP A 1 328 ? -21.835 11.233 13.353 1.00 78.44 328 ASP A O 1
ATOM 2566 N N . GLY A 1 329 ? -20.924 11.009 11.313 1.00 80.81 329 GLY A N 1
ATOM 2567 C CA . GLY A 1 329 ? -20.205 12.279 11.297 1.00 80.81 329 GLY A CA 1
ATOM 2568 C C . GLY A 1 329 ? -18.895 12.240 12.084 1.00 80.81 329 GLY A C 1
ATOM 2569 O O . GLY A 1 329 ? -18.307 13.297 12.337 1.00 80.81 329 GLY A O 1
ATOM 2570 N N . GLU A 1 330 ? -18.420 11.055 12.480 1.00 85.88 330 GLU A N 1
ATOM 2571 C CA . GLU A 1 330 ? -17.126 10.913 13.131 1.00 85.88 330 GLU A CA 1
ATOM 2572 C C . GLU A 1 330 ? -16.003 10.976 12.095 1.00 85.88 330 GLU A C 1
ATOM 2574 O O . GLU A 1 330 ? -16.058 10.411 10.999 1.00 85.88 330 GLU A O 1
ATOM 2579 N N . ARG A 1 331 ? -14.945 11.707 12.451 1.00 90.06 331 ARG A N 1
ATOM 2580 C CA . ARG A 1 331 ? -13.765 11.849 11.602 1.00 90.06 331 ARG A CA 1
ATOM 2581 C C . ARG A 1 331 ? -12.913 10.599 11.674 1.00 90.06 331 ARG A C 1
ATOM 2583 O O . ARG A 1 331 ? -12.504 10.186 12.755 1.00 90.06 331 ARG A O 1
ATOM 2590 N N . PHE A 1 332 ? -12.536 10.086 10.515 1.00 94.19 332 PHE A N 1
ATOM 2591 C CA . PHE A 1 332 ? -11.542 9.034 10.384 1.00 94.19 332 PHE A CA 1
ATOM 2592 C C . PHE A 1 332 ? -10.498 9.423 9.341 1.00 94.19 332 PHE A C 1
ATOM 2594 O O . PHE A 1 332 ? -10.741 10.257 8.467 1.00 94.19 332 PHE A O 1
ATOM 2601 N N . CYS A 1 333 ? -9.320 8.814 9.427 1.00 96.38 333 CYS A N 1
ATOM 2602 C CA . CYS A 1 333 ? -8.323 8.911 8.369 1.00 96.38 333 CYS A CA 1
ATOM 2603 C C . CYS A 1 333 ? -8.101 7.551 7.725 1.00 96.38 333 CYS A C 1
ATOM 2605 O O . CYS A 1 333 ? -8.336 6.500 8.335 1.00 96.38 333 CYS A O 1
ATOM 2607 N N . TYR A 1 334 ? -7.657 7.574 6.475 1.00 97.19 334 TYR A N 1
ATOM 2608 C CA . TYR A 1 334 ? -7.391 6.358 5.731 1.00 97.19 334 TYR A CA 1
ATOM 2609 C C . TYR A 1 334 ? -6.083 6.424 4.952 1.00 97.19 334 TYR A C 1
ATOM 2611 O O . TYR A 1 334 ? -5.560 7.493 4.626 1.00 97.19 334 TYR A O 1
ATOM 2619 N N . LEU A 1 335 ? -5.570 5.238 4.640 1.00 97.56 335 LEU A N 1
ATOM 2620 C CA . LEU A 1 335 ? -4.472 5.038 3.707 1.00 97.56 335 LEU A CA 1
ATOM 2621 C C . LEU A 1 335 ? -4.769 3.809 2.856 1.00 97.56 335 LEU A C 1
ATOM 2623 O O . LEU A 1 335 ? -4.888 2.704 3.378 1.00 97.56 335 LEU A O 1
ATOM 2627 N N . LEU A 1 336 ? -4.848 4.004 1.549 1.00 98.00 336 LEU A N 1
ATOM 2628 C CA . LEU A 1 336 ? -4.961 2.972 0.533 1.00 98.00 336 LEU A CA 1
ATOM 2629 C C . LEU A 1 336 ? -3.648 2.882 -0.246 1.00 98.00 336 LEU A C 1
ATOM 2631 O O . LEU A 1 336 ? -3.162 3.884 -0.758 1.00 98.00 336 LEU A O 1
ATOM 2635 N N . SER A 1 337 ? -3.133 1.670 -0.417 1.00 97.44 337 SER A N 1
ATOM 2636 C CA . SER A 1 337 ? -2.077 1.340 -1.372 1.00 97.44 337 SER A CA 1
ATOM 2637 C C . SER A 1 337 ? -2.511 0.110 -2.163 1.00 97.44 337 SER A C 1
ATOM 2639 O O . SER A 1 337 ? -2.700 -0.965 -1.593 1.00 97.44 337 SER A O 1
ATOM 2641 N N . HIS A 1 338 ? -2.688 0.259 -3.471 1.00 97.44 338 HIS A N 1
ATOM 2642 C CA . HIS A 1 338 ? -3.221 -0.783 -4.343 1.00 97.44 338 HIS A CA 1
ATOM 2643 C C . HIS A 1 338 ? -2.362 -0.928 -5.595 1.00 97.44 338 HIS A C 1
ATOM 2645 O O . HIS A 1 338 ? -2.116 0.059 -6.284 1.00 97.44 338 HIS A O 1
ATOM 2651 N N . SER A 1 339 ? -1.899 -2.140 -5.901 1.00 96.19 339 SER A N 1
ATOM 2652 C CA . SER A 1 339 ? -1.154 -2.409 -7.132 1.00 96.19 339 SER A CA 1
ATOM 2653 C C . SER A 1 339 ? -2.009 -2.139 -8.368 1.00 96.19 339 SER A C 1
ATOM 2655 O O . SER A 1 339 ? -3.150 -2.581 -8.445 1.00 96.19 339 SER A O 1
ATOM 2657 N N . ILE A 1 340 ? -1.436 -1.449 -9.352 1.00 94.62 340 ILE A N 1
ATOM 2658 C CA . ILE A 1 340 ? -2.067 -1.199 -10.655 1.00 94.62 340 ILE A CA 1
ATOM 2659 C C . ILE A 1 340 ? -1.121 -1.596 -11.790 1.00 94.62 340 ILE A C 1
ATOM 2661 O O . ILE A 1 340 ? 0.078 -1.783 -11.578 1.00 94.62 340 ILE A O 1
ATOM 2665 N N . ALA A 1 341 ? -1.658 -1.687 -13.005 1.00 90.31 341 ALA A N 1
ATOM 2666 C CA . ALA A 1 341 ? -0.885 -1.856 -14.229 1.00 90.31 341 ALA A CA 1
ATOM 2667 C C . ALA A 1 341 ? -0.974 -0.583 -15.080 1.00 90.31 341 ALA A C 1
ATOM 2669 O O . ALA A 1 341 ? -2.050 0.000 -15.206 1.00 90.31 341 ALA A O 1
ATOM 2670 N N . LEU A 1 342 ? 0.157 -0.168 -15.651 1.00 86.19 342 LEU A N 1
ATOM 2671 C CA . LEU A 1 342 ? 0.251 0.893 -16.652 1.00 86.19 342 LEU A CA 1
ATOM 2672 C C . LEU A 1 342 ? 1.188 0.415 -17.757 1.00 86.19 342 LEU A C 1
ATOM 2674 O O . LEU A 1 342 ? 2.287 -0.053 -17.456 1.00 86.19 342 LEU A O 1
ATOM 2678 N N . ASP A 1 343 ? 0.774 0.560 -19.012 1.00 83.69 343 ASP A N 1
ATOM 2679 C CA . ASP A 1 343 ? 1.563 0.122 -20.168 1.00 83.69 343 ASP A CA 1
ATOM 2680 C C . ASP A 1 343 ? 2.894 0.886 -20.262 1.00 83.69 343 ASP A C 1
ATOM 2682 O O . ASP A 1 343 ? 3.917 0.337 -20.668 1.00 83.69 343 ASP A O 1
ATOM 2686 N N . GLU A 1 344 ? 2.911 2.145 -19.816 1.00 84.19 344 GLU A N 1
ATOM 2687 C CA . GLU A 1 344 ? 4.108 2.986 -19.764 1.00 84.19 344 GLU A CA 1
ATOM 2688 C C . GLU A 1 344 ? 5.120 2.537 -18.698 1.00 84.19 344 GLU A C 1
ATOM 2690 O O . GLU A 1 344 ? 6.267 2.992 -18.705 1.00 84.19 344 GLU A O 1
ATOM 2695 N N . VAL A 1 345 ? 4.710 1.664 -17.770 1.00 87.62 345 VAL A N 1
ATOM 2696 C CA . VAL A 1 345 ? 5.525 1.179 -16.649 1.00 87.62 345 VAL A CA 1
ATOM 2697 C C . VAL A 1 345 ? 5.489 -0.355 -16.612 1.00 87.62 345 VAL A C 1
ATOM 2699 O O . VAL A 1 345 ? 4.883 -0.955 -15.708 1.00 87.62 345 VAL A O 1
ATOM 2702 N N . PRO A 1 346 ? 6.153 -1.010 -17.585 1.00 87.19 346 PRO A N 1
ATOM 2703 C CA . PRO A 1 346 ? 6.217 -2.462 -17.641 1.00 87.19 346 PRO A CA 1
ATOM 2704 C C . PRO A 1 346 ? 6.972 -3.022 -16.432 1.00 87.19 346 PRO A C 1
ATOM 2706 O O . PRO A 1 346 ? 7.570 -2.292 -15.637 1.00 87.19 346 PRO A O 1
ATOM 2709 N N . GLU A 1 347 ? 6.947 -4.339 -16.279 1.00 85.75 347 GLU A N 1
ATOM 2710 C CA . GLU A 1 347 ? 7.770 -5.006 -15.277 1.00 85.75 347 GLU A CA 1
ATOM 2711 C C . GLU A 1 347 ? 9.257 -4.854 -15.610 1.00 85.75 347 GLU A C 1
ATOM 2713 O O . GLU A 1 347 ? 9.689 -5.019 -16.752 1.00 85.75 347 GLU A O 1
ATOM 2718 N N . PHE A 1 348 ? 10.064 -4.555 -14.594 1.00 83.88 348 PHE A N 1
ATOM 2719 C CA . PHE A 1 348 ? 11.498 -4.320 -14.752 1.00 83.88 348 PHE A CA 1
ATOM 2720 C C . PHE A 1 348 ? 12.314 -5.587 -14.448 1.00 83.88 348 PHE A C 1
ATOM 2722 O O . PHE A 1 348 ? 13.350 -5.531 -13.782 1.00 83.88 348 PHE A O 1
ATOM 2729 N N . GLU A 1 349 ? 11.859 -6.749 -14.936 1.00 80.75 349 GLU A N 1
ATOM 2730 C CA . GLU A 1 349 ? 12.522 -8.038 -14.685 1.00 80.75 349 GLU A CA 1
ATOM 2731 C C . GLU A 1 349 ? 13.964 -8.077 -15.190 1.00 80.75 349 GLU A C 1
ATOM 2733 O O . GLU A 1 349 ? 14.847 -8.610 -14.512 1.00 80.75 349 GLU A O 1
ATOM 2738 N N . SER A 1 350 ? 14.207 -7.455 -16.347 1.00 74.94 350 SER A N 1
ATOM 2739 C CA . SER A 1 350 ? 15.535 -7.290 -16.946 1.00 74.94 350 SER A CA 1
ATOM 2740 C C . SER A 1 350 ? 16.480 -6.443 -16.090 1.00 74.94 350 SER A C 1
ATOM 2742 O O . SER A 1 350 ? 17.693 -6.614 -16.169 1.00 74.94 350 SER A O 1
ATOM 2744 N N . PHE A 1 351 ? 15.939 -5.583 -15.222 1.00 79.06 351 PHE A N 1
ATOM 2745 C CA . PHE A 1 351 ? 16.696 -4.800 -14.241 1.00 79.06 351 PHE A CA 1
ATOM 2746 C C . PHE A 1 351 ? 16.843 -5.527 -12.895 1.00 79.06 351 PHE A C 1
ATOM 2748 O O . PHE A 1 351 ? 17.326 -4.950 -11.924 1.00 79.06 351 PHE A O 1
ATOM 2755 N N . GLY A 1 352 ? 16.449 -6.803 -12.827 1.00 81.69 352 GLY A N 1
ATOM 2756 C CA . GLY A 1 352 ? 16.603 -7.633 -11.638 1.00 81.69 352 GLY A CA 1
ATOM 2757 C C . GLY A 1 352 ? 15.496 -7.461 -10.602 1.00 81.69 352 GLY A C 1
ATOM 2758 O O . GLY A 1 352 ? 15.635 -7.992 -9.503 1.00 81.69 352 GLY A O 1
ATOM 2759 N N . PHE A 1 353 ? 14.389 -6.794 -10.940 1.00 86.12 353 PHE A N 1
ATOM 2760 C CA . PHE A 1 353 ? 13.226 -6.683 -10.059 1.00 86.12 353 PHE A CA 1
ATOM 2761 C C . PHE A 1 353 ? 12.213 -7.793 -10.306 1.00 86.12 353 PHE A C 1
ATOM 2763 O O . PHE A 1 353 ? 12.175 -8.401 -11.373 1.00 86.12 353 PHE A O 1
ATOM 2770 N N . ALA A 1 354 ? 11.388 -8.092 -9.316 1.00 88.81 354 ALA A N 1
ATOM 2771 C CA . ALA A 1 354 ? 10.122 -8.765 -9.565 1.00 88.81 354 ALA A CA 1
ATOM 2772 C C . ALA A 1 354 ? 8.978 -7.900 -9.040 1.00 88.81 354 ALA A C 1
ATOM 2774 O O . ALA A 1 354 ? 9.030 -7.437 -7.897 1.00 88.81 354 ALA A O 1
ATOM 2775 N N . ARG A 1 355 ? 7.961 -7.691 -9.880 1.00 92.19 355 ARG A N 1
ATOM 2776 C CA . ARG A 1 355 ? 6.821 -6.829 -9.572 1.00 92.19 355 ARG A CA 1
ATOM 2777 C C . ARG A 1 355 ? 6.018 -7.428 -8.430 1.00 92.19 355 ARG A C 1
ATOM 2779 O O . ARG A 1 355 ? 5.602 -8.581 -8.482 1.00 92.19 355 ARG A O 1
ATOM 2786 N N . GLN A 1 356 ? 5.817 -6.645 -7.379 1.00 91.88 356 GLN A N 1
ATOM 2787 C CA . GLN A 1 356 ? 5.011 -7.052 -6.240 1.00 91.88 356 GLN A CA 1
ATOM 2788 C C . GLN A 1 356 ? 3.556 -6.623 -6.440 1.00 91.88 356 GLN A C 1
ATOM 2790 O O . GLN A 1 356 ? 3.256 -5.438 -6.615 1.00 91.88 356 GLN A O 1
ATOM 2795 N N . THR A 1 357 ? 2.648 -7.592 -6.328 1.00 93.25 357 THR A N 1
ATOM 2796 C CA . THR A 1 357 ? 1.201 -7.357 -6.373 1.00 93.25 357 THR A CA 1
ATOM 2797 C C . THR A 1 357 ? 0.626 -7.406 -4.966 1.00 93.25 357 THR A C 1
ATOM 2799 O O . THR A 1 357 ? 0.850 -8.364 -4.222 1.00 93.25 357 THR A O 1
ATOM 2802 N N . PHE A 1 358 ? -0.087 -6.361 -4.558 1.00 94.88 358 PHE A N 1
ATOM 2803 C CA . PHE A 1 358 ? -0.743 -6.298 -3.260 1.00 94.88 358 PHE A CA 1
ATOM 2804 C C . PHE A 1 358 ? -1.862 -5.254 -3.253 1.00 94.88 358 PHE A C 1
ATOM 2806 O O . PHE A 1 358 ? -1.950 -4.384 -4.115 1.00 94.88 358 PHE A O 1
ATOM 2813 N N . SER A 1 359 ? -2.708 -5.327 -2.236 1.00 96.12 359 SER A N 1
ATOM 2814 C CA . SER A 1 359 ? -3.654 -4.269 -1.907 1.00 96.12 359 SER A CA 1
ATOM 2815 C C . SER A 1 359 ? -3.734 -4.161 -0.400 1.00 96.12 359 SER A C 1
ATOM 2817 O O . SER A 1 359 ? -3.846 -5.182 0.273 1.00 96.12 359 SER A O 1
ATOM 2819 N N . ALA A 1 360 ? -3.702 -2.952 0.138 1.00 96.44 360 ALA A N 1
ATOM 2820 C CA . ALA A 1 360 ? -3.881 -2.692 1.556 1.00 96.44 360 ALA A CA 1
ATOM 2821 C C . ALA A 1 360 ? -4.649 -1.387 1.741 1.00 96.44 360 ALA A C 1
ATOM 2823 O O . ALA A 1 360 ? -4.322 -0.377 1.125 1.00 96.44 360 ALA A O 1
ATOM 2824 N N . CYS A 1 361 ? -5.659 -1.411 2.599 1.00 97.88 361 CYS A N 1
ATOM 2825 C CA . CYS A 1 361 ? -6.361 -0.220 3.035 1.00 97.88 361 CYS A CA 1
ATOM 2826 C C . CYS A 1 361 ? -6.446 -0.215 4.560 1.00 97.88 361 CYS A C 1
ATOM 2828 O O . CYS A 1 361 ? -6.724 -1.242 5.187 1.00 97.88 361 CYS A O 1
ATOM 2830 N N . HIS A 1 362 ? -6.172 0.942 5.146 1.00 97.19 362 HIS A N 1
ATOM 2831 C CA . HIS A 1 362 ? -6.169 1.199 6.575 1.00 97.19 362 HIS A CA 1
ATOM 2832 C C . HIS A 1 362 ? -7.229 2.252 6.875 1.00 97.19 362 HIS A C 1
ATOM 2834 O O . HIS A 1 362 ? -7.254 3.279 6.207 1.00 97.19 362 HIS A O 1
ATOM 2840 N N . ILE A 1 363 ? -8.062 2.004 7.883 1.00 96.62 363 ILE A N 1
ATOM 2841 C CA . ILE A 1 363 ? -9.039 2.945 8.426 1.00 96.62 363 ILE A CA 1
ATOM 2842 C C . ILE A 1 363 ? -8.702 3.161 9.900 1.00 96.62 363 ILE A C 1
ATOM 2844 O O . ILE A 1 363 ? -8.578 2.195 10.662 1.00 96.62 363 ILE A O 1
ATOM 2848 N N . ILE A 1 364 ? -8.543 4.421 10.293 1.00 96.31 364 ILE A N 1
ATOM 2849 C CA . ILE A 1 364 ? -8.167 4.826 11.647 1.00 96.31 364 ILE A CA 1
ATOM 2850 C C . ILE A 1 364 ? -9.261 5.721 12.208 1.00 96.31 364 ILE A C 1
ATOM 2852 O O . ILE A 1 364 ? -9.524 6.794 11.666 1.00 96.31 364 ILE A O 1
ATOM 2856 N N . ARG A 1 365 ? -9.882 5.271 13.297 1.00 94.56 365 ARG A N 1
ATOM 2857 C CA . ARG A 1 365 ? -10.975 5.973 13.978 1.00 94.56 365 ARG A CA 1
ATOM 2858 C C . ARG A 1 365 ? -10.574 6.385 15.393 1.00 94.56 365 ARG A C 1
ATOM 2860 O O . ARG A 1 365 ? -9.683 5.752 15.970 1.00 94.56 365 ARG A O 1
ATOM 2867 N N . PRO A 1 366 ? -11.242 7.385 15.984 1.00 92.88 366 PRO A N 1
ATOM 2868 C CA . PRO A 1 366 ? -11.136 7.662 17.407 1.00 92.88 366 PRO A CA 1
ATOM 2869 C C . PRO A 1 366 ? -11.442 6.409 18.243 1.00 92.88 366 PRO A C 1
ATOM 2871 O O . PRO A 1 366 ? -12.250 5.556 17.865 1.00 92.88 366 PRO A O 1
ATOM 2874 N N . SER A 1 367 ? -10.753 6.265 19.372 1.00 89.31 367 SER A N 1
ATOM 2875 C CA . SER A 1 367 ? -11.123 5.307 20.414 1.00 89.31 367 SER A CA 1
ATOM 2876 C C . SER A 1 367 ? -11.959 6.002 21.487 1.00 89.31 367 SER A C 1
ATOM 2878 O O . SER A 1 367 ? -11.857 7.210 21.675 1.00 89.31 367 SER A O 1
ATOM 2880 N N . ASP A 1 368 ? -12.722 5.220 22.252 1.00 84.94 368 ASP A N 1
ATOM 2881 C CA . ASP A 1 368 ? -13.443 5.716 23.435 1.00 84.94 368 ASP A CA 1
ATOM 2882 C C . ASP A 1 368 ? -12.468 6.145 24.546 1.00 84.94 368 ASP A C 1
ATOM 2884 O O . ASP A 1 368 ? -12.811 6.894 25.458 1.00 84.94 368 ASP A O 1
ATOM 2888 N N . THR A 1 369 ? -11.234 5.637 24.482 1.00 84.12 369 THR A N 1
ATOM 2889 C CA . THR A 1 369 ? -10.142 6.031 25.370 1.00 84.12 369 THR A CA 1
ATOM 2890 C C . THR A 1 369 ? -9.424 7.240 24.785 1.00 84.12 369 THR A C 1
ATOM 2892 O O . THR A 1 369 ? -8.949 7.196 23.648 1.00 84.12 369 THR A O 1
ATOM 2895 N N . GLU A 1 370 ? -9.305 8.310 25.575 1.00 80.19 370 GLU A N 1
ATOM 2896 C CA . GLU A 1 370 ? -8.557 9.498 25.167 1.00 80.19 370 GLU A CA 1
ATOM 2897 C C . GLU A 1 370 ? -7.128 9.133 24.735 1.00 80.19 370 GLU A C 1
ATOM 2899 O O . GLU A 1 370 ? -6.427 8.381 25.414 1.00 80.19 370 GLU A O 1
ATOM 2904 N N . ARG A 1 371 ? -6.677 9.724 23.621 1.00 86.50 371 ARG A N 1
ATOM 2905 C CA . ARG A 1 371 ? -5.345 9.506 23.023 1.00 86.50 371 ARG A CA 1
ATOM 2906 C C . ARG A 1 371 ? -5.070 8.072 22.568 1.00 86.50 371 ARG A C 1
ATOM 2908 O O . ARG A 1 371 ? -3.906 7.679 22.475 1.00 86.50 371 ARG A O 1
ATOM 2915 N N . GLU A 1 372 ? -6.102 7.304 22.253 1.00 93.44 372 GLU A N 1
ATOM 2916 C CA . GLU A 1 372 ? -5.973 6.104 21.434 1.00 93.44 372 GLU A CA 1
ATOM 2917 C C . GLU A 1 372 ? -6.792 6.233 20.152 1.00 93.44 372 GLU A C 1
ATOM 2919 O O . GLU A 1 372 ? -7.857 6.850 20.113 1.00 93.44 372 GLU A O 1
ATOM 2924 N N . VAL A 1 373 ? -6.319 5.555 19.113 1.00 94.94 373 VAL A N 1
ATOM 2925 C CA . VAL A 1 373 ? -7.061 5.330 17.878 1.00 94.94 373 VAL A CA 1
ATOM 2926 C C . VAL A 1 373 ? -7.303 3.844 17.663 1.00 94.94 373 VAL A C 1
ATOM 2928 O O . VAL A 1 373 ? -6.436 3.006 17.926 1.00 94.94 373 VAL A O 1
ATOM 2931 N N . LYS A 1 374 ? -8.489 3.511 17.154 1.00 95.12 374 LYS A N 1
ATOM 2932 C CA . LYS A 1 374 ? -8.842 2.172 16.682 1.00 95.12 374 LYS A CA 1
ATOM 2933 C C . LYS A 1 374 ? -8.337 2.015 15.253 1.00 95.12 374 LYS A C 1
ATOM 2935 O O . LYS A 1 374 ? -8.635 2.821 14.375 1.00 95.12 374 LYS A O 1
ATOM 2940 N N . VAL A 1 375 ? -7.587 0.948 15.023 1.00 95.50 375 VAL A N 1
ATOM 2941 C CA . VAL A 1 375 ? -7.033 0.591 13.720 1.00 95.50 375 VAL A CA 1
ATOM 2942 C C . VAL A 1 375 ? -7.833 -0.570 13.156 1.00 95.50 375 VAL A C 1
ATOM 2944 O O . VAL A 1 375 ? -7.985 -1.607 13.807 1.00 95.50 375 VAL A O 1
ATOM 2947 N N . PHE A 1 376 ? -8.292 -0.419 11.921 1.00 96.12 376 PHE A N 1
ATOM 2948 C CA . PHE A 1 376 ? -8.755 -1.517 11.088 1.00 96.12 376 PHE A CA 1
ATOM 2949 C C . PHE A 1 376 ? -7.972 -1.493 9.782 1.00 96.12 376 PHE A C 1
ATOM 2951 O O . PHE A 1 376 ? -7.730 -0.444 9.194 1.00 96.12 376 PHE A O 1
ATOM 2958 N N . SER A 1 377 ? -7.488 -2.637 9.327 1.00 95.62 377 SER A N 1
ATOM 2959 C CA . SER A 1 377 ? -6.741 -2.725 8.076 1.00 95.62 377 SER A CA 1
ATOM 2960 C C . SER A 1 377 ? -7.096 -3.999 7.357 1.00 95.62 377 SER A C 1
ATOM 2962 O O . SER A 1 377 ? -7.243 -5.034 7.998 1.00 95.62 377 SER A O 1
ATOM 2964 N N . ARG A 1 378 ? -7.192 -3.948 6.036 1.00 94.38 378 ARG A N 1
ATOM 2965 C CA . ARG A 1 378 ? -7.574 -5.087 5.206 1.00 94.38 378 ARG A CA 1
ATOM 2966 C C . ARG A 1 378 ? -6.747 -5.094 3.934 1.00 94.38 378 ARG A C 1
ATOM 2968 O O . ARG A 1 378 ? -6.463 -4.040 3.375 1.00 94.38 378 ARG A O 1
ATOM 2975 N N . GLY A 1 379 ? -6.346 -6.276 3.486 1.00 95.00 379 GLY A N 1
ATOM 2976 C CA . GLY A 1 379 ? -5.507 -6.386 2.307 1.00 95.00 379 GLY A CA 1
ATOM 2977 C C . GLY A 1 379 ? -5.095 -7.800 1.943 1.00 95.00 379 GLY A C 1
ATOM 2978 O O . GLY A 1 379 ? -5.495 -8.778 2.572 1.00 95.00 379 GLY A O 1
ATOM 2979 N N . PHE A 1 380 ? -4.263 -7.899 0.920 1.00 93.75 380 PHE A N 1
ATOM 2980 C CA . PHE A 1 380 ? -3.598 -9.120 0.494 1.00 93.75 380 PHE A CA 1
ATOM 2981 C C . PHE A 1 380 ? -2.238 -8.776 -0.107 1.00 93.75 380 PHE A C 1
ATOM 2983 O O . PHE A 1 380 ? -1.980 -7.635 -0.485 1.00 93.75 380 PHE A O 1
ATOM 2990 N N . THR A 1 381 ? -1.363 -9.767 -0.219 1.00 90.44 381 THR A N 1
ATOM 2991 C CA . THR A 1 381 ? -0.055 -9.622 -0.863 1.00 90.44 381 THR A CA 1
ATOM 2992 C C . THR A 1 381 ? 0.279 -10.925 -1.567 1.00 90.44 381 THR A C 1
ATOM 2994 O O . THR A 1 381 ? 0.183 -11.989 -0.957 1.00 90.44 381 THR A O 1
ATOM 2997 N N . ASP A 1 382 ? 0.637 -10.833 -2.842 1.00 87.06 382 ASP A N 1
ATOM 2998 C CA . ASP A 1 382 ? 0.966 -11.963 -3.706 1.00 87.06 382 ASP A CA 1
ATOM 2999 C C . ASP A 1 382 ? 2.483 -12.034 -3.918 1.00 87.06 382 ASP A C 1
ATOM 3001 O O . ASP A 1 382 ? 3.043 -11.328 -4.753 1.00 87.06 382 ASP A O 1
ATOM 3005 N N . SER A 1 383 ? 3.184 -12.798 -3.083 1.00 67.19 383 SER A N 1
ATOM 3006 C CA . SER A 1 383 ? 4.652 -12.792 -3.013 1.00 67.19 383 SER A CA 1
ATOM 3007 C C . SER A 1 383 ? 5.345 -13.760 -3.985 1.00 67.19 383 SER A C 1
ATOM 3009 O O . SER A 1 383 ? 6.455 -14.202 -3.673 1.00 67.19 383 SER A O 1
ATOM 3011 N N . VAL A 1 384 ? 4.686 -14.147 -5.085 1.00 56.28 384 VAL A N 1
ATOM 3012 C CA . VAL A 1 384 ? 5.193 -15.151 -6.044 1.00 56.28 384 VAL A CA 1
ATOM 3013 C C . VAL A 1 384 ? 6.550 -14.766 -6.647 1.00 56.28 384 VAL A C 1
ATOM 3015 O O . VAL A 1 384 ? 6.890 -13.558 -6.775 1.00 56.28 384 VAL A O 1
#

Radius of gyration: 28.26 Å; chains: 1; bounding box: 95×64×58 Å

Secondary structure (DSSP, 8-state):
----PPTT-EEEEEPPGGG--TTS-SEEEEEEEE--TTSSSEEEEETTT--EEEES-EEEETT----GGGHHHHTTS----S-----------SSPPP----HHHHHHHHHHHHHHHHHHHHHHHHHHHTTT---TTTEEEEEEETTEEEEEE--S-----------------PPPP---EEPPPTTSTTTSTTSS-------PPP-TTHHHHHHHHHHS--HHHHHS-TTSPPEEEEEEEES-HHHHHHHH---SHHHHHHHHTT-TT-EEEEEEEEEEEE---SS-TT-EEEEEEEEEE-SGGGGGTS--EEEEEEEEEEEEE-TT--EEEEEEEEE---TTS---GGGT-EEPEEEEEEEEEE-SSTTEEEEEEEEEEE--

pLDDT: mean 75.63, std 22.73, range [23.91, 98.19]

Organism: NCBI:txid29920

=== Feature glossary ===
Feature key, reading from the visual/contextual features back to the raw sequence:

Rendered structure images. Structure images are PyMOL renders from six orthogonal camera directions. Cartoon representation draws helices as coils and strands as arrows; sticks shows the backbone as bonds; surface shows the solvent-excluded envelope. Rainbow coloring maps sequence position to hue (blue→red, N→C); chain coloring assigns a distinct color per polypeptide.

Contact-map, Ramachandran, and PAE plots. Three diagnostic plots accompany the record. The Cα contact map visualizes the tertiary structure as a 2D adjacency matrix (8 Å cutoff, sequence-local contacts suppressed). The Ramachandran plot shows the distribution of backbone (φ, ψ) torsions, with points in the α and β basins reflecting secondary structure content. The PAE plot shows AlphaFold's inter-residue confidence as a color matrix.

InterPro / GO / CATH / organism. The annotation block draws on four external resources. InterPro: which protein families and domains the sequence belongs to. GO: standardized terms for what the protein does, what process it participates in, and where in the cell it acts. CATH: which structural fold it has in the CATH hierarchy. Organism: the species of origin.

Nearest PDB structures. Structural nearest neighbors (via Foldseek easy-search vs the PDB). Reported per hit: target PDB id, E-value, and alignment TM-score. A TM-score above ~0.5 is the conventional threshold for 'same fold'.

Predicted aligned error. Predicted aligned error is AlphaFold's pairwise confidence. Unlike pLDDT (per-residue), PAE is per-residue-pair and captures whether two parts of the structure are correctly placed relative to each other. Units are ångströms of expected positional error.

Solvent-accessible surface area. SASA measures how much of the protein is reachable by solvent. It is computed by rolling a water-sized probe over the atomic surface and summing the exposed area (Å²). Per-residue SASA distinguishes core (buried, low SASA) from surface (exposed, high SASA) residues; total SASA is a whole-molecule size measure.

B-factor. Crystallographic B-factors measure how much each atom's electron density is smeared out, in Å². They rise in mobile loops and surface residues and fall in the buried interior. In AlphaFold models this column is repurposed to hold pLDDT instead.

pLDDT. For AlphaFold models, the B-factor field carries pLDDT — the model's own estimate of local accuracy on a 0–100 scale. Regions with pLDDT<50 should be treated as essentially unmodeled; they often correspond to intrinsically disordered segments.

Backbone torsions (φ/ψ). φ (phi) and ψ (psi) are the two rotatable backbone dihedrals per residue: φ is the C(i-1)–N–Cα–C torsion, ψ is the N–Cα–C–N(i+1) torsion, both in degrees on (−180°, 180°]. α-helical residues cluster near (−60°, −45°); β-strand residues near (−120°, +130°). A Ramachandran plot is simply a scatter of (φ, ψ) for every residue.

Radius of gyration, Cα contacts, bounding box. Radius of gyration (Rg) is the root-mean-square distance of Cα atoms from their centroid — a single number for overall size and compactness. A globular domain of N residues has Rg ≈ 2.2·N^0.38 Å; an extended or disordered chain has a much larger Rg. The Cα contact count is the number of residue pairs whose Cα atoms are within 8 Å and are more than four positions apart in sequence — a standard proxy for tertiary packing density. The bounding box is the smallest axis-aligned box enclosing all Cα atoms.

Secondary structure (3-state, P-SEA). Three-state secondary structure (P-SEA) collapses the eight DSSP classes into helix (a), strand (b), and coil (c). P-SEA assigns these from Cα geometry alone — distances and angles — without requiring backbone oxygens, so it works on any Cα trace.

Secondary structure (8-state, DSSP). Secondary structure is the local, repeating backbone conformation. DSSP classifies it into eight states by reading the hydrogen-bond network: three helix types (H, G, I), two β types (E, B), two non-regular types (T, S), and unstructured coil (-).

Foldseek 3Di. The Foldseek 3Di string encodes local tertiary geometry as a 20-letter alphabet — one character per residue — derived from the relative positions of nearby Cα atoms. Unlike the amino-acid sequence, 3Di is a direct function of the 3D structure, so two proteins with the same fold have similar 3Di strings even at low sequence identity.

mmCIF coordinates. Structure coordinates are given as an mmCIF _atom_site loop: one row per atom with element, residue name, chain id, sequence number, and x/y/z position in Å. Only the four main-chain atoms per residue are included here; side chains are omitted to keep the record compact.

Sequence. This is the polypeptide sequence — one letter per residue, N-terminus first. Length ranges from a few dozen residues for small domains to over a thousand for large multi-domain proteins.